Protein AF-A0A350CIQ2-F1 (afdb_monomer_lite)

pLDDT: mean 92.77, std 9.6, range [32.62, 98.88]

Radius of gyration: 36.49 Å; chains: 1; bounding box: 81×45×126 Å

Sequence (705 aa):
MPQNAAASSGIYIGNRVLAHQGFSVNAASNTWTAAMFELDVAGSIEVSTQSISLSGADSMLLKGSLISQQGNVTVESKDSLEVRNVVSAGGNILLRATAGDLTLTATSRADAAGTITLDALGTVRLDGPIGFNNAPQALLVTAQTSILASQSTSSVRSAAEVSLTAPVVQFDGLLTTTGRTAATNDYEVRLTATDELRLTGQFTTAGSVLLDTPSDPLIYNFTGIQTGSGSRWKIVSAGNVSLGRITQNGAAATAQGVRLQAVAELLVQTTSGSVTVPTGSQLAVSDDSGRLRLVGTDVQVVGTLLGGASFNGTGQVIWTGRSASVELTGSSLTVGGLGPDTTGTLVTRGALLQATGKLVLNSTGTNSDIEVNALSSLGTMPTAAAALAVASPTPAIELTSATGVRVYGVIDAGGTGADLVTSAGGKVLIDGLLRATDQLSLSTTSTAADSLTLSQLFLKSNSQGQLLDSSDRLIDVNSFLINSDGKWVDANGDPLPDDAQPVRGGAPVRLSGGTLNAGGTVQLTSSGGMNLAGQIGELSVVANQLHSGTAVIQIRAAGQSTVSGRLQASQTADIRSTAGLKLTTAGAILATDLAHLLGGTLQLEGYVGSDDLVILSGVQSIGVTGTAQSGAELRVHSGVSAGWTNTQLLTSSPTATQLAGGTVTVRGSGVLDATDAIRIATGASFSLAADAVVSPNLSSIRTPV

Foldseek 3Di:
DDPPDPPQAEAEFAAEDEDAAEAEDAQDDPVDARQEYEAHLRYEYEYEAEEYYYYRYQEYYANHEYYYPQYEYEHEHAEEYEHQAEYEHAEEYHHEHNHYEYEDALNYEYAYQEEYEAYYQYEYEQQAEYCPPHAYQEYHYDYAAEYHYDQVRHAHEHAFAYEHDYQYYAHQHEYEYNDEDLDPPDFRAEYEHAHEAEYQHEYEYAAAYEAYYQEEYHAFVYEYDYDHANHEYEYEYQEEYEQWDWDDPDPAIDTGEYEYEDAAEYYYEYPEYEYEHADPYEYEYAAAQHEYEYYYAEYEYQEEYEFQWDADPVGDIDGHYHQYEYEYEHQAAEFWDWDQDPRRDTDTGGYEYEHQAEYYYEHPHQPYEHYGAARYEHEYCPPNNQVRADPPDQHEYEAHHQEEYAHFYEYEQDDVQGEYEHEHQAAYEAWYEYEHAAEYEHEYADAEQARYEWWAWDWDDDPVRFFAAPVRFGAHPQQFGADPVRAADDPVRHGDPDPDDTHGHAFIHTDITGEYAYQEEYEYYYAHEHEANYEYFGWGQDPNGTAGSYAEYHAYYAYEYEAQHEYEHAAEYAHEYEAAYAYAQNGEYEYAHEYHYETCEYEAHHEYEYAAEYEAEYCAEYEFQYEYEYAAEYEYEFQADSPDDPCQRVDPDDDLVRGDAYEYEYDNQGEDEYQHDYYYYGNHYYYYDPNYYDDNHDPDDDDDD

Secondary structure (DSSP, 8-state):
--TT-----EEEE-SEEEESS-EEEE-B-SS-BEEEEEE-TT-EEEESSS-EEEEEEEEEEE-SEEEESSS-EEEEESS-EEE-SEEEESS-EEEEESSS-EEE-TT-EEEESSEEEEEESS-EEE-SEESSSS--SEEEEEESSEEEE-TTT-EEEESSEEEEEEEEEEE-SEEEE------TT--SEEEEEEEEEEE-SEEEESS-EEEEESS--EE-S-EEEE-STT-EEEEEESS-EEEEEEEEETTEEEEEE-EEEESSEEEEEESSS-EEE-TT-EEEE-STT-EEEEESSEEEE-SEEEESEEE-TTS-EEE--SS-EEEEEESEEEE-EEEE-TTS-EEEE--EEEESSEEEEEE--SS--EEE-TT-EEEES-GGGGGG--SSSPPEEEEEESS-EEE-SEEEE-STT-EEEEEESS-EEE-SEEEESSEEEEEE---STTSEEEPPPEE-B-TT--EEBTTS-EE-TTSBBB-TTS-BB-TTSPBPPTTPPPPB--PBPEEES-EEEESSEEEEEESS-EEE-SEES-EEEETTEEEES-SEEEEEESSEEEE-SEEE-SSEEEEEESSEEEE-TT-EEEESSEEEEEEEEEEE-SEEEESSEEEEEEEEEEEESSEEEESSEEEEEES--TT--HHHHT-S---TTT--B-EEEE-TT-EEEESSEEEEEEBSEEEE-TT-EEES--SS-----

Structure (mmCIF, N/CA/C/O backbone):
data_AF-A0A350CIQ2-F1
#
_entry.id   AF-A0A350CIQ2-F1
#
loop_
_atom_site.group_PDB
_atom_site.id
_atom_site.type_symbol
_atom_site.label_atom_id
_atom_site.label_alt_id
_atom_site.label_comp_id
_atom_site.label_asym_id
_atom_site.label_entity_id
_atom_site.label_seq_id
_atom_site.pdbx_PDB_ins_code
_atom_site.Cartn_x
_atom_site.Cartn_y
_atom_site.Cartn_z
_atom_site.occupancy
_atom_site.B_iso_or_equiv
_atom_site.auth_seq_id
_atom_site.auth_comp_id
_atom_site.auth_asym_id
_atom_site.auth_atom_id
_atom_site.pdbx_PDB_model_num
ATOM 1 N N . MET A 1 1 ? -20.055 2.096 71.392 1.00 32.62 1 MET A N 1
ATOM 2 C CA . MET A 1 1 ? -19.756 3.311 70.604 1.00 32.62 1 MET A CA 1
ATOM 3 C C . MET A 1 1 ? -19.805 4.511 71.543 1.00 32.62 1 MET A C 1
ATOM 5 O O . MET A 1 1 ? -20.773 4.591 72.294 1.00 32.62 1 MET A O 1
ATOM 9 N N . PRO A 1 2 ? -18.778 5.377 71.575 1.00 33.78 2 PRO A N 1
ATOM 10 C CA . PRO A 1 2 ? -18.766 6.591 72.395 1.00 33.78 2 PRO A CA 1
ATOM 11 C C . PRO A 1 2 ? -19.812 7.602 71.900 1.00 33.78 2 PRO A C 1
ATOM 13 O O . PRO A 1 2 ? -20.056 7.705 70.698 1.00 33.78 2 PRO A O 1
ATOM 16 N N . GLN A 1 3 ? -20.412 8.357 72.824 1.00 33.78 3 GLN A N 1
ATOM 17 C CA . GLN A 1 3 ? -21.224 9.540 72.523 1.00 33.78 3 GLN A CA 1
ATOM 18 C C . GLN A 1 3 ? -20.333 10.586 71.830 1.00 33.78 3 GLN A C 1
ATOM 20 O O . GLN A 1 3 ? -19.313 10.958 72.402 1.00 33.78 3 GLN A O 1
ATOM 25 N N . ASN A 1 4 ? -20.720 11.022 70.621 1.00 37.47 4 ASN A N 1
ATOM 26 C CA . ASN A 1 4 ? -20.094 12.032 69.733 1.00 37.47 4 ASN A CA 1
ATOM 27 C C . ASN A 1 4 ? -19.477 11.534 68.410 1.00 37.47 4 ASN A C 1
ATOM 29 O O . ASN A 1 4 ? -18.859 12.327 67.703 1.00 37.47 4 ASN A O 1
ATOM 33 N N . ALA A 1 5 ? -19.708 10.288 67.987 1.00 34.75 5 ALA A N 1
ATOM 34 C CA . ALA A 1 5 ? -19.605 9.965 66.560 1.00 34.75 5 ALA A CA 1
ATOM 35 C C . ALA A 1 5 ? -20.911 10.389 65.868 1.00 34.75 5 ALA A C 1
ATOM 37 O O . ALA A 1 5 ? -21.975 9.869 66.211 1.00 34.75 5 ALA A O 1
ATOM 38 N N . ALA A 1 6 ? -20.856 11.326 64.916 1.00 40.78 6 ALA A N 1
ATOM 39 C CA . ALA A 1 6 ? -21.962 11.517 63.983 1.00 40.78 6 ALA A CA 1
ATOM 40 C C . ALA A 1 6 ? -22.239 10.156 63.330 1.00 40.78 6 ALA A C 1
ATOM 42 O O . ALA A 1 6 ? -21.339 9.576 62.723 1.00 40.78 6 ALA A O 1
ATOM 43 N N . ALA A 1 7 ? -23.435 9.597 63.528 1.00 41.72 7 ALA A N 1
ATOM 44 C CA . ALA A 1 7 ? -23.799 8.338 62.899 1.00 41.72 7 ALA A CA 1
ATOM 45 C C . ALA A 1 7 ? -23.743 8.551 61.383 1.00 41.72 7 ALA A C 1
ATOM 47 O O . ALA A 1 7 ? -24.583 9.258 60.829 1.00 41.72 7 ALA A O 1
ATOM 48 N N . SER A 1 8 ? -22.743 7.975 60.716 1.00 55.69 8 SER A N 1
ATOM 49 C CA . SER A 1 8 ? -22.754 7.841 59.265 1.00 55.69 8 SER A CA 1
ATOM 50 C C . SER A 1 8 ? -23.985 7.009 58.927 1.00 55.69 8 SER A C 1
ATOM 52 O O . SER A 1 8 ? -24.044 5.812 59.213 1.00 55.69 8 SER A O 1
ATOM 54 N N . SER A 1 9 ? -25.023 7.663 58.432 1.00 75.50 9 SER A N 1
ATOM 55 C CA . SER A 1 9 ? -26.291 7.021 58.147 1.00 75.50 9 SER A CA 1
ATOM 56 C C . SER A 1 9 ? -26.107 6.110 56.930 1.00 75.50 9 SER A C 1
ATOM 58 O O . SER A 1 9 ? -25.832 6.610 55.843 1.00 75.50 9 SER A O 1
ATOM 60 N N . GLY A 1 10 ? -26.196 4.791 57.108 1.00 85.00 10 GLY A N 1
ATOM 61 C CA . GLY A 1 10 ? -25.926 3.816 56.051 1.00 85.00 10 GLY A CA 1
ATOM 62 C C . GLY A 1 10 ? -26.734 2.532 56.206 1.00 85.00 10 GLY A C 1
ATOM 63 O O . GLY A 1 10 ? -27.269 2.246 57.277 1.00 85.00 10 GLY A O 1
ATOM 64 N N . ILE A 1 11 ? -26.835 1.769 55.121 1.00 89.88 11 ILE A N 1
ATOM 65 C CA . ILE A 1 11 ? -27.488 0.458 55.077 1.00 89.88 11 ILE A CA 1
ATOM 66 C C . ILE A 1 11 ? -26.399 -0.597 54.900 1.00 89.88 11 ILE A C 1
ATOM 68 O O . ILE A 1 11 ? -25.618 -0.515 53.960 1.00 89.88 11 ILE A O 1
ATOM 72 N N . TYR A 1 12 ? -26.363 -1.591 55.785 1.00 93.19 12 TYR A N 1
ATOM 73 C CA . TYR A 1 12 ? -25.397 -2.688 55.732 1.00 93.19 12 TYR A CA 1
ATOM 74 C C . TYR A 1 12 ? -26.118 -4.037 55.713 1.00 93.19 12 TYR A C 1
ATOM 76 O O . TYR A 1 12 ? -26.943 -4.315 56.587 1.00 93.19 12 TYR A O 1
ATOM 84 N N . ILE A 1 13 ? -25.787 -4.887 54.740 1.00 93.94 13 ILE A N 1
ATOM 85 C CA . ILE A 1 13 ? -26.270 -6.270 54.652 1.00 93.94 13 ILE A CA 1
ATOM 86 C C . ILE A 1 13 ? -25.071 -7.211 54.784 1.00 93.94 13 ILE A C 1
ATOM 88 O O . ILE A 1 13 ? -24.274 -7.361 53.861 1.00 93.94 13 ILE A O 1
ATOM 92 N N . GLY A 1 14 ? -24.960 -7.861 55.945 1.00 93.31 14 GLY A N 1
ATOM 93 C CA . GLY A 1 14 ? -23.831 -8.739 56.277 1.00 93.31 14 GLY A CA 1
ATOM 94 C C . GLY A 1 14 ? -23.957 -10.196 55.817 1.00 93.31 14 GLY A C 1
ATOM 95 O O . GLY A 1 14 ? -23.000 -10.953 55.934 1.00 93.31 14 GLY A O 1
ATOM 96 N N . ASN A 1 15 ? -25.137 -10.632 55.364 1.00 93.38 15 ASN A N 1
ATOM 97 C CA . ASN A 1 15 ? -25.412 -12.039 55.041 1.00 93.38 15 ASN A CA 1
ATOM 98 C C . ASN A 1 15 ? -26.444 -12.147 53.898 1.00 93.38 15 ASN A C 1
ATOM 100 O O . ASN A 1 15 ? -26.601 -11.217 53.106 1.00 93.38 15 ASN A O 1
ATOM 104 N N . ARG A 1 16 ? -27.133 -13.281 53.773 1.00 94.75 16 ARG A N 1
ATOM 105 C CA . ARG A 1 16 ? -28.055 -13.577 52.677 1.00 94.75 16 ARG A CA 1
ATOM 106 C C . ARG A 1 16 ? -29.460 -13.020 52.904 1.00 94.75 16 ARG A C 1
ATOM 108 O O . ARG A 1 16 ? -30.089 -13.281 53.926 1.00 94.75 16 ARG A O 1
ATOM 115 N N . VAL A 1 17 ? -29.979 -12.350 51.882 1.00 95.19 17 VAL A N 1
ATOM 116 C CA . VAL A 1 17 ? -31.389 -12.019 51.691 1.00 95.19 17 VAL A CA 1
ATOM 117 C C . VAL A 1 17 ? -31.912 -12.856 50.530 1.00 95.19 17 VAL A C 1
ATOM 119 O O . VAL A 1 17 ? -31.394 -12.781 49.419 1.00 95.19 17 VAL A O 1
ATOM 122 N N . LEU A 1 18 ? -32.947 -13.650 50.788 1.00 94.69 18 LEU A N 1
ATOM 123 C CA . LEU A 1 18 ? -33.657 -14.411 49.766 1.00 94.69 18 LEU A CA 1
ATOM 124 C C . LEU A 1 18 ? -35.080 -13.867 49.656 1.00 94.69 18 LEU A C 1
ATOM 126 O O . LEU A 1 18 ? -35.820 -13.874 50.640 1.00 94.69 18 LEU A O 1
ATOM 130 N N . ALA A 1 19 ? -35.471 -13.417 48.468 1.00 92.81 19 ALA A N 1
ATOM 131 C CA . ALA A 1 19 ? -36.824 -12.953 48.192 1.00 92.81 19 ALA A CA 1
ATOM 132 C C . ALA A 1 19 ? -37.423 -13.703 46.995 1.00 92.81 19 ALA A C 1
ATOM 134 O O . ALA A 1 19 ? -36.774 -13.945 45.983 1.00 92.81 19 ALA A O 1
ATOM 135 N N . HIS A 1 20 ? -38.696 -14.087 47.090 1.00 87.50 20 HIS A N 1
ATOM 136 C CA . HIS A 1 20 ? -39.337 -14.838 46.009 1.00 87.50 20 HIS A CA 1
ATOM 137 C C . HIS A 1 20 ? -39.761 -13.920 44.851 1.00 87.50 20 HIS A C 1
ATOM 139 O O . HIS A 1 20 ? -39.502 -14.224 43.685 1.00 87.50 20 HIS A O 1
ATOM 145 N N . GLN A 1 21 ? -40.411 -12.797 45.170 1.00 90.12 21 GLN A N 1
ATOM 146 C CA . GLN A 1 21 ? -40.966 -11.878 44.176 1.00 90.12 21 GLN A CA 1
ATOM 147 C C . GLN A 1 21 ? -39.963 -10.796 43.789 1.00 90.12 21 GLN A C 1
ATOM 149 O O . GLN A 1 21 ? -39.377 -10.929 42.731 1.00 90.12 21 GLN A O 1
ATOM 154 N N . GLY A 1 22 ? -39.689 -9.808 44.640 1.00 93.12 22 GLY A N 1
ATOM 155 C CA . GLY A 1 22 ? -38.739 -8.727 44.355 1.00 93.12 22 GLY A CA 1
ATOM 156 C C . GLY A 1 22 ? -38.007 -8.256 45.607 1.00 93.12 22 GLY A C 1
ATOM 157 O O . GLY A 1 22 ? -38.417 -8.571 46.727 1.00 93.12 22 GLY A O 1
ATOM 158 N N . PHE A 1 23 ? -36.934 -7.490 45.420 1.00 95.62 23 PHE A N 1
ATOM 159 C CA . PHE A 1 23 ? -36.227 -6.819 46.509 1.00 95.62 23 PHE A CA 1
ATOM 160 C C . PHE A 1 23 ? -35.930 -5.374 46.115 1.00 95.62 23 PHE A C 1
ATOM 162 O O . PHE A 1 23 ? -35.308 -5.132 45.084 1.00 95.62 23 PHE A O 1
ATOM 169 N N . SER A 1 24 ? -36.371 -4.415 46.929 1.00 94.75 24 SER A N 1
ATOM 170 C CA . SER A 1 24 ? -36.147 -2.995 46.670 1.00 94.75 24 SER A CA 1
ATOM 171 C C . SER A 1 24 ? -35.644 -2.288 47.918 1.00 94.75 24 SER A C 1
ATOM 173 O O . SER A 1 24 ? -36.231 -2.424 48.990 1.00 94.75 24 SER A O 1
ATOM 175 N N . VAL A 1 25 ? -34.602 -1.480 47.759 1.00 93.25 25 VAL A N 1
ATOM 176 C CA . VAL A 1 25 ? -34.103 -0.548 48.771 1.00 93.25 25 VAL A CA 1
ATOM 177 C C . VAL A 1 25 ? -34.058 0.830 48.139 1.00 93.25 25 VAL A C 1
ATOM 179 O O . VAL A 1 25 ? -33.422 1.011 47.108 1.00 93.25 25 VAL A O 1
ATOM 182 N N . ASN A 1 26 ? -34.719 1.792 48.775 1.00 90.69 26 ASN A N 1
ATOM 183 C CA . ASN A 1 26 ? -34.528 3.210 48.505 1.00 90.69 26 ASN A CA 1
ATOM 184 C C . ASN A 1 26 ? -33.957 3.842 49.775 1.00 90.69 26 ASN A C 1
ATOM 186 O O . ASN A 1 26 ? -34.645 3.938 50.791 1.00 90.69 26 ASN A O 1
ATOM 190 N N . ALA A 1 27 ? -32.684 4.211 49.724 1.00 85.62 27 ALA A N 1
ATOM 191 C CA . ALA A 1 27 ? -31.937 4.757 50.844 1.00 85.62 27 ALA A CA 1
ATOM 192 C C . ALA A 1 27 ? -32.020 6.295 50.924 1.00 85.62 27 ALA A C 1
ATOM 194 O O . ALA A 1 27 ? -31.231 6.913 51.636 1.00 85.62 27 ALA A O 1
ATOM 195 N N . ALA A 1 28 ? -32.979 6.906 50.220 1.00 82.69 28 ALA A N 1
ATOM 196 C CA . ALA A 1 28 ? -33.255 8.335 50.253 1.00 82.69 28 ALA A CA 1
ATOM 197 C C . ALA A 1 28 ? -34.707 8.637 50.658 1.00 82.69 28 ALA A C 1
ATOM 199 O O . ALA A 1 28 ? -35.643 7.885 50.380 1.00 82.69 28 ALA A O 1
ATOM 200 N N . SER A 1 29 ? -34.893 9.797 51.279 1.00 78.56 29 SER A N 1
ATOM 201 C CA . SER A 1 29 ? -36.174 10.464 51.493 1.00 78.56 29 SER A CA 1
ATOM 202 C C . SER A 1 29 ? -36.079 11.923 51.026 1.00 78.56 29 SER A C 1
ATOM 204 O O . SER A 1 29 ? -35.042 12.383 50.552 1.00 78.56 29 SER A O 1
ATOM 206 N N . ASN A 1 30 ? -37.157 12.687 51.184 1.00 73.56 30 ASN A N 1
ATOM 207 C CA . ASN A 1 30 ? -37.165 14.126 50.909 1.00 73.56 30 ASN A CA 1
ATOM 208 C C . ASN A 1 30 ? -36.252 14.954 51.838 1.00 73.56 30 ASN A C 1
ATOM 210 O O . ASN A 1 30 ? -35.994 16.117 51.543 1.00 73.56 30 ASN A O 1
ATOM 214 N N . THR A 1 31 ? -35.791 14.393 52.957 1.00 73.88 31 THR A N 1
ATOM 215 C CA . THR A 1 31 ? -35.000 15.105 53.976 1.00 73.88 31 THR A CA 1
ATOM 216 C C . THR A 1 31 ? -33.675 14.425 54.308 1.00 73.88 31 THR A C 1
ATOM 218 O O . THR A 1 31 ? -32.922 14.940 55.134 1.00 73.88 31 THR A O 1
ATOM 221 N N . TRP A 1 32 ? -33.381 13.273 53.700 1.00 76.50 32 TRP A N 1
ATOM 222 C CA . TRP A 1 32 ? -32.229 12.452 54.056 1.00 76.50 32 TRP A CA 1
ATOM 223 C C . TRP A 1 32 ? -31.768 11.564 52.894 1.00 76.50 32 TRP A C 1
ATOM 225 O O . TRP A 1 32 ? -32.562 11.131 52.063 1.00 76.50 32 TRP A O 1
ATOM 235 N N . THR A 1 33 ? -30.476 11.263 52.850 1.00 77.12 33 THR A N 1
ATOM 236 C CA . THR A 1 33 ? -29.859 10.303 51.928 1.00 77.12 33 THR A CA 1
ATOM 237 C C . THR A 1 33 ? -28.851 9.497 52.736 1.00 77.12 33 THR A C 1
ATOM 239 O O . THR A 1 33 ? -28.088 10.072 53.516 1.00 77.12 33 THR A O 1
ATOM 242 N N . ALA A 1 34 ? -28.862 8.172 52.603 1.00 85.12 34 ALA A N 1
ATOM 243 C CA . ALA A 1 34 ? -27.830 7.347 53.211 1.00 85.12 34 ALA A CA 1
ATOM 244 C C . ALA A 1 34 ? -26.477 7.705 52.601 1.00 85.12 34 ALA A C 1
ATOM 246 O O . ALA A 1 34 ? -26.330 7.687 51.385 1.00 85.12 34 ALA A O 1
ATOM 247 N N . ALA A 1 35 ? -25.468 7.940 53.433 1.00 88.56 35 ALA A N 1
ATOM 248 C CA . ALA A 1 35 ? -24.106 8.152 52.965 1.00 88.56 35 ALA A CA 1
ATOM 249 C C . ALA A 1 35 ? -23.559 6.894 52.264 1.00 88.56 35 ALA A C 1
ATOM 251 O O . ALA A 1 35 ? -22.746 6.988 51.348 1.00 88.56 35 ALA A O 1
ATOM 252 N N . MET A 1 36 ? -24.004 5.703 52.688 1.00 92.31 36 MET A N 1
ATOM 253 C CA . MET A 1 36 ? -23.506 4.438 52.154 1.00 92.31 36 MET A CA 1
ATOM 254 C C . MET A 1 36 ? -24.562 3.329 52.152 1.00 92.31 36 MET A C 1
ATOM 256 O O . MET A 1 36 ? -25.288 3.147 53.129 1.00 92.31 36 MET A O 1
ATOM 260 N N . PHE A 1 37 ? -24.590 2.541 51.080 1.00 95.56 37 PHE A N 1
ATOM 261 C CA . PHE A 1 37 ? -25.128 1.182 51.074 1.00 95.56 37 PHE A CA 1
ATOM 262 C C . PHE A 1 37 ? -23.970 0.200 50.896 1.00 95.56 37 PHE A C 1
ATOM 264 O O . PHE A 1 37 ? -23.186 0.328 49.957 1.00 95.56 37 PHE A O 1
ATOM 271 N N . GLU A 1 38 ? -23.871 -0.796 51.766 1.00 96.25 38 GLU A N 1
ATOM 272 C CA . GLU A 1 38 ? -22.818 -1.801 51.723 1.00 96.25 38 GLU A CA 1
ATOM 273 C C . GLU A 1 38 ? -23.412 -3.213 51.779 1.00 96.25 38 GLU A C 1
ATOM 275 O O . GLU A 1 38 ? -24.112 -3.586 52.725 1.00 96.25 38 GLU A O 1
ATOM 280 N N . LEU A 1 39 ? -23.096 -4.017 50.764 1.00 97.00 39 LEU A N 1
ATOM 281 C CA . LEU A 1 39 ? -23.309 -5.460 50.782 1.00 97.00 39 LEU A CA 1
ATOM 282 C C . LEU A 1 39 ? -21.976 -6.125 51.110 1.00 97.00 39 LEU A C 1
ATOM 284 O O . LEU A 1 39 ? -21.013 -5.980 50.354 1.00 97.00 39 LEU A O 1
ATOM 288 N N . ASP A 1 40 ? -21.914 -6.836 52.232 1.00 96.75 40 ASP A N 1
ATOM 289 C CA . ASP A 1 40 ? -20.686 -7.466 52.706 1.00 96.75 40 ASP A CA 1
ATOM 290 C C . ASP A 1 40 ? -20.175 -8.566 51.763 1.00 96.75 40 ASP A C 1
ATOM 292 O O . ASP A 1 40 ? -20.929 -9.083 50.946 1.00 96.75 40 ASP A O 1
ATOM 296 N N . VAL A 1 41 ? -18.902 -8.958 51.881 1.00 93.81 41 VAL A N 1
ATOM 297 C CA . VAL A 1 41 ? -18.309 -10.027 51.060 1.00 93.81 41 VAL A CA 1
ATOM 298 C C . VAL A 1 41 ? -19.022 -11.369 51.253 1.00 93.81 41 VAL A C 1
ATOM 300 O O . VAL A 1 41 ? -19.144 -12.137 50.303 1.00 93.81 41 VAL A O 1
ATOM 303 N N . ALA A 1 42 ? -19.544 -11.628 52.457 1.00 91.69 42 ALA A N 1
ATOM 304 C CA . ALA A 1 42 ? -20.390 -12.788 52.743 1.00 91.69 42 ALA A CA 1
ATOM 305 C C . ALA A 1 42 ? -21.875 -12.561 52.383 1.00 91.69 42 ALA A C 1
ATOM 307 O O . ALA A 1 42 ? -22.692 -13.481 52.464 1.00 91.69 42 ALA A O 1
ATOM 308 N N . GLY A 1 43 ? -22.238 -11.334 52.009 1.00 94.19 43 GLY A N 1
ATOM 309 C CA . GLY A 1 43 ? -23.593 -10.928 51.683 1.00 94.19 43 GLY A CA 1
ATOM 310 C C . GLY A 1 43 ? -24.059 -11.443 50.323 1.00 94.19 43 GLY A C 1
ATOM 311 O O . GLY A 1 43 ? -23.299 -11.536 49.358 1.00 94.19 43 GLY A O 1
ATOM 312 N N . SER A 1 44 ? -25.348 -11.754 50.218 1.00 96.38 44 SER A N 1
ATOM 313 C CA . SER A 1 44 ? -25.987 -11.995 48.921 1.00 96.38 44 SER A CA 1
ATOM 314 C C . SER A 1 44 ? -27.439 -11.550 48.939 1.00 96.38 44 SER A C 1
ATOM 316 O O . SER A 1 44 ? -28.124 -11.706 49.943 1.00 96.38 44 SER A O 1
ATOM 318 N N . ILE A 1 45 ? -27.914 -10.998 47.829 1.00 97.62 45 ILE A N 1
ATOM 319 C CA . ILE A 1 45 ? -29.326 -10.698 47.606 1.00 97.62 45 ILE A CA 1
ATOM 320 C C . ILE A 1 45 ? -29.755 -11.520 46.405 1.00 97.62 45 ILE A C 1
ATOM 322 O O . ILE A 1 45 ? -29.256 -11.312 45.299 1.00 97.62 45 ILE A O 1
ATOM 326 N N . GLU A 1 46 ? -30.661 -12.462 46.631 1.00 97.31 46 GLU A N 1
ATOM 327 C CA . GLU A 1 46 ? -31.156 -13.356 45.595 1.00 97.31 46 GLU A CA 1
ATOM 328 C C . GLU A 1 46 ? -32.673 -13.234 45.444 1.00 97.31 46 GLU A C 1
ATOM 330 O O . GLU A 1 46 ? -33.421 -13.330 46.422 1.00 97.31 46 GLU A O 1
ATOM 335 N N . VAL A 1 47 ? -33.116 -13.033 44.202 1.00 96.62 47 VAL A N 1
ATOM 336 C CA . VAL A 1 47 ? -34.521 -12.919 43.812 1.00 96.62 47 VAL A CA 1
ATOM 337 C C . VAL A 1 47 ? -34.853 -13.935 42.724 1.00 96.62 47 VAL A C 1
ATOM 339 O O . VAL A 1 47 ? -34.171 -14.001 41.702 1.00 96.62 47 VAL A O 1
ATOM 342 N N . SER A 1 48 ? -35.921 -14.715 42.917 1.00 92.44 48 SER A N 1
ATOM 343 C CA . SER A 1 48 ? -36.275 -15.782 41.965 1.00 92.44 48 SER A CA 1
ATOM 344 C C . SER A 1 48 ? -37.025 -15.297 40.715 1.00 92.44 48 SER A C 1
ATOM 346 O O . SER A 1 48 ? -36.641 -15.654 39.606 1.00 92.44 48 SER A O 1
ATOM 348 N N . THR A 1 49 ? -38.078 -14.479 40.853 1.00 90.00 49 THR A N 1
ATOM 349 C CA . THR A 1 49 ? -39.016 -14.217 39.733 1.00 90.00 49 THR A CA 1
ATOM 350 C C . THR A 1 49 ? -39.044 -12.777 39.221 1.00 90.00 49 THR A C 1
ATOM 352 O O . THR A 1 49 ? -39.335 -12.577 38.047 1.00 90.00 49 THR A O 1
ATOM 355 N N . GLN A 1 50 ? -38.744 -11.771 40.048 1.00 94.19 50 GLN A N 1
ATOM 356 C CA . GLN A 1 50 ? -38.721 -10.360 39.631 1.00 94.19 50 GLN A CA 1
ATOM 357 C C . GLN A 1 50 ? -37.352 -9.724 39.911 1.00 94.19 50 GLN A C 1
ATOM 359 O O . GLN A 1 50 ? -36.324 -10.401 39.952 1.00 94.19 50 GLN A O 1
ATOM 364 N N . SER A 1 51 ? -37.325 -8.400 40.046 1.00 96.69 51 SER A N 1
ATOM 365 C CA . SER A 1 51 ? -36.110 -7.595 40.005 1.00 96.69 51 SER A CA 1
ATOM 366 C C . SER A 1 51 ? -35.535 -7.268 41.386 1.00 96.69 51 SER A C 1
ATOM 368 O O . SER A 1 51 ? -36.240 -7.255 42.400 1.00 96.69 51 SER A O 1
ATOM 370 N N . ILE A 1 52 ? -34.241 -6.950 41.391 1.00 98.19 52 ILE A N 1
ATOM 371 C CA . ILE A 1 52 ? -33.550 -6.254 42.480 1.00 98.19 52 ILE A CA 1
ATOM 372 C C . ILE A 1 52 ? -33.447 -4.774 42.093 1.00 98.19 52 ILE A C 1
ATOM 374 O O . ILE A 1 52 ? -33.003 -4.469 40.989 1.00 98.19 52 ILE A O 1
ATOM 378 N N . SER A 1 53 ? -33.825 -3.862 42.989 1.00 97.50 53 SER A N 1
ATOM 379 C CA . SER A 1 53 ? -33.674 -2.413 42.803 1.00 97.50 53 SER A CA 1
ATOM 380 C C . SER A 1 53 ? -33.029 -1.784 44.034 1.00 97.50 53 SER A C 1
ATOM 382 O O . SER A 1 53 ? -33.626 -1.770 45.107 1.00 97.50 53 SER A O 1
ATOM 384 N N . LEU A 1 54 ? -31.821 -1.251 43.901 1.00 97.19 54 LEU A N 1
ATOM 385 C CA . LEU A 1 54 ? -31.107 -0.548 44.965 1.00 97.19 54 LEU A CA 1
ATOM 386 C C . LEU A 1 54 ? -30.894 0.900 44.525 1.00 97.19 54 LEU A C 1
ATOM 388 O O . LEU A 1 54 ? -30.284 1.136 43.488 1.00 97.19 54 LEU A O 1
ATOM 392 N N . SER A 1 55 ? -31.387 1.873 45.285 1.00 94.69 55 SER A N 1
ATOM 393 C CA . SER A 1 55 ? -31.218 3.292 44.960 1.00 94.69 55 SER A CA 1
ATOM 394 C C . SER A 1 55 ? -31.097 4.173 46.202 1.00 94.69 55 SER A C 1
ATOM 396 O O . SER A 1 55 ? -31.321 3.727 47.329 1.00 94.69 55 SER A O 1
ATOM 398 N N . GLY A 1 56 ? -30.736 5.441 46.000 1.00 83.75 56 GLY A N 1
ATOM 399 C CA . GLY A 1 56 ? -30.874 6.491 47.012 1.00 83.75 56 GLY A CA 1
ATOM 400 C C . GLY A 1 56 ? -29.760 6.566 48.058 1.00 83.75 56 GLY A C 1
ATOM 401 O O . GLY A 1 56 ? -29.930 7.272 49.042 1.00 83.75 56 GLY A O 1
ATOM 402 N N . ALA A 1 57 ? -28.637 5.866 47.886 1.00 91.12 57 ALA A N 1
ATOM 403 C CA . ALA A 1 57 ? -27.442 6.083 48.708 1.00 91.12 57 ALA A CA 1
ATOM 404 C C . ALA A 1 57 ? -26.434 6.971 47.964 1.00 91.12 57 ALA A C 1
ATOM 406 O O . ALA A 1 57 ? -26.342 6.886 46.737 1.00 91.12 57 ALA A O 1
ATOM 407 N N . ASP A 1 58 ? -25.663 7.781 48.695 1.00 91.81 58 ASP A N 1
ATOM 408 C CA . ASP A 1 58 ? -24.562 8.561 48.130 1.00 91.81 58 ASP A CA 1
ATOM 409 C C . ASP A 1 58 ? -23.542 7.613 47.491 1.00 91.81 58 ASP A C 1
ATOM 411 O O . ASP A 1 58 ? -23.362 7.634 46.280 1.00 91.81 58 ASP A O 1
ATOM 415 N N . SER A 1 59 ? -22.954 6.704 48.270 1.00 94.25 59 SER A N 1
ATOM 416 C CA . SER A 1 59 ? -22.060 5.665 47.747 1.00 94.25 59 SER A CA 1
ATOM 417 C C . SER A 1 59 ? -22.632 4.259 47.921 1.00 94.25 59 SER A C 1
ATOM 419 O O . SER A 1 59 ? -23.300 3.959 48.912 1.00 94.25 59 SER A O 1
ATOM 421 N N . MET A 1 60 ? -22.349 3.367 46.974 1.00 97.25 60 MET A N 1
ATOM 422 C CA . MET A 1 60 ? -22.748 1.961 47.032 1.00 97.25 60 MET A CA 1
ATOM 423 C C . MET A 1 60 ? -21.546 1.040 46.840 1.00 97.25 60 MET A C 1
ATOM 425 O O . MET A 1 60 ? -20.872 1.095 45.815 1.00 97.25 60 MET A O 1
ATOM 429 N N . LEU A 1 61 ? -21.308 0.161 47.813 1.00 97.00 61 LEU A N 1
ATOM 430 C CA . LEU A 1 61 ? -20.229 -0.821 47.796 1.00 97.00 61 LEU A CA 1
ATOM 431 C C . LEU A 1 61 ? -20.803 -2.242 47.818 1.00 97.00 61 LEU A C 1
ATOM 433 O O . LEU A 1 61 ? -21.313 -2.720 48.833 1.00 97.00 61 LEU A O 1
ATOM 437 N N . LEU A 1 62 ? -20.695 -2.943 46.693 1.00 97.88 62 LEU A N 1
ATOM 438 C CA . LEU A 1 62 ? -21.218 -4.292 46.501 1.00 97.88 62 LEU A CA 1
ATOM 439 C C . LEU A 1 62 ? -20.080 -5.321 46.565 1.00 97.88 62 LEU A C 1
ATOM 441 O O . LEU A 1 62 ? -19.527 -5.725 45.541 1.00 97.88 62 LEU A O 1
ATOM 445 N N . LYS A 1 63 ? -19.706 -5.747 47.781 1.00 97.44 63 LYS A N 1
ATOM 446 C CA . LYS A 1 63 ? -18.715 -6.825 47.989 1.00 97.44 63 LYS A CA 1
ATOM 447 C C . LYS A 1 63 ? -19.325 -8.221 47.839 1.00 97.44 63 LYS A C 1
ATOM 449 O O . LYS A 1 63 ? -18.607 -9.177 47.549 1.00 97.44 63 LYS A O 1
ATOM 454 N N . GLY A 1 64 ? -20.627 -8.336 48.069 1.00 96.50 64 GLY A N 1
ATOM 455 C CA . GLY A 1 64 ? -21.400 -9.567 47.933 1.00 96.50 64 GLY A CA 1
ATOM 456 C C . GLY A 1 64 ? -22.097 -9.701 46.580 1.00 96.50 64 GLY A C 1
ATOM 457 O O . GLY A 1 64 ? -21.896 -8.886 45.683 1.00 96.50 64 GLY A O 1
ATOM 458 N N . SER A 1 65 ? -22.927 -10.735 46.429 1.00 97.44 65 SER A N 1
ATOM 459 C CA . SER A 1 65 ? -23.591 -11.044 45.150 1.00 97.44 65 SER A CA 1
ATOM 460 C C . SER A 1 65 ? -25.008 -10.474 45.043 1.00 97.44 65 SER A C 1
ATOM 462 O O . SER A 1 65 ? -25.804 -10.621 45.969 1.00 97.44 65 SER A O 1
ATOM 464 N N . LEU A 1 66 ? -25.356 -9.910 43.886 1.00 98.06 66 LEU A N 1
ATOM 465 C CA . LEU A 1 66 ? -26.731 -9.593 43.489 1.00 98.06 66 LEU A CA 1
ATOM 466 C C . LEU A 1 66 ? -27.171 -10.564 42.393 1.00 98.06 66 LEU A C 1
ATOM 468 O O . LEU A 1 66 ? -26.537 -10.634 41.342 1.00 98.06 66 LEU A O 1
ATOM 472 N N . ILE A 1 67 ? -28.238 -11.324 42.627 1.00 97.38 67 ILE A N 1
ATOM 473 C CA . ILE A 1 67 ? -28.693 -12.371 41.707 1.00 97.38 67 ILE A CA 1
ATOM 474 C C . ILE A 1 67 ? -30.206 -12.258 41.523 1.00 97.38 67 ILE A C 1
ATOM 476 O O . ILE A 1 67 ? -30.973 -12.605 42.416 1.00 97.38 67 ILE A O 1
ATOM 480 N N . SER A 1 68 ? -30.653 -11.812 40.353 1.00 96.88 68 SER A N 1
ATOM 481 C CA . SER A 1 68 ? -32.044 -11.967 39.918 1.00 96.88 68 SER A CA 1
ATOM 482 C C . SER A 1 68 ? -32.112 -13.067 38.860 1.00 96.88 68 SER A C 1
ATOM 484 O O . SER A 1 68 ? -31.523 -12.931 37.792 1.00 96.88 68 SER A O 1
ATOM 486 N N . GLN A 1 69 ? -32.803 -14.174 39.142 1.00 94.31 69 GLN A N 1
ATOM 487 C CA . GLN A 1 69 ? -32.800 -15.334 38.238 1.00 94.31 69 GLN A CA 1
ATOM 488 C C . GLN A 1 69 ? -33.597 -15.085 36.945 1.00 94.31 69 GLN A C 1
ATOM 490 O O . GLN A 1 69 ? -33.195 -15.561 35.888 1.00 94.31 69 GLN A O 1
ATOM 495 N N . GLN A 1 70 ? -34.709 -14.343 37.014 1.00 93.38 70 GLN A N 1
ATOM 496 C CA . GLN A 1 70 ? -35.588 -14.061 35.861 1.00 93.38 70 GLN A CA 1
ATOM 497 C C . GLN A 1 70 ? -35.793 -12.565 35.584 1.00 93.38 70 GLN A C 1
ATOM 499 O O . GLN A 1 70 ? -36.180 -12.198 34.478 1.00 93.38 70 GLN A O 1
ATOM 504 N N . GLY A 1 71 ? -35.571 -11.704 36.578 1.00 95.31 71 GLY A N 1
ATOM 505 C CA . GLY A 1 71 ? -35.829 -10.271 36.481 1.00 95.31 71 GLY A CA 1
ATOM 506 C C . GLY A 1 71 ? -34.579 -9.449 36.183 1.00 95.31 71 GLY A C 1
ATOM 507 O O . GLY A 1 71 ? -33.552 -9.958 35.732 1.00 95.31 71 GLY A O 1
ATOM 508 N N . ASN A 1 72 ? -34.690 -8.150 36.452 1.00 97.62 72 ASN A N 1
ATOM 509 C CA . ASN A 1 72 ? -33.619 -7.183 36.240 1.00 97.62 72 ASN A CA 1
ATOM 510 C C . ASN A 1 72 ? -32.842 -6.925 37.537 1.00 97.62 72 ASN A C 1
ATOM 512 O O . ASN A 1 72 ? -33.353 -7.136 38.640 1.00 97.62 72 ASN A O 1
ATOM 516 N N . VAL A 1 73 ? -31.635 -6.386 37.412 1.00 98.44 73 VAL A N 1
ATOM 517 C CA . VAL A 1 73 ? -30.922 -5.761 38.531 1.00 98.44 73 VAL A CA 1
ATOM 518 C C . VAL A 1 73 ? -30.698 -4.290 38.205 1.00 98.44 73 VAL A C 1
ATOM 520 O O . VAL A 1 73 ? -30.085 -3.966 37.194 1.00 98.44 73 VAL A O 1
ATOM 523 N N . THR A 1 74 ? -31.187 -3.402 39.063 1.00 98.44 74 THR A N 1
ATOM 524 C CA . THR A 1 74 ? -30.975 -1.956 38.963 1.00 98.44 74 THR A CA 1
ATOM 525 C C . THR A 1 74 ? -30.275 -1.465 40.220 1.00 98.44 74 THR A C 1
ATOM 527 O O . THR A 1 74 ? -30.751 -1.709 41.329 1.00 98.44 74 THR A O 1
ATOM 530 N N . VAL A 1 75 ? -29.142 -0.791 40.052 1.00 98.31 75 VAL A N 1
ATOM 531 C CA . VAL A 1 75 ? -28.368 -0.184 41.138 1.00 98.31 75 VAL A CA 1
ATOM 532 C C . VAL A 1 75 ? -28.040 1.248 40.747 1.00 98.31 75 VAL A C 1
ATOM 534 O O . VAL A 1 75 ? -27.357 1.470 39.751 1.00 98.31 75 VAL A O 1
ATOM 537 N N . GLU A 1 76 ? -28.523 2.210 41.526 1.00 97.38 76 GLU A N 1
ATOM 538 C CA . GLU A 1 76 ? -28.292 3.636 41.303 1.00 97.38 76 GLU A CA 1
ATOM 539 C C . GLU A 1 76 ? -27.684 4.275 42.557 1.00 97.38 76 GLU A C 1
ATOM 541 O O . GLU A 1 76 ? -28.361 4.446 43.576 1.00 97.38 76 GLU A O 1
ATOM 546 N N . SER A 1 77 ? -26.406 4.645 42.483 1.00 95.75 77 SER A N 1
ATOM 547 C CA . SER A 1 77 ? -25.756 5.484 43.489 1.00 95.75 77 SER A CA 1
ATOM 548 C C . SER A 1 77 ? -25.793 6.949 43.067 1.00 95.75 77 SER A C 1
ATOM 550 O O . SER A 1 77 ? -25.811 7.279 41.875 1.00 95.75 77 SER A O 1
ATOM 552 N N . LYS A 1 78 ? -25.803 7.852 44.050 1.00 91.75 78 LYS A N 1
ATOM 553 C CA . LYS A 1 78 ? -25.756 9.281 43.752 1.00 91.75 78 LYS A CA 1
ATOM 554 C C . LYS A 1 78 ? -24.351 9.730 43.363 1.00 91.75 78 LYS A C 1
ATOM 556 O O . LYS A 1 78 ? -24.235 10.515 42.434 1.00 91.75 78 LYS A O 1
ATOM 561 N N . ASP A 1 79 ? -23.334 9.234 44.059 1.00 93.19 79 ASP A N 1
ATOM 562 C CA . ASP A 1 79 ? -21.915 9.562 43.913 1.00 93.19 79 ASP A CA 1
ATOM 563 C C . ASP A 1 79 ? -21.141 8.370 43.327 1.00 93.19 79 ASP A C 1
ATOM 565 O O . ASP A 1 79 ? -21.055 8.270 42.108 1.00 93.19 79 ASP A O 1
ATOM 569 N N . SER A 1 80 ? -20.651 7.425 44.142 1.00 95.25 80 SER A N 1
ATOM 570 C CA . SER A 1 80 ? -19.823 6.297 43.670 1.00 95.25 80 SER A CA 1
ATOM 571 C C . SER A 1 80 ? -20.537 4.941 43.727 1.00 95.25 80 SER A C 1
ATOM 573 O O . SER A 1 80 ? -21.327 4.674 44.636 1.00 95.25 80 SER A O 1
ATOM 575 N N . LEU A 1 81 ? -20.294 4.068 42.746 1.00 98.19 81 LEU A N 1
ATOM 576 C CA . LEU A 1 81 ? -20.750 2.672 42.735 1.00 98.19 81 LEU A CA 1
ATOM 577 C C . LEU A 1 81 ? -19.561 1.743 42.479 1.00 98.19 81 LEU A C 1
ATOM 579 O O . LEU A 1 81 ? -18.970 1.753 41.403 1.00 98.19 81 LEU A O 1
ATOM 583 N N . GLU A 1 82 ? -19.231 0.900 43.453 1.00 98.31 82 GLU A N 1
ATOM 584 C CA . GLU A 1 82 ? -18.172 -0.099 43.333 1.00 98.31 82 GLU A CA 1
ATOM 585 C C . GLU A 1 82 ? -18.743 -1.516 43.454 1.00 98.31 82 GLU A C 1
ATOM 587 O O . GLU A 1 82 ? -19.368 -1.877 44.453 1.00 98.31 82 GLU A O 1
ATOM 592 N N . VAL A 1 83 ? -18.483 -2.347 42.447 1.00 98.31 83 VAL A N 1
ATOM 593 C CA . VAL A 1 83 ? -18.853 -3.763 42.409 1.00 98.31 83 VAL A CA 1
ATOM 594 C C . VAL A 1 83 ? -17.591 -4.600 42.521 1.00 98.31 83 VAL A C 1
ATOM 596 O O . VAL A 1 83 ? -16.692 -4.470 41.693 1.00 98.31 83 VAL A O 1
ATOM 599 N N . ARG A 1 84 ? -17.526 -5.487 43.522 1.00 97.31 84 ARG A N 1
ATOM 600 C CA . ARG A 1 84 ? -16.379 -6.389 43.735 1.00 97.31 84 ARG A CA 1
ATOM 601 C C . ARG A 1 84 ? -16.679 -7.865 43.521 1.00 97.31 84 ARG A C 1
ATOM 603 O O . ARG A 1 84 ? -15.780 -8.684 43.685 1.00 97.31 84 ARG A O 1
ATOM 610 N N . ASN A 1 85 ? -17.918 -8.215 43.201 1.00 96.44 85 ASN A N 1
ATOM 611 C CA . ASN A 1 85 ? -18.363 -9.602 43.092 1.00 96.44 85 ASN A CA 1
ATOM 612 C C . ASN A 1 85 ? -19.445 -9.724 42.003 1.00 96.44 85 ASN A C 1
ATOM 614 O O . ASN A 1 85 ? -19.451 -8.939 41.053 1.00 96.44 85 ASN A O 1
ATOM 618 N N . VAL A 1 86 ? -20.324 -10.720 42.091 1.00 96.75 86 VAL A N 1
ATOM 619 C CA . VAL A 1 86 ? -21.290 -11.040 41.037 1.00 96.75 86 VAL A CA 1
ATOM 620 C C . VAL A 1 86 ? -22.501 -10.104 41.050 1.00 96.75 86 VAL A C 1
ATOM 622 O O . VAL A 1 86 ? -23.182 -9.963 42.063 1.00 96.75 86 VAL A O 1
ATOM 625 N N . VAL A 1 87 ? -22.836 -9.567 39.879 1.00 98.00 87 VAL A N 1
ATOM 626 C CA . VAL A 1 87 ? -24.156 -9.030 39.542 1.00 98.00 87 VAL A CA 1
ATOM 627 C C . VAL A 1 87 ? -24.704 -9.853 38.379 1.00 98.00 87 VAL A C 1
ATOM 629 O O . VAL A 1 87 ? -24.141 -9.852 37.288 1.00 98.00 87 VAL A O 1
ATOM 632 N N . SER A 1 88 ? -25.784 -10.591 38.616 1.00 97.69 88 SER A N 1
ATOM 633 C CA . SER A 1 88 ? -26.391 -11.489 37.633 1.00 97.69 88 SER A CA 1
ATOM 634 C C . SER A 1 88 ? -27.877 -11.195 37.482 1.00 97.69 88 SER A C 1
ATOM 636 O O . SER A 1 88 ? -28.590 -11.100 38.483 1.00 97.69 88 SER A O 1
ATOM 638 N N . ALA A 1 89 ? -28.354 -11.112 36.241 1.00 97.25 89 ALA A N 1
ATOM 639 C CA . ALA A 1 89 ? -29.766 -10.921 35.919 1.00 97.25 89 ALA A CA 1
ATOM 640 C C . ALA A 1 89 ? -30.239 -11.905 34.836 1.00 97.25 89 ALA A C 1
ATOM 642 O O . ALA A 1 89 ? -29.526 -12.169 33.868 1.00 97.25 89 ALA A O 1
ATOM 643 N N . GLY A 1 90 ? -31.466 -12.410 34.965 1.00 94.88 90 GLY A N 1
ATOM 644 C CA . GLY A 1 90 ? -32.152 -13.113 33.877 1.00 94.88 90 GLY A CA 1
ATOM 645 C C . GLY A 1 90 ? -32.580 -12.166 32.751 1.00 94.88 90 GLY A C 1
ATOM 646 O O . GLY A 1 90 ? -32.569 -12.554 31.587 1.00 94.88 90 GLY A O 1
ATOM 647 N N . GLY A 1 91 ? -32.917 -10.920 33.099 1.00 95.94 91 GLY A N 1
ATOM 648 C CA . GLY A 1 91 ? -33.245 -9.834 32.177 1.00 95.94 91 GLY A CA 1
ATOM 649 C C . GLY A 1 91 ? -32.068 -8.882 31.955 1.00 95.94 91 GLY A C 1
ATOM 650 O O . GLY A 1 91 ? -31.035 -9.277 31.416 1.00 95.94 91 GLY A O 1
ATOM 651 N N . ASN A 1 92 ? -32.241 -7.624 32.361 1.00 98.19 92 ASN A N 1
ATOM 652 C CA . ASN A 1 92 ? -31.287 -6.530 32.169 1.00 98.19 92 ASN A CA 1
ATOM 653 C C . ASN A 1 92 ? -30.527 -6.185 33.458 1.00 98.19 92 ASN A C 1
ATOM 655 O O . ASN A 1 92 ? -31.055 -6.334 34.563 1.00 98.19 92 ASN A O 1
ATOM 659 N N . ILE A 1 93 ? -29.325 -5.629 33.311 1.00 98.69 93 ILE A N 1
ATOM 660 C CA . ILE A 1 93 ? -28.580 -4.972 34.391 1.00 98.69 93 ILE A CA 1
ATOM 661 C C . ILE A 1 93 ? -28.478 -3.478 34.077 1.00 98.69 93 ILE A C 1
ATOM 663 O O . ILE A 1 93 ? -28.048 -3.110 32.989 1.00 98.69 93 ILE A O 1
ATOM 667 N N . LEU A 1 94 ? -28.816 -2.622 35.041 1.00 98.56 94 LEU A N 1
ATOM 668 C CA . LEU A 1 94 ? -28.509 -1.192 35.032 1.00 98.56 94 LEU A CA 1
ATOM 669 C C . LEU A 1 94 ? -27.671 -0.863 36.268 1.00 98.56 94 LEU A C 1
ATOM 671 O O . LEU A 1 94 ? -28.160 -0.993 37.389 1.00 98.56 94 LEU A O 1
ATOM 675 N N . LEU A 1 95 ? -26.431 -0.427 36.058 1.00 98.62 95 LEU A N 1
ATOM 676 C CA . LEU A 1 95 ? -25.555 0.106 37.100 1.00 98.62 95 LEU A CA 1
ATOM 677 C C . LEU A 1 95 ? -25.282 1.575 36.789 1.00 98.62 95 LEU A C 1
ATOM 679 O O . LEU A 1 95 ? -24.746 1.888 35.725 1.00 98.62 95 LEU A O 1
ATOM 683 N N . ARG A 1 96 ? -25.663 2.468 37.703 1.00 98.31 96 ARG A N 1
ATOM 684 C CA . ARG A 1 96 ? -25.583 3.912 37.495 1.00 98.31 96 ARG A CA 1
ATOM 685 C C . ARG A 1 96 ? -24.958 4.642 38.679 1.00 98.31 96 ARG A C 1
ATOM 687 O O . ARG A 1 96 ? -25.328 4.382 39.822 1.00 98.31 96 ARG A O 1
ATOM 694 N N . ALA A 1 97 ? -24.085 5.598 38.374 1.00 97.56 97 ALA A N 1
ATOM 695 C CA . ALA A 1 97 ? -23.514 6.570 39.304 1.00 97.56 97 ALA A CA 1
ATOM 696 C C . ALA A 1 97 ? -23.841 7.999 38.826 1.00 97.56 97 ALA A C 1
ATOM 698 O O . ALA A 1 97 ? -23.306 8.475 37.825 1.00 97.56 97 ALA A O 1
ATOM 699 N N . THR A 1 98 ? -24.754 8.701 39.506 1.00 95.12 98 THR A N 1
ATOM 700 C CA . THR A 1 98 ? -25.316 9.968 38.984 1.00 95.12 98 THR A CA 1
ATOM 701 C C . THR A 1 98 ? -24.459 11.215 39.212 1.00 95.12 98 THR A C 1
ATOM 703 O O . THR A 1 98 ? -24.886 12.298 38.827 1.00 95.12 98 THR A O 1
ATOM 706 N N . ALA A 1 99 ? -23.293 11.104 39.848 1.00 93.38 99 ALA A N 1
ATOM 707 C CA . ALA A 1 99 ? -22.379 12.228 40.080 1.00 93.38 99 ALA A CA 1
ATOM 708 C C . ALA A 1 99 ? -20.897 11.825 40.128 1.00 93.38 99 ALA A C 1
ATOM 710 O O . ALA A 1 99 ? -20.052 12.685 39.895 1.00 93.38 99 ALA A O 1
ATOM 711 N N . GLY A 1 100 ? -20.581 10.552 40.386 1.00 95.62 100 GLY A N 1
ATOM 712 C CA . GLY A 1 100 ? -19.212 10.056 40.516 1.00 95.62 100 GLY A CA 1
ATOM 713 C C . GLY A 1 100 ? -18.941 8.803 39.684 1.00 95.62 100 GLY A C 1
ATOM 714 O O . GLY A 1 100 ? -19.517 8.610 38.609 1.00 95.62 100 GLY A O 1
ATOM 715 N N . ASP A 1 101 ? -18.012 7.980 40.168 1.00 98.12 101 ASP A N 1
ATOM 716 C CA . ASP A 1 101 ? -17.426 6.868 39.416 1.00 98.12 101 ASP A CA 1
ATOM 717 C C . ASP A 1 101 ? -18.206 5.552 39.561 1.00 98.12 101 ASP A C 1
ATOM 719 O O . ASP A 1 101 ? -18.745 5.224 40.623 1.00 98.12 101 ASP A O 1
ATOM 723 N N . LEU A 1 102 ? -18.171 4.742 38.502 1.00 98.56 102 LEU A N 1
ATOM 724 C CA . LEU A 1 102 ? -18.641 3.360 38.473 1.00 98.56 102 LEU A CA 1
ATOM 725 C C . LEU A 1 102 ? -17.454 2.418 38.257 1.00 98.56 102 LEU A C 1
ATOM 727 O O . LEU A 1 102 ? -16.824 2.421 37.203 1.00 98.56 102 LEU A O 1
ATOM 731 N N . THR A 1 103 ? -17.161 1.566 39.234 1.00 98.38 103 THR A N 1
ATOM 732 C CA . THR A 1 103 ? -16.044 0.618 39.160 1.00 98.38 103 THR A CA 1
ATOM 733 C C . THR A 1 103 ? -16.531 -0.821 39.230 1.00 98.38 103 THR A C 1
ATOM 735 O O . THR A 1 103 ? -17.049 -1.267 40.252 1.00 98.38 103 THR A O 1
ATOM 738 N N . LEU A 1 104 ? -16.289 -1.576 38.160 1.00 98.00 104 LEU A N 1
ATOM 739 C CA . LEU A 1 104 ? -16.287 -3.035 38.169 1.00 98.00 104 LEU A CA 1
ATOM 740 C C . LEU A 1 104 ? -14.853 -3.489 38.443 1.00 98.00 104 LEU A C 1
ATOM 742 O O . LEU A 1 104 ? -13.990 -3.340 37.579 1.00 98.00 104 LEU A O 1
ATOM 746 N N . THR A 1 105 ? -14.561 -3.994 39.643 1.00 96.69 105 THR A N 1
ATOM 747 C CA . THR A 1 105 ? -13.190 -4.406 39.984 1.00 96.69 105 THR A CA 1
ATOM 748 C C . THR A 1 105 ? -12.797 -5.711 39.291 1.00 96.69 105 THR A C 1
ATOM 750 O O . THR A 1 105 ? -13.643 -6.448 38.786 1.00 96.69 105 THR A O 1
ATOM 753 N N . ALA A 1 106 ? -11.511 -6.063 39.351 1.00 95.25 106 ALA A N 1
ATOM 754 C CA . ALA A 1 106 ? -10.985 -7.323 38.819 1.00 95.25 106 ALA A CA 1
ATOM 755 C C . ALA A 1 106 ? -11.641 -8.598 39.386 1.00 95.25 106 ALA A C 1
ATOM 757 O O . ALA A 1 106 ? -11.566 -9.655 38.766 1.00 95.25 106 ALA A O 1
ATOM 758 N N . THR A 1 107 ? -12.271 -8.520 40.562 1.00 93.81 107 THR A N 1
ATOM 759 C CA . THR A 1 107 ? -12.982 -9.648 41.189 1.00 93.81 107 THR A CA 1
ATOM 760 C C . THR A 1 107 ? -14.481 -9.651 40.889 1.00 93.81 107 THR A C 1
ATOM 762 O O . THR A 1 107 ? -15.180 -10.591 41.264 1.00 93.81 107 THR A O 1
ATOM 765 N N . SER A 1 108 ? -14.988 -8.600 40.240 1.00 96.50 108 SER A N 1
ATOM 766 C CA . SER A 1 108 ? -16.397 -8.483 39.877 1.00 96.50 108 SER A CA 1
ATOM 767 C C . SER A 1 108 ? -16.756 -9.336 38.667 1.00 96.50 108 SER A C 1
ATOM 769 O O . SER A 1 108 ? -15.891 -9.714 37.881 1.00 96.50 108 SER A O 1
ATOM 771 N N . ARG A 1 109 ? -18.048 -9.628 38.506 1.00 96.31 109 ARG A N 1
ATOM 772 C CA . ARG A 1 109 ? -18.593 -10.249 37.296 1.00 96.31 109 ARG A CA 1
ATOM 773 C C . ARG A 1 109 ? -19.991 -9.716 37.027 1.00 96.31 109 ARG A C 1
ATOM 775 O O . ARG A 1 109 ? -20.819 -9.745 37.934 1.00 96.31 109 ARG A O 1
ATOM 782 N N . ALA A 1 110 ? -20.266 -9.299 35.796 1.00 97.81 110 ALA A N 1
ATOM 783 C CA . ALA A 1 110 ? -21.603 -8.892 35.367 1.00 97.81 110 ALA A CA 1
ATOM 784 C C . ALA A 1 110 ? -22.127 -9.835 34.274 1.00 97.81 110 ALA A C 1
ATOM 786 O O . ALA A 1 110 ? -21.513 -9.943 33.215 1.00 97.81 110 ALA A O 1
ATOM 787 N N . ASP A 1 111 ? -23.249 -10.514 34.517 1.00 97.38 111 ASP A N 1
ATOM 788 C CA . ASP A 1 111 ? -23.860 -11.460 33.571 1.00 97.38 111 ASP A CA 1
ATOM 789 C C . ASP A 1 111 ? -25.357 -11.150 33.390 1.00 97.38 111 ASP A C 1
ATOM 791 O O . ASP A 1 111 ? -26.114 -11.127 34.362 1.00 97.38 111 ASP A O 1
ATOM 795 N N . ALA A 1 112 ? -25.803 -10.955 32.149 1.00 96.56 112 ALA A N 1
ATOM 796 C CA . ALA A 1 112 ? -27.213 -10.735 31.824 1.00 96.56 112 ALA A CA 1
ATOM 797 C C . ALA A 1 112 ? -27.552 -11.323 30.454 1.00 96.56 112 ALA A C 1
ATOM 799 O O . ALA A 1 112 ? -26.714 -11.286 29.560 1.00 96.56 112 ALA A O 1
ATOM 800 N N . ALA A 1 113 ? -28.775 -11.835 30.274 1.00 91.50 113 ALA A N 1
ATOM 801 C CA . ALA A 1 113 ? -29.232 -12.286 28.955 1.00 91.50 113 ALA A CA 1
ATOM 802 C C . ALA A 1 113 ? -29.631 -11.106 28.057 1.00 91.50 113 ALA A C 1
ATOM 804 O O . ALA A 1 113 ? -29.453 -11.162 26.844 1.00 91.50 113 ALA A O 1
ATOM 805 N N . GLY A 1 114 ? -30.211 -10.060 28.654 1.00 96.19 114 GLY A N 1
ATOM 806 C CA . GLY A 1 114 ? -30.670 -8.861 27.963 1.00 96.19 114 GLY A CA 1
ATOM 807 C C . GLY A 1 114 ? -29.558 -7.830 27.794 1.00 96.19 114 GLY A C 1
ATOM 808 O O . GLY A 1 114 ? -28.465 -8.142 27.327 1.00 96.19 114 GLY A O 1
ATOM 809 N N . THR A 1 115 ? -29.840 -6.587 28.164 1.00 98.25 115 THR A N 1
ATOM 810 C CA . THR A 1 115 ? -28.890 -5.472 28.087 1.00 98.25 115 THR A CA 1
ATOM 811 C C . THR A 1 115 ? -28.172 -5.273 29.420 1.00 98.25 115 THR A C 1
ATOM 813 O O . THR A 1 115 ? -28.799 -5.301 30.481 1.00 98.25 115 THR A O 1
ATOM 816 N N . ILE A 1 116 ? -26.865 -5.015 29.365 1.00 98.69 116 ILE A N 1
ATOM 817 C CA . ILE A 1 116 ? -26.101 -4.449 30.481 1.00 98.69 116 ILE A CA 1
ATOM 818 C C . ILE A 1 116 ? -25.847 -2.975 30.165 1.00 98.69 116 ILE A C 1
ATOM 820 O O . ILE A 1 116 ? -25.219 -2.654 29.158 1.00 98.69 116 ILE A O 1
ATOM 824 N N . THR A 1 117 ? -26.331 -2.082 31.023 1.00 98.81 117 THR A N 1
ATOM 825 C CA . THR A 1 117 ? -26.118 -0.636 30.930 1.00 98.81 117 THR A CA 1
ATOM 826 C C . THR A 1 117 ? -25.277 -0.162 32.106 1.00 98.81 117 THR A C 1
ATOM 828 O O . THR A 1 117 ? -25.642 -0.380 33.262 1.00 98.81 117 THR A O 1
ATOM 831 N N . LEU A 1 118 ? -24.162 0.493 31.795 1.00 98.69 118 LEU A N 1
ATOM 832 C CA . LEU A 1 118 ? -23.235 1.102 32.742 1.00 98.69 118 LEU A CA 1
ATOM 833 C C . LEU A 1 118 ? -23.190 2.608 32.460 1.00 98.69 118 LEU A C 1
ATOM 835 O O . LEU A 1 118 ? -22.834 3.012 31.354 1.00 98.69 118 LEU A O 1
ATOM 839 N N . ASP A 1 119 ? -23.580 3.427 33.429 1.00 98.44 119 ASP A N 1
ATOM 840 C CA . ASP A 1 119 ? -23.792 4.867 33.231 1.00 98.44 119 ASP A CA 1
ATOM 841 C C . ASP A 1 119 ? -23.190 5.665 34.394 1.00 98.44 119 ASP A C 1
ATOM 843 O O . ASP A 1 119 ? -23.571 5.462 35.547 1.00 98.44 119 ASP A O 1
ATOM 847 N N . ALA A 1 120 ? -22.232 6.549 34.120 1.00 98.19 120 ALA A N 1
ATOM 848 C CA . ALA A 1 120 ? -21.592 7.364 35.151 1.00 98.19 120 ALA A CA 1
ATOM 849 C C . ALA A 1 120 ? -21.347 8.808 34.694 1.00 98.19 120 ALA A C 1
ATOM 851 O O . ALA A 1 120 ? -20.937 9.055 33.559 1.00 98.19 120 ALA A O 1
ATOM 852 N N . LEU A 1 121 ? -21.521 9.780 35.597 1.00 96.38 121 LEU A N 1
ATOM 853 C CA . LEU A 1 121 ? -21.004 11.136 35.348 1.00 96.38 121 LEU A CA 1
ATOM 854 C C . LEU A 1 121 ? -19.484 11.211 35.548 1.00 96.38 121 LEU A C 1
ATOM 856 O O . LEU A 1 121 ? -18.823 12.070 34.975 1.00 96.38 121 LEU A O 1
ATOM 860 N N . GLY A 1 122 ? -18.918 10.313 36.349 1.00 97.50 122 GLY A N 1
ATOM 861 C CA . GLY A 1 122 ? -17.481 10.133 36.473 1.00 97.50 122 GLY A CA 1
ATOM 862 C C . GLY A 1 122 ? -16.933 9.122 35.468 1.00 97.50 122 GLY A C 1
ATOM 863 O O . GLY A 1 122 ? -17.368 9.029 34.318 1.00 97.50 122 GLY A O 1
ATOM 864 N N . THR A 1 123 ? -15.939 8.372 35.928 1.00 98.38 123 THR A N 1
ATOM 865 C CA . THR A 1 123 ? -15.253 7.315 35.188 1.00 98.38 123 THR A CA 1
ATOM 866 C C . THR A 1 123 ? -16.008 5.997 35.306 1.00 98.38 123 THR A C 1
ATOM 868 O O . THR A 1 123 ? -16.436 5.618 36.396 1.00 98.38 123 THR A O 1
ATOM 871 N N . VAL A 1 124 ? -16.094 5.244 34.207 1.00 98.69 124 VAL A N 1
ATOM 872 C CA . VAL A 1 124 ? -16.465 3.825 34.230 1.00 98.69 124 VAL A CA 1
ATOM 873 C C . VAL A 1 124 ? -15.209 2.968 34.088 1.00 98.69 124 VAL A C 1
ATOM 875 O O . VAL A 1 124 ? -14.525 3.006 33.065 1.00 98.69 124 VAL A O 1
ATOM 878 N N . ARG A 1 125 ? -14.916 2.146 35.096 1.00 98.44 125 ARG A N 1
ATOM 879 C CA . ARG A 1 125 ? -13.797 1.198 35.078 1.00 98.44 125 ARG A CA 1
ATOM 880 C C . ARG A 1 125 ? -14.305 -0.230 34.884 1.00 98.44 125 ARG A C 1
ATOM 882 O O . ARG A 1 125 ? -15.117 -0.714 35.670 1.00 98.44 125 ARG A O 1
ATOM 889 N N . LEU A 1 126 ? -13.822 -0.894 33.837 1.00 97.75 126 LEU A N 1
ATOM 890 C CA . LEU A 1 126 ? -14.255 -2.212 33.365 1.00 97.75 126 LEU A CA 1
ATOM 891 C C . LEU A 1 126 ? -13.181 -3.270 33.648 1.00 97.75 126 LEU A C 1
ATOM 893 O O . LEU A 1 126 ? -12.658 -3.879 32.719 1.00 97.75 126 LEU A O 1
ATOM 897 N N . ASP A 1 127 ? -12.806 -3.481 34.907 1.00 94.06 127 ASP A N 1
ATOM 898 C CA . ASP A 1 127 ? -11.700 -4.387 35.238 1.00 94.06 127 ASP A CA 1
ATOM 899 C C . ASP A 1 127 ? -12.135 -5.842 35.458 1.00 94.06 127 ASP A C 1
ATOM 901 O O . ASP A 1 127 ? -11.259 -6.690 35.526 1.00 94.06 127 ASP A O 1
ATOM 905 N N . GLY A 1 128 ? -13.427 -6.161 35.558 1.00 93.31 128 GLY A N 1
ATOM 906 C CA . GLY A 1 128 ? -13.925 -7.538 35.707 1.00 93.31 128 GLY A CA 1
ATOM 907 C C . GLY A 1 128 ? -14.511 -8.133 34.416 1.00 93.31 128 GLY A C 1
ATOM 908 O O . GLY A 1 128 ? -14.779 -7.397 33.462 1.00 93.31 128 GLY A O 1
ATOM 909 N N . PRO A 1 129 ? -14.763 -9.456 34.364 1.00 96.38 129 PRO A N 1
ATOM 910 C CA . PRO A 1 129 ? -15.473 -10.073 33.250 1.00 96.38 129 PRO A CA 1
ATOM 911 C C . PRO A 1 129 ? -16.928 -9.596 33.123 1.00 96.38 129 PRO A C 1
ATOM 913 O O . PRO A 1 129 ? -17.696 -9.607 34.090 1.00 96.38 129 PRO A O 1
ATOM 916 N N . ILE A 1 130 ? -17.331 -9.271 31.897 1.00 97.94 130 ILE A N 1
ATOM 917 C CA . ILE A 1 130 ? -18.710 -8.966 31.510 1.00 97.94 130 ILE A CA 1
ATOM 918 C C . ILE A 1 130 ? -19.165 -10.004 30.485 1.00 97.94 130 ILE A C 1
ATOM 920 O O . ILE A 1 130 ? -18.483 -10.241 29.488 1.00 97.94 130 ILE A O 1
ATOM 924 N N . GLY A 1 131 ? -20.320 -10.620 30.727 1.00 96.19 131 GLY A N 1
ATOM 925 C CA . GLY A 1 131 ? -20.928 -11.590 29.819 1.00 96.19 131 GLY A CA 1
ATOM 926 C C . GLY A 1 131 ? -20.194 -12.932 29.753 1.00 96.19 131 GLY A C 1
ATOM 927 O O . GLY A 1 131 ? -20.189 -13.592 28.714 1.00 96.19 131 GLY A O 1
ATOM 928 N N . PHE A 1 132 ? -19.520 -13.333 30.836 1.00 91.69 132 PHE A N 1
ATOM 929 C CA . PHE A 1 132 ? -18.697 -14.543 30.846 1.00 91.69 132 PHE A CA 1
ATOM 930 C C . PHE A 1 132 ? -19.543 -15.815 30.762 1.00 91.69 132 PHE A C 1
ATOM 932 O O . PHE A 1 132 ? -19.223 -16.694 29.959 1.00 91.69 132 PHE A O 1
ATOM 939 N N . ASN A 1 133 ? -20.598 -15.909 31.580 1.00 92.38 133 ASN A N 1
ATOM 940 C CA . ASN A 1 133 ? -21.511 -17.058 31.582 1.00 92.38 133 ASN A CA 1
ATOM 941 C C . ASN A 1 133 ? -22.695 -16.844 30.646 1.00 92.38 133 ASN A C 1
ATOM 943 O O . ASN A 1 133 ? -23.211 -17.801 30.076 1.00 92.38 133 ASN A O 1
ATOM 947 N N . ASN A 1 134 ? -23.138 -15.594 30.524 1.00 92.38 134 ASN A N 1
ATOM 948 C CA . ASN A 1 134 ? -24.260 -15.221 29.684 1.00 92.38 134 ASN A CA 1
ATOM 949 C C . ASN A 1 134 ? -23.940 -13.902 28.988 1.00 92.38 134 ASN A C 1
ATOM 951 O O . ASN A 1 134 ? -23.928 -12.853 29.632 1.00 92.38 134 ASN A O 1
ATOM 955 N N . ALA A 1 135 ? -23.611 -13.977 27.700 1.00 94.88 135 ALA A N 1
ATOM 956 C CA . ALA A 1 135 ? -23.270 -12.802 26.918 1.00 94.88 135 ALA A CA 1
ATOM 957 C C . ALA A 1 135 ? -24.541 -11.962 26.682 1.00 94.88 135 ALA A C 1
ATOM 959 O O . ALA A 1 135 ? -25.503 -12.491 26.117 1.00 94.88 135 ALA A O 1
ATOM 960 N N . PRO A 1 136 ? -24.560 -10.678 27.080 1.00 97.56 136 PRO A N 1
ATOM 961 C CA . PRO A 1 136 ? -25.720 -9.819 26.890 1.00 97.56 136 PRO A CA 1
ATOM 962 C C . PRO A 1 136 ? -26.006 -9.593 25.408 1.00 97.56 136 PRO A C 1
ATOM 964 O O . PRO A 1 136 ? -25.083 -9.557 24.599 1.00 97.56 136 PRO A O 1
ATOM 967 N N . GLN A 1 137 ? -27.271 -9.372 25.048 1.00 96.88 137 GLN A N 1
ATOM 968 C CA . GLN A 1 137 ? -27.629 -8.896 23.705 1.00 96.88 137 GLN A CA 1
ATOM 969 C C . GLN A 1 137 ? -26.961 -7.551 23.391 1.00 96.88 137 GLN A C 1
ATOM 971 O O . GLN A 1 137 ? -26.555 -7.318 22.257 1.00 96.88 137 GLN A O 1
ATOM 976 N N . ALA A 1 138 ? -26.817 -6.684 24.395 1.00 97.62 138 ALA A N 1
ATOM 977 C CA . ALA A 1 138 ? -26.138 -5.403 24.251 1.00 97.62 138 ALA A CA 1
ATOM 978 C C . ALA A 1 138 ? -25.384 -5.016 25.528 1.00 97.62 138 ALA A C 1
ATOM 980 O O . ALA A 1 138 ? -25.913 -5.148 26.635 1.00 97.62 138 ALA A O 1
ATOM 981 N N . LEU A 1 139 ? -24.175 -4.482 25.371 1.00 98.44 139 LEU A N 1
ATOM 982 C CA . LEU A 1 139 ? -23.454 -3.760 26.416 1.00 98.44 139 LEU A CA 1
ATOM 983 C C . LEU A 1 139 ? -23.386 -2.280 26.042 1.00 98.44 139 LEU A C 1
ATOM 985 O O . LEU A 1 139 ? -22.759 -1.916 25.049 1.00 98.44 139 LEU A O 1
ATOM 989 N N . LEU A 1 140 ? -23.997 -1.432 26.862 1.00 98.69 140 LEU A N 1
ATOM 990 C CA . LEU A 1 140 ? -24.027 0.014 26.670 1.00 98.69 140 LEU A CA 1
ATOM 991 C C . LEU A 1 140 ? -23.277 0.677 27.823 1.00 98.69 140 LEU A C 1
ATOM 993 O O . LEU A 1 140 ? -23.683 0.547 28.977 1.00 98.69 140 LEU A O 1
ATOM 997 N N . VAL A 1 141 ? -22.187 1.377 27.519 1.00 98.75 141 VAL A N 1
ATOM 998 C CA . VAL A 1 141 ? -21.369 2.077 28.512 1.00 98.75 141 VAL A CA 1
ATOM 999 C C . VAL A 1 141 ? -21.282 3.550 28.155 1.00 98.75 141 VAL A C 1
ATOM 1001 O O . VAL A 1 141 ? -20.823 3.911 27.070 1.00 98.75 141 VAL A O 1
ATOM 1004 N N . THR A 1 142 ? -21.716 4.406 29.072 1.00 98.62 142 THR A N 1
ATOM 1005 C CA . THR A 1 142 ? -21.620 5.861 28.945 1.00 98.62 142 THR A CA 1
ATOM 1006 C C . THR A 1 142 ? -20.918 6.438 30.166 1.00 98.62 142 THR A C 1
ATOM 1008 O O . THR A 1 142 ? -21.260 6.105 31.299 1.00 98.62 142 THR A O 1
ATOM 1011 N N . ALA A 1 143 ? -19.926 7.292 29.926 1.00 98.44 143 ALA A N 1
ATOM 1012 C CA . ALA A 1 143 ? -19.226 8.032 30.968 1.00 98.44 143 ALA A CA 1
ATOM 1013 C C . ALA A 1 143 ? -19.083 9.500 30.548 1.00 98.44 143 ALA A C 1
ATOM 1015 O O . ALA A 1 143 ? -18.782 9.766 29.384 1.00 98.44 143 ALA A O 1
ATOM 1016 N N . GLN A 1 144 ? -19.252 10.465 31.457 1.00 97.75 144 GLN A N 1
ATOM 1017 C CA . GLN A 1 144 ? -18.966 11.870 31.114 1.00 97.75 144 GLN A CA 1
ATOM 1018 C C . GLN A 1 144 ? -17.483 12.237 31.228 1.00 97.75 144 GLN A C 1
ATOM 1020 O O . GLN A 1 144 ? -17.106 13.308 30.759 1.00 97.75 144 GLN A O 1
ATOM 1025 N N . THR A 1 145 ? -16.632 11.372 31.796 1.00 97.94 145 THR A N 1
ATOM 1026 C CA . THR A 1 145 ? -15.176 11.594 31.827 1.00 97.94 145 THR A CA 1
ATOM 1027 C C . THR A 1 145 ? -14.416 10.529 31.043 1.00 97.94 145 THR A C 1
ATOM 1029 O O . THR A 1 145 ? -13.854 10.830 29.989 1.00 97.94 145 THR A O 1
ATOM 1032 N N . SER A 1 146 ? -14.392 9.283 31.521 1.00 98.50 146 SER A N 1
ATOM 1033 C CA . SER A 1 146 ? -13.578 8.234 30.914 1.00 98.50 146 SER A CA 1
ATOM 1034 C C . SER A 1 146 ? -14.157 6.828 31.047 1.00 98.50 146 SER A C 1
ATOM 1036 O O . SER A 1 146 ? -14.844 6.507 32.013 1.00 98.50 146 SER A O 1
ATOM 1038 N N . ILE A 1 147 ? -13.847 5.973 30.074 1.00 98.75 147 ILE A N 1
ATOM 1039 C CA . ILE A 1 147 ? -14.038 4.522 30.128 1.00 98.75 147 ILE A CA 1
ATOM 1040 C C . ILE A 1 147 ? -12.655 3.879 30.108 1.00 98.75 147 ILE A C 1
ATOM 1042 O O . ILE A 1 147 ? -11.892 4.084 29.162 1.00 98.75 147 ILE A O 1
ATOM 1046 N N . LEU A 1 148 ? -12.339 3.093 31.137 1.00 98.44 148 LEU A N 1
ATOM 1047 C CA . LEU A 1 148 ? -11.037 2.449 31.312 1.00 98.44 148 LEU A CA 1
ATOM 1048 C C . LEU A 1 148 ? -11.206 0.929 31.407 1.00 98.44 148 LEU A C 1
ATOM 1050 O O . LEU A 1 148 ? -11.864 0.439 32.324 1.00 98.44 148 LEU A O 1
ATOM 1054 N N . ALA A 1 149 ? -10.585 0.180 30.499 1.00 97.69 149 ALA A N 1
ATOM 1055 C CA . ALA A 1 149 ? -10.575 -1.282 30.497 1.00 97.69 149 ALA A CA 1
ATOM 1056 C C . ALA A 1 149 ? -9.132 -1.805 30.518 1.00 97.69 149 ALA A C 1
ATOM 1058 O O . ALA A 1 149 ? -8.409 -1.692 29.529 1.00 97.69 149 ALA A O 1
ATOM 1059 N N . SER A 1 150 ? -8.715 -2.376 31.652 1.00 94.50 150 SER A N 1
ATOM 1060 C CA . SER A 1 150 ? -7.351 -2.878 31.862 1.00 94.50 150 SER A CA 1
ATOM 1061 C C . SER A 1 150 ? -7.019 -4.113 31.019 1.00 94.50 150 SER A C 1
ATOM 1063 O O . SER A 1 150 ? -7.815 -5.048 30.928 1.00 94.50 150 SER A O 1
ATOM 1065 N N . GLN A 1 151 ? -5.786 -4.178 30.509 1.00 92.94 151 GLN A N 1
ATOM 1066 C CA . GLN A 1 151 ? -5.264 -5.330 29.767 1.00 92.94 151 GLN A CA 1
ATOM 1067 C C . GLN A 1 151 ? -5.274 -6.638 30.563 1.00 92.94 151 GLN A C 1
ATOM 1069 O O . GLN A 1 151 ? -5.536 -7.703 30.008 1.00 92.94 151 GLN A O 1
ATOM 1074 N N . SER A 1 152 ? -4.965 -6.580 31.859 1.00 92.19 152 SER A N 1
ATOM 1075 C CA . SER A 1 152 ? -4.758 -7.780 32.676 1.00 92.19 152 SER A CA 1
ATOM 1076 C C . SER A 1 152 ? -6.046 -8.392 33.217 1.00 92.19 152 SER A C 1
ATOM 1078 O O . SER A 1 152 ? -6.027 -9.542 33.652 1.00 92.19 152 SER A O 1
ATOM 1080 N N . THR A 1 153 ? -7.148 -7.639 33.228 1.00 94.38 153 THR A N 1
ATOM 1081 C CA . THR A 1 153 ? -8.354 -8.040 33.964 1.00 94.38 153 THR A CA 1
ATOM 1082 C C . THR A 1 153 ? -9.650 -7.849 33.174 1.00 94.38 153 THR A C 1
ATOM 1084 O O . THR A 1 153 ? -10.600 -8.603 33.383 1.00 94.38 153 THR A O 1
ATOM 1087 N N . SER A 1 154 ? -9.699 -6.912 32.220 1.00 96.25 154 SER A N 1
ATOM 1088 C CA . SER A 1 154 ? -10.915 -6.648 31.452 1.00 96.25 154 SER A CA 1
ATOM 1089 C C . SER A 1 154 ? -11.180 -7.726 30.400 1.00 96.25 154 SER A C 1
ATOM 1091 O O . SER A 1 154 ? -10.360 -7.982 29.511 1.00 96.25 154 SER A O 1
ATOM 1093 N N . SER A 1 155 ? -12.365 -8.337 30.472 1.00 96.75 155 SER A N 1
ATOM 1094 C CA . SER A 1 155 ? -12.868 -9.267 29.461 1.00 96.75 155 SER A CA 1
ATOM 1095 C C . SER A 1 155 ? -14.342 -8.998 29.195 1.00 96.75 155 SER A C 1
ATOM 1097 O O . SER A 1 155 ? -15.199 -9.290 30.025 1.00 96.75 155 SER A O 1
ATOM 1099 N N . VAL A 1 156 ? -14.635 -8.445 28.025 1.00 98.00 156 VAL A N 1
ATOM 1100 C CA . VAL A 1 156 ? -15.985 -8.090 27.595 1.00 98.00 156 VAL A CA 1
ATOM 1101 C C . VAL A 1 156 ? -16.459 -9.076 26.538 1.00 98.00 156 VAL A C 1
ATOM 1103 O O . VAL A 1 156 ? -15.824 -9.242 25.495 1.00 98.00 156 VAL A O 1
ATOM 1106 N N . ARG A 1 157 ? -17.602 -9.713 26.786 1.00 97.88 157 ARG A N 1
ATOM 1107 C CA . ARG A 1 157 ? -18.315 -10.539 25.811 1.00 97.88 157 ARG A CA 1
ATOM 1108 C C . ARG A 1 157 ? -19.714 -9.983 25.596 1.00 97.88 157 ARG A C 1
ATOM 1110 O O . ARG A 1 157 ? -20.377 -9.626 26.562 1.00 97.88 157 ARG A O 1
ATOM 1117 N N . SER A 1 158 ? -20.161 -9.944 24.347 1.00 97.50 158 SER A N 1
ATOM 1118 C CA . SER A 1 158 ? -21.533 -9.589 23.970 1.00 97.50 158 SER A CA 1
ATOM 1119 C C . SER A 1 158 ? -22.035 -10.514 22.864 1.00 97.50 158 SER A C 1
ATOM 1121 O O . SER A 1 158 ? -21.276 -10.939 21.991 1.00 97.50 158 SER A O 1
ATOM 1123 N N . ALA A 1 159 ? -23.319 -10.850 22.911 1.00 96.25 159 ALA A N 1
ATOM 1124 C CA . ALA A 1 159 ? -23.988 -11.652 21.900 1.00 96.25 159 ALA A CA 1
ATOM 1125 C C . ALA A 1 159 ? -24.306 -10.843 20.637 1.00 96.25 159 ALA A C 1
ATOM 1127 O O . ALA A 1 159 ? -24.466 -11.446 19.579 1.00 96.25 159 ALA A O 1
ATOM 1128 N N . ALA A 1 160 ? -24.369 -9.509 20.721 1.00 92.81 160 ALA A N 1
ATOM 1129 C CA . ALA A 1 160 ? -24.507 -8.642 19.557 1.00 92.81 160 ALA A CA 1
ATOM 1130 C C . ALA A 1 160 ? -23.793 -7.301 19.741 1.00 92.81 160 ALA A C 1
ATOM 1132 O O . ALA A 1 160 ? -22.693 -7.142 19.216 1.00 92.81 160 ALA A O 1
ATOM 1133 N N . GLU A 1 161 ? -24.380 -6.362 20.483 1.00 96.44 161 GLU A N 1
ATOM 1134 C CA . GLU A 1 161 ? -23.938 -4.964 20.484 1.00 96.44 161 GLU A CA 1
ATOM 1135 C C . GLU A 1 161 ? -22.969 -4.640 21.631 1.00 96.44 161 GLU A C 1
ATOM 1137 O O . GLU A 1 161 ? -23.131 -5.114 22.761 1.00 96.44 161 GLU A O 1
ATOM 1142 N N . VAL A 1 162 ? -21.977 -3.794 21.356 1.00 98.44 162 VAL A N 1
ATOM 1143 C CA . VAL A 1 162 ? -21.156 -3.089 22.344 1.00 98.44 162 VAL A CA 1
ATOM 1144 C C . VAL A 1 162 ? -21.013 -1.629 21.925 1.00 98.44 162 VAL A C 1
ATOM 1146 O O . VAL A 1 162 ? -20.417 -1.340 20.890 1.00 98.44 162 VAL A O 1
ATOM 1149 N N . SER A 1 163 ? -21.494 -0.708 22.759 1.00 98.44 163 SER A N 1
ATOM 1150 C CA . SER A 1 163 ? -21.333 0.734 22.563 1.00 98.44 163 SER A CA 1
ATOM 1151 C C . SER A 1 163 ? -20.631 1.360 23.763 1.00 98.44 163 SER A C 1
ATOM 1153 O O . SER A 1 163 ? -21.138 1.288 24.883 1.00 98.44 163 SER A O 1
ATOM 1155 N N . LEU A 1 164 ? -19.472 1.982 23.531 1.00 98.69 164 LEU A N 1
ATOM 1156 C CA . LEU A 1 164 ? -18.704 2.727 24.530 1.00 98.69 164 LEU A CA 1
ATOM 1157 C C . LEU A 1 164 ? -18.650 4.201 24.118 1.00 98.69 164 LEU A C 1
ATOM 1159 O O . LEU A 1 164 ? -18.182 4.523 23.024 1.00 98.69 164 LEU A O 1
ATOM 1163 N N . THR A 1 165 ? -19.134 5.104 24.969 1.00 98.62 165 THR A N 1
ATOM 1164 C CA . THR A 1 165 ? -19.162 6.547 24.684 1.00 98.62 165 THR A CA 1
ATOM 1165 C C . THR A 1 165 ? -18.694 7.355 25.888 1.00 98.62 165 THR A C 1
ATOM 1167 O O . THR A 1 165 ? -19.316 7.309 26.948 1.00 98.62 165 THR A O 1
ATOM 1170 N N . ALA A 1 166 ? -17.599 8.096 25.721 1.00 98.50 166 ALA A N 1
ATOM 1171 C CA . ALA A 1 166 ? -17.045 9.001 26.731 1.00 98.50 166 ALA A CA 1
ATOM 1172 C C . ALA A 1 166 ? -16.072 9.998 26.089 1.00 98.50 166 ALA A C 1
ATOM 1174 O O . ALA A 1 166 ? -15.649 9.764 24.963 1.00 98.50 166 ALA A O 1
ATOM 1175 N N . PRO A 1 167 ? -15.644 11.076 26.763 1.00 98.25 167 PRO A N 1
ATOM 1176 C CA . PRO A 1 167 ? -14.530 11.878 26.263 1.00 98.25 167 PRO A CA 1
ATOM 1177 C C . PRO A 1 167 ? -13.244 11.072 26.079 1.00 98.25 167 PRO A C 1
ATOM 1179 O O . PRO A 1 167 ? -12.624 11.146 25.020 1.00 98.25 167 PRO A O 1
ATOM 1182 N N . VAL A 1 168 ? -12.896 10.240 27.061 1.00 98.50 168 VAL A N 1
ATOM 1183 C CA . VAL A 1 168 ? -11.731 9.351 27.004 1.00 98.50 168 VAL A CA 1
ATOM 1184 C C . VAL A 1 168 ? -12.179 7.892 26.985 1.00 98.50 168 VAL A C 1
ATOM 1186 O O . VAL A 1 168 ? -12.878 7.440 27.887 1.00 98.50 168 VAL A O 1
ATOM 1189 N N . VAL A 1 169 ? -11.740 7.119 25.996 1.00 98.56 169 VAL A N 1
ATOM 1190 C CA . VAL A 1 169 ? -11.943 5.667 25.927 1.00 98.56 169 VAL A CA 1
ATOM 1191 C C . VAL A 1 169 ? -10.583 4.990 25.815 1.00 98.56 169 VAL A C 1
ATOM 1193 O O . VAL A 1 169 ? -9.923 5.066 24.780 1.00 98.56 169 VAL A O 1
ATOM 1196 N N . GLN A 1 170 ? -10.170 4.301 26.878 1.00 98.38 170 GLN A N 1
ATOM 1197 C CA . GLN A 1 170 ? -8.956 3.487 26.909 1.00 98.38 170 GLN A CA 1
ATOM 1198 C C . GLN A 1 170 ? -9.348 2.020 27.046 1.00 98.38 170 GLN A C 1
ATOM 1200 O O . GLN A 1 170 ? -9.804 1.585 28.107 1.00 98.38 170 GLN A O 1
ATOM 1205 N N . PHE A 1 171 ? -9.175 1.257 25.968 1.00 98.31 171 PHE A N 1
ATOM 1206 C CA . PHE A 1 171 ? -9.495 -0.164 25.944 1.00 98.31 171 PHE A CA 1
ATOM 1207 C C . PHE A 1 171 ? -8.252 -1.005 25.662 1.00 98.31 171 PHE A C 1
ATOM 1209 O O . PHE A 1 171 ? -7.836 -1.210 24.518 1.00 98.31 171 PHE A O 1
ATOM 1216 N N . ASP A 1 172 ? -7.678 -1.531 26.739 1.00 97.50 172 ASP A N 1
ATOM 1217 C CA . ASP A 1 172 ? -6.458 -2.331 26.709 1.00 97.50 172 ASP A CA 1
ATOM 1218 C C . ASP A 1 172 ? -6.759 -3.842 26.877 1.00 97.50 172 ASP A C 1
ATOM 1220 O O . ASP A 1 172 ? -5.873 -4.673 26.694 1.00 97.50 172 ASP A O 1
ATOM 1224 N N . GLY A 1 173 ? -8.009 -4.214 27.194 1.00 96.94 173 GLY A N 1
ATOM 1225 C CA . GLY A 1 173 ? -8.459 -5.588 27.477 1.00 96.94 173 GLY A CA 1
ATOM 1226 C C . GLY A 1 173 ? -8.934 -6.428 26.284 1.00 96.94 173 GLY A C 1
ATOM 1227 O O . GLY A 1 173 ? -8.590 -6.187 25.126 1.00 96.94 173 GLY A O 1
ATOM 1228 N N . LEU A 1 174 ? -9.759 -7.439 26.580 1.00 97.88 174 LEU A N 1
ATOM 1229 C CA . LEU A 1 174 ? -10.342 -8.354 25.591 1.00 97.88 174 LEU A CA 1
ATOM 1230 C C . LEU A 1 174 ? -11.787 -7.968 25.258 1.00 97.88 174 LEU A C 1
ATOM 1232 O O . LEU A 1 174 ? -12.606 -7.819 26.164 1.00 97.88 174 LEU A O 1
ATOM 1236 N N . LEU A 1 175 ? -12.121 -7.908 23.970 1.00 98.31 175 LEU A N 1
ATOM 1237 C CA . LEU A 1 175 ? -13.494 -7.770 23.482 1.00 98.31 175 LEU A CA 1
ATOM 1238 C C . LEU A 1 175 ? -13.849 -8.934 22.554 1.00 98.31 175 LEU A C 1
ATOM 1240 O O . LEU A 1 175 ? -13.122 -9.232 21.606 1.00 98.31 175 LEU A O 1
ATOM 1244 N N . THR A 1 176 ? -14.984 -9.585 22.799 1.00 97.88 176 THR A N 1
ATOM 1245 C CA . THR A 1 176 ? -15.541 -10.613 21.912 1.00 97.88 176 THR A CA 1
ATOM 1246 C C . THR A 1 176 ? -17.012 -10.351 21.618 1.00 97.88 176 THR A C 1
ATOM 1248 O O . THR A 1 176 ? -17.813 -10.242 22.545 1.00 97.88 176 THR A O 1
ATOM 1251 N N . THR A 1 177 ? -17.381 -10.307 20.337 1.00 97.25 177 THR A N 1
ATOM 1252 C CA . THR A 1 177 ? -18.784 -10.229 19.905 1.00 97.25 177 THR A CA 1
ATOM 1253 C C . THR A 1 177 ? -19.121 -11.316 18.891 1.00 97.25 177 THR A C 1
ATOM 1255 O O . THR A 1 177 ? -18.317 -11.622 18.010 1.00 97.25 177 THR A O 1
ATOM 1258 N N . THR A 1 178 ? -20.306 -11.919 19.011 1.00 94.88 178 THR A N 1
ATOM 1259 C CA . THR A 1 178 ? -20.761 -13.007 18.118 1.00 94.88 178 THR A CA 1
ATOM 1260 C C . THR A 1 178 ? -21.893 -12.605 17.176 1.00 94.88 178 THR A C 1
ATOM 1262 O O . THR A 1 178 ? -22.119 -13.284 16.173 1.00 94.88 178 THR A O 1
ATOM 1265 N N . GLY A 1 179 ? -22.593 -11.511 17.468 1.00 92.50 179 GLY A N 1
ATOM 1266 C CA . GLY A 1 179 ? -23.674 -11.007 16.632 1.00 92.50 179 GLY A CA 1
ATOM 1267 C C . GLY A 1 179 ? -23.158 -10.229 15.432 1.00 92.50 179 GLY A C 1
ATOM 1268 O O . GLY A 1 179 ? -22.045 -9.700 15.429 1.00 92.50 179 GLY A O 1
ATOM 1269 N N . ARG A 1 180 ? -23.988 -10.203 14.391 1.00 90.88 180 ARG A N 1
ATOM 1270 C CA . ARG A 1 180 ? -23.761 -9.450 13.162 1.00 90.88 180 ARG A CA 1
ATOM 1271 C C . ARG A 1 180 ? -25.088 -9.115 12.502 1.00 90.88 180 ARG A C 1
ATOM 1273 O O . ARG A 1 180 ? -26.018 -9.924 12.516 1.00 90.88 180 ARG A O 1
ATOM 1280 N N . THR A 1 181 ? -25.106 -7.999 11.809 1.00 85.38 181 THR A N 1
ATOM 1281 C CA . THR A 1 181 ? -26.136 -7.613 10.861 1.00 85.38 181 THR A CA 1
ATOM 1282 C C . THR A 1 181 ? -25.506 -7.461 9.479 1.00 85.38 181 THR A C 1
ATOM 1284 O O . THR A 1 181 ? -24.311 -7.209 9.321 1.00 85.38 181 THR A O 1
ATOM 1287 N N . ALA A 1 182 ? -26.312 -7.667 8.438 1.00 72.81 182 ALA A N 1
ATOM 1288 C CA . ALA A 1 182 ? -25.860 -7.507 7.056 1.00 72.81 182 ALA A CA 1
ATOM 1289 C C . ALA A 1 182 ? -25.893 -6.037 6.588 1.00 72.81 182 ALA A C 1
ATOM 1291 O O . ALA A 1 182 ? -25.534 -5.743 5.448 1.00 72.81 182 ALA A O 1
ATOM 1292 N N . ALA A 1 183 ? -26.373 -5.110 7.424 1.00 81.50 183 ALA A N 1
ATOM 1293 C CA . ALA A 1 183 ? -26.623 -3.734 7.020 1.00 81.50 183 ALA A CA 1
ATOM 1294 C C . ALA A 1 183 ? -25.319 -2.936 6.871 1.00 81.50 183 ALA A C 1
ATOM 1296 O O . ALA A 1 183 ? -24.415 -2.979 7.705 1.00 81.50 183 ALA A O 1
ATOM 1297 N N . THR A 1 184 ? -25.213 -2.144 5.801 1.00 75.00 184 THR A N 1
ATOM 1298 C CA . THR A 1 184 ? -23.968 -1.439 5.461 1.00 75.00 184 THR A CA 1
ATOM 1299 C C . THR A 1 184 ? -23.710 -0.148 6.249 1.00 75.00 184 THR A C 1
ATOM 1301 O O . THR A 1 184 ? -22.688 0.498 6.050 1.00 75.00 184 THR A O 1
ATOM 1304 N N . ASN A 1 185 ? -24.595 0.221 7.166 1.00 81.88 185 ASN A N 1
ATOM 1305 C CA . ASN A 1 185 ? -24.388 1.344 8.084 1.00 81.88 185 ASN A CA 1
ATOM 1306 C C . ASN A 1 185 ? -24.578 0.935 9.546 1.00 81.88 185 ASN A C 1
ATOM 1308 O O . ASN A 1 185 ? -24.582 1.797 10.420 1.00 81.88 185 ASN A O 1
ATOM 1312 N N . ASP A 1 186 ? -24.743 -0.363 9.789 1.00 88.88 186 ASP A N 1
ATOM 1313 C CA . ASP A 1 186 ? -24.866 -0.917 11.125 1.00 88.88 186 ASP A CA 1
ATOM 1314 C C . ASP A 1 186 ? -23.494 -1.396 11.611 1.00 88.88 186 ASP A C 1
ATOM 1316 O O . ASP A 1 186 ? -22.651 -1.845 10.815 1.00 88.88 186 ASP A O 1
ATOM 1320 N N . TYR A 1 187 ? -23.261 -1.198 12.903 1.00 96.06 187 TYR A N 1
ATOM 1321 C CA . TYR A 1 187 ? -22.008 -1.464 13.591 1.00 96.06 187 TYR A CA 1
ATOM 1322 C C . TYR A 1 187 ? -22.316 -2.050 14.960 1.00 96.06 187 TYR A C 1
ATOM 1324 O O . TYR A 1 187 ? -22.722 -1.341 15.875 1.00 96.06 187 TYR A O 1
ATOM 1332 N N . GLU A 1 188 ? -22.060 -3.346 15.103 1.00 97.06 188 GLU A N 1
ATOM 1333 C CA . GLU A 1 188 ? -22.242 -4.064 16.361 1.00 97.06 188 GLU A CA 1
ATOM 1334 C C . GLU A 1 188 ? -21.263 -3.609 17.439 1.00 97.06 188 GLU A C 1
ATOM 1336 O O . GLU A 1 188 ? -21.557 -3.726 18.622 1.00 97.06 188 GLU A O 1
ATOM 1341 N N . VAL A 1 189 ? -20.091 -3.100 17.060 1.00 98.31 189 VAL A N 1
ATOM 1342 C CA . VAL A 1 189 ? -19.143 -2.512 18.007 1.00 98.31 189 VAL A CA 1
ATOM 1343 C C . VAL A 1 189 ? -18.926 -1.053 17.654 1.00 98.31 189 VAL A C 1
ATOM 1345 O O . VAL A 1 189 ? -18.426 -0.743 16.573 1.00 98.31 189 VAL A O 1
ATOM 1348 N N . ARG A 1 190 ? -19.245 -0.158 18.588 1.00 98.25 190 ARG A N 1
ATOM 1349 C CA . ARG A 1 190 ? -19.027 1.279 18.454 1.00 98.25 190 ARG A CA 1
ATOM 1350 C C . ARG A 1 190 ? -18.239 1.822 19.635 1.00 98.25 190 ARG A C 1
ATOM 1352 O O . ARG A 1 190 ? -18.664 1.716 20.782 1.00 98.25 190 ARG A O 1
ATOM 1359 N N . LEU A 1 191 ? -17.104 2.444 19.345 1.00 98.44 191 LEU A N 1
ATOM 1360 C CA . LEU A 1 191 ? -16.338 3.221 20.313 1.00 98.44 191 LEU A CA 1
ATOM 1361 C C . LEU A 1 191 ? -16.311 4.669 19.838 1.00 98.44 191 LEU A C 1
ATOM 1363 O O . LEU A 1 191 ? -15.790 4.962 18.760 1.00 98.44 191 LEU A O 1
ATOM 1367 N N . THR A 1 192 ? -16.878 5.561 20.644 1.00 98.12 192 THR A N 1
ATOM 1368 C CA . THR A 1 192 ? -16.910 6.995 20.364 1.00 98.12 192 THR A CA 1
ATOM 1369 C C . THR A 1 192 ? -16.213 7.745 21.491 1.00 98.12 192 THR A C 1
ATOM 1371 O O . THR A 1 192 ? -16.666 7.706 22.636 1.00 98.12 192 THR A O 1
ATOM 1374 N N . ALA A 1 193 ? -15.110 8.411 21.148 1.00 97.75 193 ALA A N 1
ATOM 1375 C CA . ALA A 1 193 ? -14.350 9.264 22.052 1.00 97.75 193 ALA A CA 1
ATOM 1376 C C . ALA A 1 193 ? -14.395 10.713 21.566 1.00 97.75 193 ALA A C 1
ATOM 1378 O O . ALA A 1 193 ? -14.287 10.935 20.366 1.00 97.75 193 ALA A O 1
ATOM 1379 N N . THR A 1 194 ? -14.550 11.704 22.448 1.00 96.44 194 THR A N 1
ATOM 1380 C CA . THR A 1 194 ? -14.492 13.126 22.035 1.00 96.44 194 THR A CA 1
ATOM 1381 C C . THR A 1 194 ? -13.143 13.792 22.303 1.00 96.44 194 THR A C 1
ATOM 1383 O O . THR A 1 194 ? -12.941 14.910 21.842 1.00 96.44 194 THR A O 1
ATOM 1386 N N . ASP A 1 195 ? -12.243 13.135 23.039 1.00 95.50 195 ASP A N 1
ATOM 1387 C CA . ASP A 1 195 ? -10.917 13.647 23.407 1.00 95.50 195 ASP A CA 1
ATOM 1388 C C . ASP A 1 195 ? -9.804 12.617 23.154 1.00 95.50 195 ASP A C 1
ATOM 1390 O O . ASP A 1 195 ? -8.958 12.840 22.296 1.00 95.50 195 ASP A O 1
ATOM 1394 N N . GLU A 1 196 ? -9.825 11.442 23.793 1.00 96.81 196 GLU A N 1
ATOM 1395 C CA . GLU A 1 196 ? -8.804 10.397 23.582 1.00 96.81 196 GLU A CA 1
ATOM 1396 C C . GLU A 1 196 ? -9.447 9.039 23.296 1.00 96.81 196 GLU A C 1
ATOM 1398 O O . GLU A 1 196 ? -10.221 8.523 24.101 1.00 96.81 196 GLU A O 1
ATOM 1403 N N . LEU A 1 197 ? -9.054 8.408 22.187 1.00 98.12 197 LEU A N 1
ATOM 1404 C CA . LEU A 1 197 ? -9.285 6.986 21.941 1.00 98.12 197 LEU A CA 1
ATOM 1405 C C . LEU A 1 197 ? -7.946 6.248 21.986 1.00 98.12 197 LEU A C 1
ATOM 1407 O O . LEU A 1 197 ? -7.102 6.466 21.118 1.00 98.12 197 LEU A O 1
ATOM 1411 N N . ARG A 1 198 ? -7.764 5.336 22.945 1.00 98.00 198 ARG A N 1
ATOM 1412 C CA . ARG A 1 198 ? -6.595 4.449 23.018 1.00 98.00 198 ARG A CA 1
ATOM 1413 C C . ARG A 1 198 ? -7.002 2.988 22.959 1.00 98.00 198 ARG A C 1
ATOM 1415 O O . ARG A 1 198 ? -7.818 2.541 23.761 1.00 98.00 198 ARG A O 1
ATOM 1422 N N . LEU A 1 199 ? -6.367 2.237 22.061 1.00 98.31 199 LEU A N 1
ATOM 1423 C CA . LEU A 1 199 ? -6.572 0.801 21.897 1.00 98.31 199 LEU A CA 1
ATOM 1424 C C . LEU A 1 199 ? -5.234 0.061 21.905 1.00 98.31 199 LEU A C 1
ATOM 1426 O O . LEU A 1 199 ? -4.412 0.255 21.007 1.00 98.31 199 LEU A O 1
ATOM 1430 N N . THR A 1 200 ? -5.047 -0.815 22.894 1.00 97.56 200 THR A N 1
ATOM 1431 C CA . THR A 1 200 ? -3.868 -1.702 22.989 1.00 97.56 200 THR A CA 1
ATOM 1432 C C . THR A 1 200 ? -4.214 -3.172 23.252 1.00 97.56 200 THR A C 1
ATOM 1434 O O . THR A 1 200 ? -3.327 -4.009 23.403 1.00 97.56 200 THR A O 1
ATOM 1437 N N . GLY A 1 201 ? -5.512 -3.491 23.291 1.00 96.00 201 GLY A N 1
ATOM 1438 C CA . GLY A 1 201 ? -6.028 -4.826 23.583 1.00 96.00 201 GLY A CA 1
ATOM 1439 C C . GLY A 1 201 ? -6.256 -5.727 22.366 1.00 96.00 201 GLY A C 1
ATOM 1440 O O . GLY A 1 201 ? -5.637 -5.578 21.307 1.00 96.00 201 GLY A O 1
ATOM 1441 N N . GLN A 1 202 ? -7.183 -6.677 22.521 1.00 97.44 202 GLN A N 1
ATOM 1442 C CA . GLN A 1 202 ? -7.557 -7.629 21.472 1.00 97.44 202 GLN A CA 1
ATOM 1443 C C . GLN A 1 202 ? -9.066 -7.674 21.243 1.00 97.44 202 GLN A C 1
ATOM 1445 O O . GLN A 1 202 ? -9.840 -7.918 22.170 1.00 97.44 202 GLN A O 1
ATOM 1450 N N . PHE A 1 203 ? -9.482 -7.499 19.989 1.00 98.06 203 PHE A N 1
ATOM 1451 C CA . PHE A 1 203 ? -10.876 -7.584 19.558 1.00 98.06 203 PHE A CA 1
ATOM 1452 C C . PHE A 1 203 ? -11.074 -8.812 18.666 1.00 98.06 203 PHE A C 1
ATOM 1454 O O . PHE A 1 203 ? -10.327 -9.032 17.712 1.00 98.06 203 PHE A O 1
ATOM 1461 N N . THR A 1 204 ? -12.101 -9.603 18.962 1.00 97.25 204 THR A N 1
ATOM 1462 C CA . THR A 1 204 ? -12.602 -10.672 18.088 1.00 97.25 204 THR A CA 1
ATOM 1463 C C . THR A 1 204 ? -14.078 -10.429 17.828 1.00 97.25 204 THR A C 1
ATOM 1465 O O . THR A 1 204 ? -14.895 -10.592 18.731 1.00 97.25 204 THR A O 1
ATOM 1468 N N . THR A 1 205 ? -14.435 -10.009 16.619 1.00 97.25 205 THR A N 1
ATOM 1469 C CA . THR A 1 205 ? -15.810 -9.599 16.310 1.00 97.25 205 THR A CA 1
ATOM 1470 C C . THR A 1 205 ? -16.387 -10.414 15.160 1.00 97.25 205 THR A C 1
ATOM 1472 O O . THR A 1 205 ? -15.713 -10.730 14.176 1.00 97.25 205 THR A O 1
ATOM 1475 N N . ALA A 1 206 ? -17.659 -10.784 15.271 1.00 96.25 206 ALA A N 1
ATOM 1476 C CA . ALA A 1 206 ? -18.419 -11.255 14.121 1.00 96.25 206 ALA A CA 1
ATOM 1477 C C . ALA A 1 206 ? -18.900 -10.057 13.294 1.00 96.25 206 ALA A C 1
ATOM 1479 O O . ALA A 1 206 ? -18.647 -10.022 12.097 1.00 96.25 206 ALA A O 1
ATOM 1480 N N . GLY A 1 207 ? -19.536 -9.075 13.937 1.00 96.06 207 GLY A N 1
ATOM 1481 C CA . GLY A 1 207 ? -20.094 -7.875 13.316 1.00 96.06 207 GLY A CA 1
ATOM 1482 C C . GLY A 1 207 ? -19.096 -6.755 13.001 1.00 96.06 207 GLY A C 1
ATOM 1483 O O . GLY A 1 207 ? -17.889 -6.860 13.250 1.00 96.06 207 GLY A O 1
ATOM 1484 N N . SER A 1 208 ? -19.623 -5.677 12.423 1.00 97.69 208 SER A N 1
ATOM 1485 C CA . SER A 1 208 ? -18.896 -4.482 11.994 1.00 97.69 208 SER A CA 1
ATOM 1486 C C . SER A 1 208 ? -18.436 -3.622 13.174 1.00 97.69 208 SER A C 1
ATOM 1488 O O . SER A 1 208 ? -19.117 -3.523 14.192 1.00 97.69 208 SER A O 1
ATOM 1490 N N . VAL A 1 209 ? -17.282 -2.968 13.021 1.00 98.44 209 VAL A N 1
ATOM 1491 C CA . VAL A 1 209 ? -16.661 -2.130 14.059 1.00 98.44 209 VAL A CA 1
ATOM 1492 C C . VAL A 1 209 ? -16.525 -0.690 13.573 1.00 98.44 209 VAL A C 1
ATOM 1494 O O . VAL A 1 209 ? -15.992 -0.457 12.487 1.00 98.44 209 VAL A O 1
ATOM 1497 N N . LEU A 1 210 ? -16.988 0.264 14.382 1.00 98.19 210 LEU A N 1
ATOM 1498 C CA . LEU A 1 210 ? -16.806 1.700 14.193 1.00 98.19 210 LEU A CA 1
ATOM 1499 C C . LEU A 1 210 ? -15.969 2.278 15.334 1.00 98.19 210 LEU A C 1
ATOM 1501 O O . LEU A 1 210 ? -16.365 2.226 16.499 1.00 98.19 210 LEU A O 1
ATOM 1505 N N . LEU A 1 211 ? -14.840 2.877 14.970 1.00 98.19 211 LEU A N 1
ATOM 1506 C CA . LEU A 1 211 ? -14.046 3.744 15.830 1.00 98.19 211 LEU A CA 1
ATOM 1507 C C . LEU A 1 211 ? -14.217 5.181 15.337 1.00 98.19 211 LEU A C 1
ATOM 1509 O O . LEU A 1 211 ? -13.923 5.466 14.175 1.00 98.19 211 LEU A O 1
ATOM 1513 N N . ASP A 1 212 ? -14.710 6.060 16.201 1.00 96.25 212 ASP A N 1
ATOM 1514 C CA . ASP A 1 212 ? -15.065 7.437 15.852 1.00 96.25 212 ASP A CA 1
ATOM 1515 C C . ASP A 1 212 ? -14.503 8.404 16.899 1.00 96.25 212 ASP A C 1
ATOM 1517 O O . ASP A 1 212 ? -14.846 8.316 18.082 1.00 96.25 212 ASP A O 1
ATOM 1521 N N . THR A 1 213 ? -13.600 9.291 16.482 1.00 95.25 213 THR A N 1
ATOM 1522 C CA . THR A 1 213 ? -12.985 10.293 17.362 1.00 95.25 213 THR A CA 1
ATOM 1523 C C . THR A 1 213 ? -12.652 11.581 16.604 1.00 95.25 213 THR A C 1
ATOM 1525 O O . THR A 1 213 ? -12.230 11.513 15.456 1.00 95.25 213 THR A O 1
ATOM 1528 N N . PRO A 1 214 ? -12.789 12.785 17.184 1.00 92.50 214 PRO A N 1
ATOM 1529 C CA . PRO A 1 214 ? -12.336 14.012 16.534 1.00 92.50 214 PRO A CA 1
ATOM 1530 C C . PRO A 1 214 ? -10.814 14.227 16.646 1.00 92.50 214 PRO A C 1
ATOM 1532 O O . PRO A 1 214 ? -10.283 15.121 15.995 1.00 92.50 214 PRO A O 1
ATOM 1535 N N . SER A 1 215 ? -10.106 13.442 17.460 1.00 93.38 215 SER A N 1
ATOM 1536 C CA . SER A 1 215 ? -8.673 13.591 17.756 1.00 93.38 215 SER A CA 1
ATOM 1537 C C . SER A 1 215 ? -7.826 12.459 17.170 1.00 93.38 215 SER A C 1
ATOM 1539 O O . SER A 1 215 ? -8.363 11.519 16.585 1.00 93.38 215 SER A O 1
ATOM 1541 N N . ASP A 1 216 ? -6.505 12.531 17.341 1.00 96.62 216 ASP A N 1
ATOM 1542 C CA . ASP A 1 216 ? -5.547 11.504 16.916 1.00 96.62 216 ASP A CA 1
ATOM 1543 C C . ASP A 1 216 ? -5.701 10.224 17.777 1.00 96.62 216 ASP A C 1
ATOM 1545 O O . ASP A 1 216 ? -5.287 10.226 18.943 1.00 96.62 216 ASP A O 1
ATOM 1549 N N . PRO A 1 217 ? -6.275 9.109 17.270 1.00 97.06 217 PRO A N 1
ATOM 1550 C CA . PRO A 1 217 ? -6.395 7.894 18.067 1.00 97.06 217 PRO A CA 1
ATOM 1551 C C . PRO A 1 217 ? -5.032 7.226 18.293 1.00 97.06 217 PRO A C 1
ATOM 1553 O O . PRO A 1 217 ? -4.196 7.113 17.395 1.00 97.06 217 PRO A O 1
ATOM 1556 N N . LEU A 1 218 ? -4.845 6.681 19.492 1.00 97.44 218 LEU A N 1
ATOM 1557 C CA . LEU A 1 218 ? -3.660 5.941 19.909 1.00 97.44 218 LEU A CA 1
ATOM 1558 C C . LEU A 1 218 ? -3.900 4.431 19.770 1.00 97.44 218 LEU A C 1
ATOM 1560 O O . LEU A 1 218 ? -4.286 3.762 20.729 1.00 97.44 218 LEU A O 1
ATOM 1564 N N . ILE A 1 219 ? -3.660 3.877 18.582 1.00 98.31 219 ILE A N 1
ATOM 1565 C CA . ILE A 1 219 ? -3.866 2.447 18.294 1.00 98.31 219 ILE A CA 1
ATOM 1566 C C . ILE A 1 219 ? -2.501 1.780 18.110 1.00 98.31 219 ILE A C 1
ATOM 1568 O O . ILE A 1 219 ? -1.830 2.017 17.111 1.00 98.31 219 ILE A O 1
ATOM 1572 N N . TYR A 1 220 ? -2.056 0.962 19.065 1.00 97.94 220 TYR A N 1
ATOM 1573 C CA . TYR A 1 220 ? -0.743 0.299 19.020 1.00 97.94 220 TYR A CA 1
ATOM 1574 C C . TYR A 1 220 ? -0.725 -0.960 19.887 1.00 97.94 220 TYR A C 1
ATOM 1576 O O . TYR A 1 220 ? -1.471 -1.049 20.852 1.00 97.94 220 TYR A O 1
ATOM 1584 N N . ASN A 1 221 ? 0.119 -1.944 19.557 1.00 97.00 221 ASN A N 1
ATOM 1585 C CA . ASN A 1 221 ? 0.087 -3.285 20.169 1.00 97.00 221 ASN A CA 1
ATOM 1586 C C . ASN A 1 221 ? -1.305 -3.944 20.123 1.00 97.00 221 ASN A C 1
ATOM 1588 O O . ASN A 1 221 ? -1.620 -4.820 20.921 1.00 97.00 221 ASN A O 1
ATOM 1592 N N . PHE A 1 222 ? -2.135 -3.525 19.171 1.00 97.94 222 PHE A N 1
ATOM 1593 C CA . PHE A 1 222 ? -3.529 -3.920 19.069 1.00 97.94 222 PHE A CA 1
ATOM 1594 C C . PHE A 1 222 ? -3.695 -5.082 18.088 1.00 97.94 222 PHE A C 1
ATOM 1596 O O . PHE A 1 222 ? -3.073 -5.097 17.021 1.00 97.94 222 PHE A O 1
ATOM 1603 N N . THR A 1 223 ? -4.567 -6.038 18.421 1.00 97.56 223 THR A N 1
ATOM 1604 C CA . THR A 1 223 ? -4.998 -7.095 17.493 1.00 97.56 223 THR A CA 1
ATOM 1605 C C . THR A 1 223 ? -6.512 -7.065 17.309 1.00 97.56 223 THR A C 1
ATOM 1607 O O . THR A 1 223 ? -7.252 -7.288 18.259 1.00 97.56 223 THR A O 1
ATOM 1610 N N . GLY A 1 224 ? -6.983 -6.864 16.081 1.00 97.25 224 GLY A N 1
ATOM 1611 C CA . GLY A 1 224 ? -8.396 -6.972 15.719 1.00 97.25 224 GLY A CA 1
ATOM 1612 C C . GLY A 1 224 ? -8.609 -8.052 14.663 1.00 97.25 224 GLY A C 1
ATOM 1613 O O . GLY A 1 224 ? -7.999 -7.992 13.598 1.00 97.25 224 GLY A O 1
ATOM 1614 N N . ILE A 1 225 ? -9.466 -9.036 14.944 1.00 96.81 225 ILE A N 1
ATOM 1615 C CA . ILE A 1 225 ? -9.829 -10.100 13.998 1.00 96.81 225 ILE A CA 1
ATOM 1616 C C . ILE A 1 225 ? -11.345 -10.118 13.821 1.00 96.81 225 ILE A C 1
ATOM 1618 O O . ILE A 1 225 ? -12.088 -10.317 14.783 1.00 96.81 225 ILE A O 1
ATOM 1622 N N . GLN A 1 226 ? -11.793 -9.947 12.580 1.00 96.19 226 GLN A N 1
ATOM 1623 C CA . GLN A 1 226 ? -13.197 -10.051 12.198 1.00 96.19 226 GLN A CA 1
ATOM 1624 C C . GLN A 1 226 ? -13.480 -11.351 11.442 1.00 96.19 226 GLN A C 1
ATOM 1626 O O . GLN A 1 226 ? -12.663 -11.792 10.630 1.00 96.19 226 GLN A O 1
ATOM 1631 N N . THR A 1 227 ? -14.642 -11.957 11.699 1.00 93.62 227 THR A N 1
ATOM 1632 C CA . THR A 1 227 ? -15.008 -13.277 11.144 1.00 93.62 227 THR A CA 1
ATOM 1633 C C . THR A 1 227 ? -16.351 -13.321 10.412 1.00 93.62 227 THR A C 1
ATOM 1635 O O . THR A 1 227 ? -16.572 -14.236 9.619 1.00 93.62 227 THR A O 1
ATOM 1638 N N . GLY A 1 228 ? -17.258 -12.366 10.638 1.00 92.31 228 GLY A N 1
ATOM 1639 C CA . GLY A 1 228 ? -18.569 -12.363 9.988 1.00 92.31 228 GLY A CA 1
ATOM 1640 C C . GLY A 1 228 ? -18.493 -11.949 8.520 1.00 92.31 228 GLY A C 1
ATOM 1641 O O . GLY A 1 228 ? -17.896 -10.932 8.174 1.00 92.31 228 GLY A O 1
ATOM 1642 N N . SER A 1 229 ? -19.132 -12.726 7.639 1.00 91.00 229 SER A N 1
ATOM 1643 C CA . SER A 1 229 ? -19.214 -12.373 6.216 1.00 91.00 229 SER A CA 1
ATOM 1644 C C . SER A 1 229 ? -19.922 -11.028 6.025 1.00 91.00 229 SER A C 1
ATOM 1646 O O . SER A 1 229 ? -20.935 -10.768 6.682 1.00 91.00 229 SER A O 1
ATOM 1648 N N . GLY A 1 230 ? -19.400 -10.188 5.128 1.00 90.88 230 GLY A N 1
ATOM 1649 C CA . GLY A 1 230 ? -19.922 -8.841 4.867 1.00 90.88 230 GLY A CA 1
ATOM 1650 C C . GLY A 1 230 ? -19.598 -7.793 5.940 1.00 90.88 230 GLY A C 1
ATOM 1651 O O . GLY A 1 230 ? -19.929 -6.622 5.760 1.00 90.88 230 GLY A O 1
ATOM 1652 N N . SER A 1 231 ? -18.961 -8.178 7.046 1.00 95.31 231 SER A N 1
ATOM 1653 C CA . SER A 1 231 ? -18.623 -7.253 8.126 1.00 95.31 231 SER A CA 1
ATOM 1654 C C . SER A 1 231 ? -17.388 -6.416 7.788 1.00 95.31 231 SER A C 1
ATOM 1656 O O . SER A 1 231 ? -16.529 -6.825 7.001 1.00 95.31 231 SER A O 1
ATOM 1658 N N . ARG A 1 232 ? -17.319 -5.217 8.373 1.00 96.56 232 ARG A N 1
ATOM 1659 C CA . ARG A 1 232 ? -16.279 -4.219 8.078 1.00 96.56 232 ARG A CA 1
ATOM 1660 C C . ARG A 1 232 ? -15.678 -3.587 9.323 1.00 96.56 232 ARG A C 1
ATOM 1662 O O . ARG A 1 232 ? -16.277 -3.607 10.397 1.00 96.56 232 ARG A O 1
ATOM 1669 N N . TRP A 1 233 ? -14.531 -2.957 9.145 1.00 97.75 233 TRP A N 1
ATOM 1670 C CA . TRP A 1 233 ? -13.937 -2.018 10.083 1.00 97.75 233 TRP A CA 1
ATOM 1671 C C . TRP A 1 233 ? -13.966 -0.619 9.489 1.00 97.75 233 TRP A C 1
ATOM 1673 O O . TRP A 1 233 ? -13.562 -0.420 8.343 1.00 97.75 233 TRP A O 1
ATOM 1683 N N . LYS A 1 234 ? -14.403 0.355 10.284 1.00 98.06 234 LYS A N 1
ATOM 1684 C CA . LYS A 1 234 ? -14.319 1.770 9.945 1.00 98.06 234 LYS A CA 1
ATOM 1685 C C . LYS A 1 234 ? -13.653 2.534 11.082 1.00 98.06 234 LYS A C 1
ATOM 1687 O O . LYS A 1 234 ? -14.121 2.493 12.215 1.00 98.06 234 LYS A O 1
ATOM 1692 N N . ILE A 1 235 ? -12.575 3.237 10.760 1.00 98.44 235 ILE A N 1
ATOM 1693 C CA . ILE A 1 235 ? -11.853 4.130 11.665 1.00 98.44 235 ILE A CA 1
ATOM 1694 C C . ILE A 1 235 ? -11.955 5.532 11.080 1.00 98.44 235 ILE A C 1
ATOM 1696 O O . ILE A 1 235 ? -11.472 5.770 9.972 1.00 98.44 235 ILE A O 1
ATOM 1700 N N . VAL A 1 236 ? -12.612 6.436 11.802 1.00 97.19 236 VAL A N 1
ATOM 1701 C CA . VAL A 1 236 ? -12.795 7.831 11.397 1.00 97.19 236 VAL A CA 1
ATOM 1702 C C . VAL A 1 236 ? -12.118 8.737 12.407 1.00 97.19 236 VAL A C 1
ATOM 1704 O O . VAL A 1 236 ? -12.337 8.594 13.610 1.00 97.19 236 VAL A O 1
ATOM 1707 N N . SER A 1 237 ? -11.311 9.672 11.906 1.00 96.75 237 SER A N 1
ATOM 1708 C CA . SER A 1 237 ? -10.756 10.747 12.722 1.00 96.75 237 SER A CA 1
ATOM 1709 C C . SER A 1 237 ? -10.726 12.091 11.995 1.00 96.75 237 SER A C 1
ATOM 1711 O O . SER A 1 237 ? -10.570 12.140 10.777 1.00 96.75 237 SER A O 1
ATOM 1713 N N . ALA A 1 238 ? -10.870 13.206 12.716 1.00 93.06 238 ALA A N 1
ATOM 1714 C CA . ALA A 1 238 ? -10.529 14.514 12.145 1.00 93.06 238 ALA A CA 1
ATOM 1715 C C . ALA A 1 238 ? -9.015 14.807 12.210 1.00 93.06 238 ALA A C 1
ATOM 1717 O O . ALA A 1 238 ? -8.490 15.573 11.393 1.00 93.06 238 ALA A O 1
ATOM 1718 N N . GLY A 1 239 ? -8.319 14.153 13.140 1.00 95.31 239 GLY A N 1
ATOM 1719 C CA . GLY A 1 239 ? -6.877 14.196 13.337 1.00 95.31 239 GLY A CA 1
ATOM 1720 C C . GLY A 1 239 ? -6.104 13.145 12.534 1.00 95.31 239 GLY A C 1
ATOM 1721 O O . GLY A 1 239 ? -6.601 12.583 11.554 1.00 95.31 239 GLY A O 1
ATOM 1722 N N . ASN A 1 240 ? -4.852 12.909 12.927 1.00 97.62 240 ASN A N 1
ATOM 1723 C CA . ASN A 1 240 ? -3.974 11.903 12.329 1.00 97.62 240 ASN A CA 1
ATOM 1724 C C . ASN A 1 240 ? -4.298 10.508 12.864 1.00 97.62 240 ASN A C 1
ATOM 1726 O O . ASN A 1 240 ? -4.434 10.320 14.068 1.00 97.62 240 ASN A O 1
ATOM 1730 N N . VAL A 1 241 ? -4.315 9.499 11.995 1.00 98.44 241 VAL A N 1
ATOM 1731 C CA . VAL A 1 241 ? -4.461 8.095 12.395 1.00 98.44 241 VAL A CA 1
ATOM 1732 C C . VAL A 1 241 ? -3.152 7.361 12.148 1.00 98.44 241 VAL A C 1
ATOM 1734 O O . VAL A 1 241 ? -2.757 7.147 11.004 1.00 98.44 241 VAL A O 1
ATOM 1737 N N . SER A 1 242 ? -2.500 6.912 13.220 1.00 97.44 242 SER A N 1
ATOM 1738 C CA . SER A 1 242 ? -1.366 5.989 13.135 1.00 97.44 242 SER A CA 1
ATOM 1739 C C . SER A 1 242 ? -1.782 4.611 13.639 1.00 97.44 242 SER A C 1
ATOM 1741 O O . SER A 1 242 ? -2.155 4.450 14.800 1.00 97.44 242 SER A O 1
ATOM 1743 N N . LEU A 1 243 ? -1.717 3.602 12.770 1.00 98.19 243 LEU A N 1
ATOM 1744 C CA . LEU A 1 243 ? -2.007 2.210 13.120 1.00 98.19 243 LEU A CA 1
ATOM 1745 C C . LEU A 1 243 ? -0.735 1.512 13.581 1.00 98.19 243 LEU A C 1
ATOM 1747 O O . LEU A 1 243 ? -0.141 0.718 12.857 1.00 98.19 243 LEU A O 1
ATOM 1751 N N . GLY A 1 244 ? -0.313 1.834 14.794 1.00 97.62 244 GLY A N 1
ATOM 1752 C CA . GLY A 1 244 ? 0.956 1.457 15.401 1.00 97.62 244 GLY A CA 1
ATOM 1753 C C . GLY A 1 244 ? 1.802 2.690 15.698 1.00 97.62 244 GLY A C 1
ATOM 1754 O O . GLY A 1 244 ? 1.433 3.813 15.355 1.00 97.62 244 GLY A O 1
ATOM 1755 N N . ARG A 1 245 ? 2.961 2.502 16.329 1.00 95.31 245 ARG A N 1
ATOM 1756 C CA . ARG A 1 245 ? 3.912 3.595 16.590 1.00 95.31 245 ARG A CA 1
ATOM 1757 C C . ARG A 1 245 ? 5.341 3.101 16.757 1.00 95.31 245 ARG A C 1
ATOM 1759 O O . ARG A 1 245 ? 5.580 1.916 16.972 1.00 95.31 245 ARG A O 1
ATOM 1766 N N . ILE A 1 246 ? 6.287 4.034 16.714 1.00 93.50 246 ILE A N 1
ATOM 1767 C CA . ILE A 1 246 ? 7.677 3.799 17.104 1.00 93.50 246 ILE A CA 1
ATOM 1768 C C . ILE A 1 246 ? 7.922 4.517 18.431 1.00 93.50 246 ILE A C 1
ATOM 1770 O O . ILE A 1 246 ? 7.703 5.720 18.536 1.00 93.50 246 ILE A O 1
ATOM 1774 N N . THR A 1 247 ? 8.380 3.784 19.441 1.00 92.81 247 THR A N 1
ATOM 1775 C CA . THR A 1 247 ? 8.713 4.322 20.767 1.00 92.81 247 THR A CA 1
ATOM 1776 C C . THR A 1 247 ? 10.214 4.265 21.008 1.00 92.81 247 THR A C 1
ATOM 1778 O O . THR A 1 247 ? 10.834 3.224 20.787 1.00 92.81 247 THR A O 1
ATOM 1781 N N . GLN A 1 248 ? 10.805 5.361 21.484 1.00 86.50 248 GLN A N 1
ATOM 1782 C CA . GLN A 1 248 ? 12.192 5.374 21.954 1.00 86.50 248 GLN A CA 1
ATOM 1783 C C . GLN A 1 248 ? 12.256 4.901 23.410 1.00 86.50 248 GLN A C 1
ATOM 1785 O O . GLN A 1 248 ? 11.706 5.544 24.300 1.00 86.50 248 GLN A O 1
ATOM 1790 N N . ASN A 1 249 ? 12.953 3.792 23.650 1.00 78.75 249 ASN A N 1
ATOM 1791 C CA . ASN A 1 249 ? 13.266 3.277 24.980 1.00 78.75 249 ASN A CA 1
ATOM 1792 C C . ASN A 1 249 ? 14.755 3.534 25.253 1.00 78.75 249 ASN A C 1
ATOM 1794 O O . ASN A 1 249 ? 15.616 2.704 24.956 1.00 78.75 249 ASN A O 1
ATOM 1798 N N . GLY A 1 250 ? 15.076 4.723 25.768 1.00 81.25 250 GLY A N 1
ATOM 1799 C CA . GLY A 1 250 ? 16.463 5.185 25.868 1.00 81.25 250 GLY A CA 1
ATOM 1800 C C . GLY A 1 250 ? 17.049 5.467 24.481 1.00 81.25 250 GLY A C 1
ATOM 1801 O O . GLY A 1 250 ? 16.452 6.205 23.705 1.00 81.25 250 GLY A O 1
ATOM 1802 N N . ALA A 1 251 ? 18.203 4.873 24.158 1.00 78.50 251 ALA A N 1
ATOM 1803 C CA . ALA A 1 251 ? 18.840 5.034 22.845 1.00 78.50 251 ALA A CA 1
ATOM 1804 C C . ALA A 1 251 ? 18.243 4.134 21.739 1.00 78.50 251 ALA A C 1
ATOM 1806 O O . ALA A 1 251 ? 18.547 4.343 20.568 1.00 78.50 251 ALA A O 1
ATOM 1807 N N . ALA A 1 252 ? 17.413 3.141 22.088 1.00 89.44 252 ALA A N 1
ATOM 1808 C CA . ALA A 1 252 ? 16.881 2.155 21.147 1.00 89.44 252 ALA A CA 1
ATOM 1809 C C . ALA A 1 252 ? 15.410 2.437 20.801 1.00 89.44 252 ALA A C 1
ATOM 1811 O O . ALA A 1 252 ? 14.553 2.534 21.682 1.00 89.44 252 ALA A O 1
ATOM 1812 N N . ALA A 1 253 ? 15.096 2.531 19.510 1.00 92.56 253 ALA A N 1
ATOM 1813 C CA . ALA A 1 253 ? 13.728 2.602 19.017 1.00 92.56 253 ALA A CA 1
ATOM 1814 C C . ALA A 1 253 ? 13.098 1.201 18.927 1.00 92.56 253 ALA A C 1
ATOM 1816 O O . ALA A 1 253 ? 13.746 0.222 18.569 1.00 92.56 253 ALA A O 1
ATOM 1817 N N . THR A 1 254 ? 11.806 1.106 19.228 1.00 93.75 254 THR A N 1
ATOM 1818 C CA . THR A 1 254 ? 11.019 -0.135 19.181 1.00 93.75 254 THR A CA 1
ATOM 1819 C C . THR A 1 254 ? 9.720 0.107 18.426 1.00 93.75 254 THR A C 1
ATOM 1821 O O . THR A 1 254 ? 9.093 1.152 18.585 1.00 93.75 254 THR A O 1
ATOM 1824 N N . ALA A 1 255 ? 9.327 -0.842 17.577 1.00 94.62 255 ALA A N 1
ATOM 1825 C CA . ALA A 1 255 ? 8.072 -0.776 16.840 1.00 94.62 255 ALA A CA 1
ATOM 1826 C C . ALA A 1 255 ? 6.953 -1.448 17.645 1.00 94.62 255 ALA A C 1
ATOM 1828 O O . ALA A 1 255 ? 7.106 -2.576 18.108 1.00 94.62 255 ALA A O 1
ATOM 1829 N N . GLN A 1 256 ? 5.832 -0.752 17.795 1.00 96.06 256 GLN A N 1
ATOM 1830 C CA . GLN A 1 256 ? 4.608 -1.225 18.438 1.00 96.06 256 GLN A CA 1
ATOM 1831 C C . GLN A 1 256 ? 3.514 -1.275 17.374 1.00 96.06 256 GLN A C 1
ATOM 1833 O O . GLN A 1 256 ? 2.803 -0.294 17.149 1.00 96.06 256 GLN A O 1
ATOM 1838 N N . GLY A 1 257 ? 3.461 -2.394 16.652 1.00 96.00 257 GLY A N 1
ATOM 1839 C CA . GLY A 1 257 ? 2.596 -2.570 15.490 1.00 96.00 257 GLY A CA 1
ATOM 1840 C C . GLY A 1 257 ? 1.136 -2.861 15.836 1.00 96.00 257 GLY A C 1
ATOM 1841 O O . GLY A 1 257 ? 0.775 -3.090 16.991 1.00 96.00 257 GLY A O 1
ATOM 1842 N N . VAL A 1 258 ? 0.299 -2.872 14.806 1.00 97.81 258 VAL A N 1
ATOM 1843 C CA . VAL A 1 258 ? -1.107 -3.293 14.857 1.00 97.81 258 VAL A CA 1
ATOM 1844 C C . VAL A 1 258 ? -1.307 -4.456 13.901 1.00 97.81 258 VAL A C 1
ATOM 1846 O O . VAL A 1 258 ? -0.813 -4.406 12.779 1.00 97.81 258 VAL A O 1
ATOM 1849 N N . ARG A 1 259 ? -2.075 -5.470 14.304 1.00 97.44 259 ARG A N 1
ATOM 1850 C CA . ARG A 1 259 ? -2.578 -6.497 13.387 1.00 97.44 259 ARG A CA 1
ATOM 1851 C C . ARG A 1 259 ? -4.089 -6.385 13.269 1.00 97.44 259 ARG A C 1
ATOM 1853 O O . ARG A 1 259 ? -4.799 -6.673 14.229 1.00 97.44 259 ARG A O 1
ATOM 1860 N N . LEU A 1 260 ? -4.577 -5.977 12.103 1.00 97.88 260 LEU A N 1
ATOM 1861 C CA . LEU A 1 260 ? -5.999 -5.751 11.870 1.00 97.88 260 LEU A CA 1
ATOM 1862 C C . LEU A 1 260 ? -6.480 -6.535 10.654 1.00 97.88 260 LEU A C 1
ATOM 1864 O O . LEU A 1 260 ? -5.949 -6.377 9.559 1.00 97.88 260 LEU A O 1
ATOM 1868 N N . GLN A 1 261 ? -7.500 -7.361 10.851 1.00 97.25 261 GLN A N 1
ATOM 1869 C CA . GLN A 1 261 ? -8.158 -8.116 9.794 1.00 97.25 261 GLN A CA 1
ATOM 1870 C C . GLN A 1 261 ? -9.650 -7.798 9.785 1.00 97.25 261 GLN A C 1
ATOM 1872 O O . GLN A 1 261 ? -10.359 -8.114 10.745 1.00 97.25 261 GLN A O 1
ATOM 1877 N N . ALA A 1 262 ? -10.120 -7.232 8.678 1.00 97.44 262 ALA A N 1
ATOM 1878 C CA . ALA A 1 262 ? -11.539 -7.134 8.364 1.00 97.44 262 ALA A CA 1
ATOM 1879 C C . ALA A 1 262 ? -11.943 -8.219 7.356 1.00 97.44 262 ALA A C 1
ATOM 1881 O O . ALA A 1 262 ? -11.086 -8.857 6.741 1.00 97.44 262 ALA A O 1
ATOM 1882 N N . VAL A 1 263 ? -13.247 -8.432 7.179 1.00 96.56 263 VAL A N 1
ATOM 1883 C CA . VAL A 1 263 ? -13.738 -9.364 6.156 1.00 96.56 263 VAL A CA 1
ATOM 1884 C C . VAL A 1 263 ? -13.951 -8.629 4.835 1.00 96.56 263 VAL A C 1
ATOM 1886 O O . VAL A 1 263 ? -13.150 -8.798 3.918 1.00 96.56 263 VAL A O 1
ATOM 1889 N N . ALA A 1 264 ? -14.970 -7.770 4.753 1.00 96.44 264 ALA A N 1
ATOM 1890 C CA . ALA A 1 264 ? -15.376 -7.125 3.503 1.00 96.44 264 ALA A CA 1
ATOM 1891 C C . ALA A 1 264 ? -14.710 -5.760 3.260 1.00 96.44 264 ALA A C 1
ATOM 1893 O O . ALA A 1 264 ? -14.321 -5.450 2.137 1.00 96.44 264 ALA A O 1
ATOM 1894 N N . GLU A 1 265 ? -14.561 -4.927 4.290 1.00 97.94 265 GLU A N 1
ATOM 1895 C CA . GLU A 1 265 ? -13.909 -3.619 4.148 1.00 97.94 265 GLU A CA 1
ATOM 1896 C C . GLU A 1 265 ? -13.127 -3.257 5.410 1.00 97.94 265 GLU A C 1
ATOM 1898 O O . GLU A 1 265 ? -13.626 -3.408 6.524 1.00 97.94 265 GLU A O 1
ATOM 1903 N N . LEU A 1 266 ? -11.913 -2.744 5.229 1.00 98.69 266 LEU A N 1
ATOM 1904 C CA . LEU A 1 266 ? -11.180 -1.994 6.241 1.00 98.69 266 LEU A CA 1
ATOM 1905 C C . LEU A 1 266 ? -11.000 -0.574 5.715 1.00 98.69 266 LEU A C 1
ATOM 1907 O O . LEU A 1 266 ? -10.183 -0.346 4.826 1.00 98.69 266 LEU A O 1
ATOM 1911 N N . LEU A 1 267 ? -11.761 0.369 6.261 1.00 98.62 267 LEU A N 1
ATOM 1912 C CA . LEU A 1 267 ? -11.692 1.781 5.909 1.00 98.62 267 LEU A CA 1
ATOM 1913 C C . LEU A 1 267 ? -11.060 2.576 7.050 1.00 98.62 267 LEU A C 1
ATOM 1915 O O . LEU A 1 267 ? -11.622 2.658 8.142 1.00 98.62 267 LEU A O 1
ATOM 1919 N N . VAL A 1 268 ? -9.930 3.215 6.768 1.00 98.69 268 VAL A N 1
ATOM 1920 C CA . VAL A 1 268 ? -9.345 4.248 7.625 1.00 98.69 268 VAL A CA 1
ATOM 1921 C C . VAL A 1 268 ? -9.446 5.573 6.905 1.00 98.69 268 VAL A C 1
ATOM 1923 O O . VAL A 1 268 ? -8.928 5.723 5.799 1.00 98.69 268 VAL A O 1
ATOM 1926 N N . GLN A 1 269 ? -10.140 6.516 7.525 1.00 97.56 269 GLN A N 1
ATOM 1927 C CA . GLN A 1 269 ? -10.466 7.784 6.906 1.00 97.56 269 GLN A CA 1
ATOM 1928 C C . GLN A 1 269 ? -10.189 8.936 7.864 1.00 97.56 269 GLN A C 1
ATOM 1930 O O . GLN A 1 269 ? -10.722 8.971 8.975 1.00 97.56 269 GLN A O 1
ATOM 1935 N N . THR A 1 270 ? -9.425 9.913 7.387 1.00 96.81 270 THR A N 1
ATOM 1936 C CA . THR A 1 270 ? -9.272 11.211 8.039 1.00 96.81 270 THR A CA 1
ATOM 1937 C C . THR A 1 270 ? -9.902 12.323 7.206 1.00 96.81 270 THR A C 1
ATOM 1939 O O . THR A 1 270 ? -9.984 12.228 5.979 1.00 96.81 270 THR A O 1
ATOM 1942 N N . THR A 1 271 ? -10.395 13.383 7.854 1.00 87.38 271 THR A N 1
ATOM 1943 C CA . THR A 1 271 ? -10.910 14.569 7.136 1.00 87.38 271 THR A CA 1
ATOM 1944 C C . THR A 1 271 ? -9.827 15.599 6.838 1.00 87.38 271 THR A C 1
ATOM 1946 O O . THR A 1 271 ? -9.924 16.315 5.846 1.00 87.38 271 THR A O 1
ATOM 1949 N N . SER A 1 272 ? -8.818 15.693 7.705 1.00 89.25 272 SER A N 1
ATOM 1950 C CA . SER A 1 272 ? -7.739 16.687 7.613 1.00 89.25 272 SER A CA 1
ATOM 1951 C C . SER A 1 272 ? -6.362 16.159 8.019 1.00 89.25 272 SER A C 1
ATOM 1953 O O . SER A 1 272 ? -5.359 16.759 7.637 1.00 89.25 272 SER A O 1
ATOM 1955 N N . GLY A 1 273 ? -6.288 15.058 8.771 1.00 95.50 273 GLY A N 1
ATOM 1956 C CA . GLY A 1 273 ? -5.019 14.478 9.213 1.00 95.50 273 GLY A CA 1
ATOM 1957 C C . GLY A 1 273 ? -4.388 13.496 8.228 1.00 95.50 273 GLY A C 1
ATOM 1958 O O . GLY A 1 273 ? -4.937 13.187 7.170 1.00 95.50 273 GLY A O 1
ATOM 1959 N N . SER A 1 274 ? -3.227 12.977 8.606 1.00 97.19 274 SER A N 1
ATOM 1960 C CA . SER A 1 274 ? -2.506 11.920 7.891 1.00 97.19 274 SER A CA 1
ATOM 1961 C C . SER A 1 274 ? -2.950 10.516 8.322 1.00 97.19 274 SER A C 1
ATOM 1963 O O . SER A 1 274 ? -3.489 10.329 9.414 1.00 97.19 274 SER A O 1
ATOM 1965 N N . VAL A 1 275 ? -2.705 9.516 7.475 1.00 98.62 275 VAL A N 1
ATOM 1966 C CA . VAL A 1 275 ? -2.841 8.092 7.799 1.00 98.62 275 VAL A CA 1
ATOM 1967 C C . VAL A 1 275 ? -1.474 7.429 7.686 1.00 98.62 275 VAL A C 1
ATOM 1969 O O . VAL A 1 275 ? -0.881 7.393 6.609 1.00 98.62 275 VAL A O 1
ATOM 1972 N N . THR A 1 276 ? -0.993 6.847 8.782 1.00 98.38 276 THR A N 1
ATOM 1973 C CA . THR A 1 276 ? 0.308 6.173 8.827 1.00 98.38 276 THR A CA 1
ATOM 1974 C C . THR A 1 276 ? 0.160 4.718 9.252 1.00 98.38 276 THR A C 1
ATOM 1976 O O . THR A 1 276 ? -0.458 4.399 10.268 1.00 98.38 276 THR A O 1
ATOM 1979 N N . VAL A 1 277 ? 0.777 3.816 8.490 1.00 98.69 277 VAL A N 1
ATOM 1980 C CA . VAL A 1 277 ? 0.922 2.395 8.829 1.00 98.69 277 VAL A CA 1
ATOM 1981 C C . VAL A 1 277 ? 2.412 2.111 9.024 1.00 98.69 277 VAL A C 1
ATOM 1983 O O . VAL A 1 277 ? 3.105 1.806 8.051 1.00 98.69 277 VAL A O 1
ATOM 1986 N N . PRO A 1 278 ? 2.952 2.266 10.245 1.00 97.56 278 PRO A N 1
ATOM 1987 C CA . PRO A 1 278 ? 4.377 2.116 10.509 1.00 97.56 278 PRO A CA 1
ATOM 1988 C C . PRO A 1 278 ? 4.853 0.662 10.394 1.00 97.56 278 PRO A C 1
ATOM 1990 O O . PRO A 1 278 ? 4.078 -0.282 10.232 1.00 97.56 278 PRO A O 1
ATOM 1993 N N . THR A 1 279 ? 6.170 0.487 10.498 1.00 95.19 279 THR A N 1
ATOM 1994 C CA . THR A 1 279 ? 6.804 -0.834 10.540 1.00 95.19 279 THR A CA 1
ATOM 1995 C C . THR A 1 279 ? 6.241 -1.701 11.675 1.00 95.19 279 THR A C 1
ATOM 1997 O O . THR A 1 279 ? 5.895 -1.204 12.747 1.00 95.19 279 THR A O 1
ATOM 2000 N N . GLY A 1 280 ? 6.145 -3.009 11.439 1.00 93.19 280 GLY A N 1
ATOM 2001 C CA . GLY A 1 280 ? 5.554 -3.968 12.377 1.00 93.19 280 GLY A CA 1
ATOM 2002 C C . GLY A 1 280 ? 4.025 -4.054 12.331 1.00 93.19 280 GLY A C 1
ATOM 2003 O O . GLY A 1 280 ? 3.469 -4.973 12.929 1.00 93.19 280 GLY A O 1
ATOM 2004 N N . SER A 1 281 ? 3.344 -3.159 11.611 1.00 98.00 281 SER A N 1
ATOM 2005 C CA . SER A 1 281 ? 1.891 -3.225 11.426 1.00 98.00 281 SER A CA 1
ATOM 2006 C C . SER A 1 281 ? 1.491 -4.029 10.190 1.00 98.00 281 SER A C 1
ATOM 2008 O O . SER A 1 281 ? 2.146 -3.969 9.148 1.00 98.00 281 SER A O 1
ATOM 2010 N N . GLN A 1 282 ? 0.392 -4.772 10.307 1.00 98.12 282 GLN A N 1
ATOM 2011 C CA . GLN A 1 282 ? -0.166 -5.653 9.287 1.00 98.12 282 GLN A CA 1
ATOM 2012 C C . GLN A 1 282 ? -1.681 -5.458 9.203 1.00 98.12 282 GLN A C 1
ATOM 2014 O O . GLN A 1 282 ? -2.399 -5.690 10.177 1.00 98.12 282 GLN A O 1
ATOM 2019 N N . LEU A 1 283 ? -2.171 -5.057 8.035 1.00 98.75 283 LEU A N 1
ATOM 2020 C CA . LEU A 1 283 ? -3.588 -4.819 7.777 1.00 98.75 283 LEU A CA 1
ATOM 2021 C C . LEU A 1 283 ? -4.062 -5.734 6.646 1.00 98.75 283 LEU A C 1
ATOM 2023 O O . LEU A 1 283 ? -3.365 -5.872 5.639 1.00 98.75 283 LEU A O 1
ATOM 2027 N N . ALA A 1 284 ? -5.234 -6.348 6.798 1.00 98.56 284 ALA A N 1
ATOM 2028 C CA . ALA A 1 284 ? -5.772 -7.281 5.817 1.00 98.56 284 ALA A CA 1
ATOM 2029 C C . ALA A 1 284 ? -7.299 -7.208 5.668 1.00 98.56 284 ALA A C 1
ATOM 2031 O O . ALA A 1 284 ? -8.022 -6.916 6.625 1.00 98.56 284 ALA A O 1
ATOM 2032 N N . VAL A 1 285 ? -7.775 -7.532 4.466 1.00 98.50 285 VAL A N 1
ATOM 2033 C CA . VAL A 1 285 ? -9.178 -7.862 4.164 1.00 98.50 285 VAL A CA 1
ATOM 2034 C C . VAL A 1 285 ? -9.239 -9.237 3.515 1.00 98.50 285 VAL A C 1
ATOM 2036 O O . VAL A 1 285 ? -8.400 -9.527 2.666 1.00 98.50 285 VAL A O 1
ATOM 2039 N N . SER A 1 286 ? -10.188 -10.089 3.906 1.00 97.38 286 SER A N 1
ATOM 2040 C CA . SER A 1 286 ? -10.158 -11.518 3.550 1.00 97.38 286 SER A CA 1
ATOM 2041 C C . SER A 1 286 ? -11.206 -11.971 2.534 1.00 97.38 286 SER A C 1
ATOM 2043 O O . SER A 1 286 ? -11.046 -13.056 1.969 1.00 97.38 286 SER A O 1
ATOM 2045 N N . ASP A 1 287 ? -12.258 -11.183 2.314 1.00 96.75 287 ASP A N 1
ATOM 2046 C CA . ASP A 1 287 ? -13.351 -11.527 1.399 1.00 96.75 287 ASP A CA 1
ATOM 2047 C C . ASP A 1 287 ? -12.923 -11.433 -0.073 1.00 96.75 287 ASP A C 1
ATOM 2049 O O . ASP A 1 287 ? -11.914 -10.794 -0.384 1.00 96.75 287 ASP A O 1
ATOM 2053 N N . ASP A 1 288 ? -13.700 -12.042 -0.976 1.00 96.19 288 ASP A N 1
ATOM 2054 C CA . ASP A 1 288 ? -13.379 -12.075 -2.406 1.00 96.19 288 ASP A CA 1
ATOM 2055 C C . ASP A 1 288 ? -13.196 -10.648 -2.947 1.00 96.19 288 ASP A C 1
ATOM 2057 O O . ASP A 1 288 ? -12.086 -10.215 -3.240 1.00 96.19 288 ASP A O 1
ATOM 2061 N N . SER A 1 289 ? -14.248 -9.837 -2.944 1.00 95.56 289 SER A N 1
ATOM 2062 C CA . SER A 1 289 ? -14.163 -8.420 -3.332 1.00 95.56 289 SER A CA 1
ATOM 2063 C C . SER A 1 289 ? -13.814 -7.496 -2.157 1.00 95.56 289 SER A C 1
ATOM 2065 O O . SER A 1 289 ? -14.313 -6.371 -2.084 1.00 95.56 289 SER A O 1
ATOM 2067 N N . GLY A 1 290 ? -13.002 -7.977 -1.210 1.00 97.62 290 GLY A N 1
ATOM 2068 C CA . GLY A 1 290 ? -12.621 -7.223 -0.019 1.00 97.62 290 GLY A CA 1
ATOM 2069 C C . GLY A 1 290 ? -11.836 -5.951 -0.358 1.00 97.62 290 GLY A C 1
ATOM 2070 O O . GLY A 1 290 ? -10.998 -5.964 -1.260 1.00 97.62 290 GLY A O 1
ATOM 2071 N N . ARG A 1 291 ? -12.075 -4.853 0.370 1.00 98.50 291 ARG A N 1
ATOM 2072 C CA . ARG A 1 291 ? -11.419 -3.552 0.122 1.00 98.50 291 ARG A CA 1
ATOM 2073 C C . ARG A 1 291 ? -10.689 -3.020 1.348 1.00 98.50 291 ARG A C 1
ATOM 2075 O O . ARG A 1 291 ? -11.313 -2.704 2.359 1.00 98.50 291 ARG A O 1
ATOM 2082 N N . LEU A 1 292 ? -9.375 -2.855 1.248 1.00 98.88 292 LEU A N 1
ATOM 2083 C CA . LEU A 1 292 ? -8.572 -2.142 2.242 1.00 98.88 292 LEU A CA 1
ATOM 2084 C C . LEU A 1 292 ? -8.323 -0.724 1.738 1.00 98.88 292 LEU A C 1
ATOM 2086 O O . LEU A 1 292 ? -7.680 -0.543 0.708 1.00 98.88 292 LEU A O 1
ATOM 2090 N N . ARG A 1 293 ? -8.832 0.282 2.450 1.00 98.81 293 ARG A N 1
ATOM 2091 C CA . ARG A 1 293 ? -8.842 1.676 2.001 1.00 98.81 293 ARG A CA 1
ATOM 2092 C C . ARG A 1 293 ? -8.242 2.599 3.052 1.00 98.81 293 ARG A C 1
ATOM 2094 O O . ARG A 1 293 ? -8.760 2.678 4.166 1.00 98.81 293 ARG A O 1
ATOM 2101 N N . LEU A 1 294 ? -7.187 3.321 2.680 1.00 98.81 294 LEU A N 1
ATOM 2102 C CA . LEU A 1 294 ? -6.577 4.369 3.498 1.00 98.81 294 LEU A CA 1
ATOM 2103 C C . LEU A 1 294 ? -6.799 5.719 2.816 1.00 98.81 294 LEU A C 1
ATOM 2105 O O . LEU A 1 294 ? -6.378 5.916 1.675 1.00 98.81 294 LEU A O 1
ATOM 2109 N N . VAL A 1 295 ? -7.473 6.634 3.509 1.00 98.50 295 VAL A N 1
ATOM 2110 C CA . VAL A 1 295 ? -7.837 7.956 2.993 1.00 98.50 295 VAL A CA 1
ATOM 2111 C C . VAL A 1 295 ? -7.411 9.024 3.992 1.00 98.50 295 VAL A C 1
ATOM 2113 O O . VAL A 1 295 ? -7.905 9.032 5.117 1.00 98.50 295 VAL A O 1
ATOM 2116 N N . GLY A 1 296 ? -6.537 9.939 3.578 1.00 97.12 296 GLY A N 1
ATOM 2117 C CA . GLY A 1 296 ? -6.149 11.089 4.396 1.00 97.12 296 GLY A CA 1
ATOM 2118 C C . GLY A 1 296 ? -5.403 12.164 3.620 1.00 97.12 296 GLY A C 1
ATOM 2119 O O . GLY A 1 296 ? -5.249 12.054 2.410 1.00 97.12 296 GLY A O 1
ATOM 2120 N N . THR A 1 297 ? -4.941 13.219 4.291 1.00 95.94 297 THR A N 1
ATOM 2121 C CA . THR A 1 297 ? -4.151 14.278 3.638 1.00 95.94 297 THR A CA 1
ATOM 2122 C C . THR A 1 297 ? -2.808 13.736 3.164 1.00 95.94 297 THR A C 1
ATOM 2124 O O . THR A 1 297 ? -2.471 13.888 1.998 1.00 95.94 297 THR A O 1
ATOM 2127 N N . ASP A 1 298 ? -2.091 13.030 4.031 1.00 96.31 298 ASP A N 1
ATOM 2128 C CA . ASP A 1 298 ? -0.881 12.290 3.682 1.00 96.31 298 ASP A CA 1
ATOM 2129 C C . ASP A 1 298 ? -1.101 10.826 4.041 1.00 96.31 298 ASP A C 1
ATOM 2131 O O . ASP A 1 298 ? -1.630 10.534 5.115 1.00 96.31 298 ASP A O 1
ATOM 2135 N N . VAL A 1 299 ? -0.701 9.900 3.171 1.00 98.56 299 VAL A N 1
ATOM 2136 C CA . VAL A 1 299 ? -0.731 8.466 3.482 1.00 98.56 299 VAL A CA 1
ATOM 2137 C C . VAL A 1 299 ? 0.678 7.900 3.395 1.00 98.56 299 VAL A C 1
ATOM 2139 O O . VAL A 1 299 ? 1.281 7.870 2.320 1.00 98.56 299 VAL A O 1
ATOM 2142 N N . GLN A 1 300 ? 1.192 7.417 4.527 1.00 98.50 300 GLN A N 1
ATOM 2143 C CA . GLN A 1 300 ? 2.486 6.747 4.603 1.00 98.50 300 GLN A CA 1
ATOM 2144 C C . GLN A 1 300 ? 2.326 5.287 5.022 1.00 98.50 300 GLN A C 1
ATOM 2146 O O . GLN A 1 300 ? 1.740 4.973 6.059 1.00 98.50 300 GLN A O 1
ATOM 2151 N N . VAL A 1 301 ? 2.920 4.378 4.254 1.00 98.81 301 VAL A N 1
ATOM 2152 C CA . VAL A 1 301 ? 2.911 2.945 4.555 1.00 98.81 301 VAL A CA 1
ATOM 2153 C C . VAL A 1 301 ? 4.341 2.442 4.648 1.00 98.81 301 VAL A C 1
ATOM 2155 O O . VAL A 1 301 ? 5.067 2.467 3.668 1.00 98.81 301 VAL A O 1
ATOM 2158 N N . VAL A 1 302 ? 4.736 1.949 5.818 1.00 98.31 302 VAL A N 1
ATOM 2159 C CA . VAL A 1 302 ? 5.996 1.223 6.074 1.00 98.31 302 VAL A CA 1
ATOM 2160 C C . VAL A 1 302 ? 5.712 -0.239 6.459 1.00 98.31 302 VAL A C 1
ATOM 2162 O O . VAL A 1 302 ? 6.585 -1.092 6.354 1.00 98.31 302 VAL A O 1
ATOM 2165 N N . GLY A 1 303 ? 4.492 -0.537 6.919 1.00 97.50 303 GLY A N 1
ATOM 2166 C CA . GLY A 1 303 ? 4.031 -1.881 7.266 1.00 97.50 303 GLY A CA 1
ATOM 2167 C C . GLY A 1 303 ? 3.572 -2.720 6.067 1.00 97.50 303 GLY A C 1
ATOM 2168 O O . GLY A 1 303 ? 4.040 -2.568 4.938 1.00 97.50 303 GLY A O 1
ATOM 2169 N N . THR A 1 304 ? 2.649 -3.647 6.327 1.00 98.44 304 THR A N 1
ATOM 2170 C CA . THR A 1 304 ? 2.110 -4.594 5.339 1.00 98.44 304 THR A CA 1
ATOM 2171 C C . THR A 1 304 ? 0.611 -4.394 5.131 1.00 98.44 304 THR A C 1
ATOM 2173 O O . THR A 1 304 ? -0.139 -4.380 6.107 1.00 98.44 304 THR A O 1
ATOM 2176 N N . LEU A 1 305 ? 0.171 -4.293 3.873 1.00 98.88 305 LEU A N 1
ATOM 2177 C CA . LEU A 1 305 ? -1.240 -4.204 3.477 1.00 98.88 305 LEU A CA 1
ATOM 2178 C C . LEU A 1 305 ? -1.599 -5.364 2.544 1.00 98.88 305 LEU A C 1
ATOM 2180 O O . LEU A 1 305 ? -0.917 -5.570 1.539 1.00 98.88 305 LEU A O 1
ATOM 2184 N N . LEU A 1 306 ? -2.668 -6.099 2.859 1.00 98.75 306 LEU A N 1
ATOM 2185 C CA . LEU A 1 306 ? -3.058 -7.313 2.140 1.00 98.75 306 LEU A CA 1
ATOM 2186 C C . LEU A 1 306 ? -4.539 -7.287 1.727 1.00 98.75 306 LEU A C 1
ATOM 2188 O O . LEU A 1 306 ? -5.432 -7.255 2.574 1.00 98.75 306 LEU A O 1
ATOM 2192 N N . GLY A 1 307 ? -4.809 -7.345 0.425 1.00 98.50 307 GLY A N 1
ATOM 2193 C CA . GLY A 1 307 ? -6.152 -7.496 -0.139 1.00 98.50 307 GLY A CA 1
ATOM 2194 C C . GLY A 1 307 ? -6.443 -8.943 -0.536 1.00 98.50 307 GLY A C 1
ATOM 2195 O O . GLY A 1 307 ? -5.846 -9.442 -1.484 1.00 98.50 307 GLY A O 1
ATOM 2196 N N . GLY A 1 308 ? -7.389 -9.608 0.127 1.00 97.94 308 GLY A N 1
ATOM 2197 C CA . GLY A 1 308 ? -7.786 -10.999 -0.140 1.00 97.94 308 GLY A CA 1
ATOM 2198 C C . GLY A 1 308 ? -7.073 -12.017 0.753 1.00 97.94 308 GLY A C 1
ATOM 2199 O O . GLY A 1 308 ? -6.969 -13.194 0.402 1.00 97.94 308 GLY A O 1
ATOM 2200 N N . ALA A 1 309 ? -6.562 -11.573 1.900 1.00 97.44 309 ALA A N 1
ATOM 2201 C CA . ALA A 1 309 ? -5.808 -12.392 2.835 1.00 97.44 309 ALA A CA 1
ATOM 2202 C C . ALA A 1 309 ? -6.361 -12.319 4.263 1.00 97.44 309 ALA A C 1
ATOM 2204 O O . ALA A 1 309 ? -7.032 -11.373 4.668 1.00 97.44 309 ALA A O 1
ATOM 2205 N N . SER A 1 310 ? -6.021 -13.331 5.048 1.00 95.50 310 SER A N 1
ATOM 2206 C CA . SER A 1 310 ? -6.289 -13.439 6.478 1.00 95.50 310 SER A CA 1
ATOM 2207 C C . SER A 1 310 ? -5.026 -13.876 7.220 1.00 95.50 310 SER A C 1
ATOM 2209 O O . SER A 1 310 ? -4.041 -14.296 6.608 1.00 95.50 310 SER A O 1
ATOM 2211 N N . PHE A 1 311 ? -5.051 -13.789 8.545 1.00 93.06 311 PHE A N 1
ATOM 2212 C CA . PHE A 1 311 ? -4.018 -14.322 9.421 1.00 93.06 311 PHE A CA 1
ATOM 2213 C C . PHE A 1 311 ? -4.534 -15.586 10.099 1.00 93.06 311 PHE A C 1
ATOM 2215 O O . PHE A 1 311 ? -5.619 -15.599 10.683 1.00 93.06 311 PHE A O 1
ATOM 2222 N N . ASN A 1 312 ? -3.750 -16.659 10.058 1.00 87.62 312 ASN A N 1
ATOM 2223 C CA . ASN A 1 312 ? -4.070 -17.860 10.821 1.00 87.62 312 ASN A CA 1
ATOM 2224 C C . ASN A 1 312 ? -3.740 -17.687 12.317 1.00 87.62 312 ASN A C 1
ATOM 2226 O O . ASN A 1 312 ? -3.210 -16.662 12.747 1.00 87.62 312 ASN A O 1
ATOM 2230 N N . GLY A 1 313 ? -4.010 -18.720 13.122 1.00 78.19 313 GLY A N 1
ATOM 2231 C CA . GLY A 1 313 ? -3.749 -18.692 14.568 1.00 78.19 313 GLY A CA 1
ATOM 2232 C C . GLY A 1 313 ? -2.278 -18.481 14.962 1.00 78.19 313 GLY A C 1
ATOM 2233 O O . GLY A 1 313 ? -2.015 -18.066 16.086 1.00 78.19 313 GLY A O 1
ATOM 2234 N N . THR A 1 314 ? -1.322 -18.720 14.055 1.00 82.44 314 THR A N 1
ATOM 2235 C CA . THR A 1 314 ? 0.112 -18.445 14.265 1.00 82.44 314 THR A CA 1
ATOM 2236 C C . THR A 1 314 ? 0.555 -17.099 13.682 1.00 82.44 314 THR A C 1
ATOM 2238 O O . THR A 1 314 ? 1.713 -16.717 13.832 1.00 82.44 314 THR A O 1
ATOM 2241 N N . GLY A 1 315 ? -0.355 -16.346 13.057 1.00 81.56 315 GLY A N 1
ATOM 2242 C CA . GLY A 1 315 ? -0.083 -15.049 12.438 1.00 81.56 315 GLY A CA 1
ATOM 2243 C C . GLY A 1 315 ? 0.473 -15.118 11.015 1.00 81.56 315 GLY A C 1
ATOM 2244 O O . GLY A 1 315 ? 0.883 -14.089 10.486 1.00 81.56 315 GLY A O 1
ATOM 2245 N N . GLN A 1 316 ? 0.498 -16.294 10.389 1.00 90.00 316 GLN A N 1
ATOM 2246 C CA . GLN A 1 316 ? 0.902 -16.432 8.992 1.00 90.00 316 GLN A CA 1
ATOM 2247 C C . GLN A 1 316 ? -0.219 -15.979 8.056 1.00 90.00 316 GLN A C 1
ATOM 2249 O O . GLN A 1 316 ? -1.403 -16.170 8.345 1.00 90.00 316 GLN A O 1
ATOM 2254 N N . VAL A 1 317 ? 0.177 -15.422 6.914 1.00 94.81 317 VAL A N 1
ATOM 2255 C CA . VAL A 1 317 ? -0.735 -14.979 5.858 1.00 94.81 317 VAL A CA 1
ATOM 2256 C C . VAL A 1 317 ? -1.338 -16.190 5.144 1.00 94.81 317 VAL A C 1
ATOM 2258 O O . VAL A 1 317 ? -0.607 -17.053 4.658 1.00 94.81 317 VAL A O 1
ATOM 2261 N N . ILE A 1 318 ? -2.666 -16.230 5.047 1.00 94.94 318 ILE A N 1
ATOM 2262 C CA . ILE A 1 318 ? -3.427 -17.175 4.224 1.00 94.94 318 ILE A CA 1
ATOM 2263 C C . ILE A 1 318 ? -4.264 -16.382 3.228 1.00 94.94 318 ILE A C 1
ATOM 2265 O O . ILE A 1 318 ? -5.035 -15.509 3.617 1.00 94.94 318 ILE A O 1
ATOM 2269 N N . TRP A 1 319 ? -4.149 -16.719 1.948 1.00 96.75 319 TRP A N 1
ATOM 2270 C CA . TRP A 1 319 ? -4.959 -16.128 0.889 1.00 96.75 319 TRP A CA 1
ATOM 2271 C C . TRP A 1 319 ? -6.315 -16.826 0.813 1.00 96.75 319 TRP A C 1
ATOM 2273 O O . TRP A 1 319 ? -6.380 -18.052 0.726 1.00 96.75 319 TRP A O 1
ATOM 2283 N N . THR A 1 320 ? -7.390 -16.046 0.870 1.00 94.25 320 THR A N 1
ATOM 2284 C CA . THR A 1 320 ? -8.773 -16.550 0.900 1.00 94.25 320 THR A CA 1
ATOM 2285 C C . THR A 1 320 ? -9.670 -15.874 -0.127 1.00 94.25 320 THR A C 1
ATOM 2287 O O . THR A 1 320 ? -10.566 -16.532 -0.647 1.00 94.25 320 THR A O 1
ATOM 2290 N N . GLY A 1 321 ? -9.421 -14.594 -0.421 1.00 95.69 321 GLY A N 1
ATOM 2291 C CA . GLY A 1 321 ? -10.270 -13.761 -1.267 1.00 95.69 321 GLY A CA 1
ATOM 2292 C C . GLY A 1 321 ? -9.777 -13.637 -2.711 1.00 95.69 321 GLY A C 1
ATOM 2293 O O . GLY A 1 321 ? -8.582 -13.480 -2.962 1.00 95.69 321 GLY A O 1
ATOM 2294 N N . ARG A 1 322 ? -10.703 -13.658 -3.668 1.00 95.62 322 ARG A N 1
ATOM 2295 C CA . ARG A 1 322 ? -10.516 -13.429 -5.110 1.00 95.62 322 ARG A CA 1
ATOM 2296 C C . ARG A 1 322 ? -10.880 -12.008 -5.545 1.00 95.62 322 ARG A C 1
ATOM 2298 O O . ARG A 1 322 ? -12.035 -11.626 -5.428 1.00 95.62 322 ARG A O 1
ATOM 2305 N N . SER A 1 323 ? -9.961 -11.301 -6.200 1.00 96.25 323 SER A N 1
ATOM 2306 C CA . SER A 1 323 ? -10.185 -9.941 -6.733 1.00 96.25 323 SER A CA 1
ATOM 2307 C C . SER A 1 323 ? -10.337 -8.839 -5.677 1.00 96.25 323 SER A C 1
ATOM 2309 O O . SER A 1 323 ? -10.987 -7.824 -5.926 1.00 96.25 323 SER A O 1
ATOM 2311 N N . ALA A 1 324 ? -9.693 -8.996 -4.525 1.00 98.38 324 ALA A N 1
ATOM 2312 C CA . ALA A 1 324 ? -9.676 -7.978 -3.480 1.00 98.38 324 ALA A CA 1
ATOM 2313 C C . ALA A 1 324 ? -8.734 -6.812 -3.832 1.00 98.38 324 ALA A C 1
ATOM 2315 O O . ALA A 1 324 ? -7.845 -6.954 -4.681 1.00 98.38 324 ALA A O 1
ATOM 2316 N N . SER A 1 325 ? -8.902 -5.663 -3.170 1.00 98.62 325 SER A N 1
ATOM 2317 C CA . SER A 1 325 ? -8.125 -4.448 -3.434 1.00 98.62 325 SER A CA 1
ATOM 2318 C C . SER A 1 325 ? -7.442 -3.841 -2.205 1.00 98.62 325 SER A C 1
ATOM 2320 O O . SER A 1 325 ? -7.921 -3.941 -1.072 1.00 98.62 325 SER A O 1
ATOM 2322 N N . VAL A 1 326 ? -6.323 -3.159 -2.464 1.00 98.88 326 VAL A N 1
ATOM 2323 C CA . VAL A 1 326 ? -5.716 -2.167 -1.564 1.00 98.88 326 VAL A CA 1
ATOM 2324 C C . VAL A 1 326 ? -5.739 -0.814 -2.267 1.00 98.88 326 VAL A C 1
ATOM 2326 O O . VAL A 1 326 ? -5.268 -0.684 -3.396 1.00 98.88 326 VAL A O 1
ATOM 2329 N N . GLU A 1 327 ? -6.286 0.195 -1.601 1.00 98.81 327 GLU A N 1
ATOM 2330 C CA . GLU A 1 327 ? -6.525 1.521 -2.165 1.00 98.81 327 GLU A CA 1
ATOM 2331 C C . GLU A 1 327 ? -5.997 2.603 -1.221 1.00 98.81 327 GLU A C 1
ATOM 2333 O O . GLU A 1 327 ? -6.428 2.711 -0.070 1.00 98.81 327 GLU A O 1
ATOM 2338 N N . LEU A 1 328 ? -5.073 3.423 -1.715 1.00 98.81 328 LEU A N 1
ATOM 2339 C CA . LEU A 1 328 ? -4.502 4.558 -0.999 1.00 98.81 328 LEU A CA 1
ATOM 2340 C C . LEU A 1 328 ? -4.936 5.852 -1.681 1.00 98.81 328 LEU A C 1
ATOM 2342 O O . LEU A 1 328 ? -4.807 5.996 -2.898 1.00 98.81 328 LEU A O 1
ATOM 2346 N N . THR A 1 329 ? -5.452 6.805 -0.915 1.00 98.31 329 THR A N 1
ATOM 2347 C CA . THR A 1 329 ? -5.832 8.122 -1.432 1.00 98.31 329 THR A CA 1
ATOM 2348 C C . THR A 1 329 ? -5.381 9.219 -0.485 1.00 98.31 329 THR A C 1
ATOM 2350 O O . THR A 1 329 ? -5.730 9.205 0.694 1.00 98.31 329 THR A O 1
ATOM 2353 N N . GLY A 1 330 ? -4.647 10.189 -1.020 1.00 97.06 330 GLY A N 1
ATOM 2354 C CA . GLY A 1 330 ? -4.277 11.388 -0.283 1.00 97.06 330 GLY A CA 1
ATOM 2355 C C . GLY A 1 330 ? -3.658 12.463 -1.154 1.00 97.06 330 GLY A C 1
ATOM 2356 O O . GLY A 1 330 ? -3.563 12.310 -2.363 1.00 97.06 330 GLY A O 1
ATOM 2357 N N . SER A 1 331 ? -3.261 13.575 -0.550 1.00 94.75 331 SER A N 1
ATOM 2358 C CA . SER A 1 331 ? -2.517 14.644 -1.224 1.00 94.75 331 SER A CA 1
ATOM 2359 C C . SER A 1 331 ? -1.048 14.279 -1.441 1.00 94.75 331 SER A C 1
ATOM 2361 O O . SER A 1 331 ? -0.464 14.716 -2.425 1.00 94.75 331 SER A O 1
ATOM 2363 N N . SER A 1 332 ? -0.472 13.472 -0.548 1.00 94.19 332 SER A N 1
ATOM 2364 C CA . SER A 1 332 ? 0.855 12.867 -0.679 1.00 94.19 332 SER A CA 1
ATOM 2365 C C . SER A 1 332 ? 0.782 11.378 -0.360 1.00 94.19 332 SER A C 1
ATOM 2367 O O . SER A 1 332 ? 0.071 10.983 0.569 1.00 94.19 332 SER A O 1
ATOM 2369 N N . LEU A 1 333 ? 1.519 10.551 -1.108 1.00 98.25 333 LEU A N 1
ATOM 2370 C CA . LEU A 1 333 ? 1.589 9.105 -0.892 1.00 98.25 333 LEU A CA 1
ATOM 2371 C C . LEU A 1 333 ? 3.046 8.645 -0.816 1.00 98.25 333 LEU A C 1
ATOM 2373 O O . LEU A 1 333 ? 3.807 8.799 -1.771 1.00 98.25 333 LEU A O 1
ATOM 2377 N N . THR A 1 334 ? 3.423 8.009 0.291 1.00 98.38 334 THR A N 1
ATOM 2378 C CA . THR A 1 334 ? 4.758 7.420 0.462 1.00 98.38 334 THR A CA 1
ATOM 2379 C C . THR A 1 334 ? 4.661 5.953 0.867 1.00 98.38 334 THR A C 1
ATOM 2381 O O . THR A 1 334 ? 4.032 5.602 1.865 1.00 98.38 334 THR A O 1
ATOM 2384 N N . VAL A 1 335 ? 5.330 5.089 0.109 1.00 98.62 335 VAL A N 1
ATOM 2385 C CA . VAL A 1 335 ? 5.477 3.659 0.387 1.00 98.62 335 VAL A CA 1
ATOM 2386 C C . VAL A 1 335 ? 6.938 3.384 0.745 1.00 98.62 335 VAL A C 1
ATOM 2388 O O . VAL A 1 335 ? 7.847 3.506 -0.078 1.00 98.62 335 VAL A O 1
ATOM 2391 N N . GLY A 1 336 ? 7.154 3.051 2.012 1.00 97.75 336 GLY A N 1
ATOM 2392 C CA . GLY A 1 336 ? 8.442 2.992 2.685 1.00 97.75 336 GLY A CA 1
ATOM 2393 C C . GLY A 1 336 ? 8.631 4.118 3.706 1.00 97.75 336 GLY A C 1
ATOM 2394 O O . GLY A 1 336 ? 7.841 5.058 3.811 1.00 97.75 336 GLY A O 1
ATOM 2395 N N . GLY A 1 337 ? 9.688 4.012 4.508 1.00 96.38 337 GLY A N 1
ATOM 2396 C CA . GLY A 1 337 ? 9.997 5.002 5.540 1.00 96.38 337 GLY A CA 1
ATOM 2397 C C . GLY A 1 337 ? 11.067 4.524 6.511 1.00 96.38 337 GLY A C 1
ATOM 2398 O O . GLY A 1 337 ? 11.864 3.646 6.184 1.00 96.38 337 GLY A O 1
ATOM 2399 N N . LEU A 1 338 ? 11.094 5.102 7.711 1.00 95.31 338 LEU A N 1
ATOM 2400 C CA . LEU A 1 338 ? 12.021 4.707 8.771 1.00 95.31 338 LEU A CA 1
ATOM 2401 C C . LEU A 1 338 ? 11.395 3.666 9.702 1.00 95.31 338 LEU A C 1
ATOM 2403 O O . LEU A 1 338 ? 10.204 3.705 10.007 1.00 95.31 338 LEU A O 1
ATOM 2407 N N . GLY A 1 339 ? 12.224 2.756 10.202 1.00 95.31 339 GLY A N 1
ATOM 2408 C CA . GLY A 1 339 ? 11.850 1.818 11.250 1.00 95.31 339 GLY A CA 1
ATOM 2409 C C . GLY A 1 339 ? 13.065 1.267 11.993 1.00 95.31 339 GLY A C 1
ATOM 2410 O O . GLY A 1 339 ? 14.161 1.260 11.431 1.00 95.31 339 GLY A O 1
ATOM 2411 N N . PRO A 1 340 ? 12.901 0.807 13.245 1.00 94.50 340 PRO A N 1
ATOM 2412 C CA . PRO A 1 340 ? 13.996 0.214 14.000 1.00 94.50 340 PRO A CA 1
ATOM 2413 C C . PRO A 1 340 ? 14.509 -1.080 13.355 1.00 94.50 340 PRO A C 1
ATOM 2415 O O . PRO A 1 340 ? 13.758 -1.856 12.754 1.00 94.50 340 PRO A O 1
ATOM 2418 N N . ASP A 1 341 ? 15.813 -1.316 13.455 1.00 91.50 341 ASP A N 1
ATOM 2419 C CA . ASP A 1 341 ? 16.438 -2.626 13.256 1.00 91.50 341 ASP A CA 1
ATOM 2420 C C . ASP A 1 341 ? 16.439 -3.472 14.528 1.00 91.50 341 ASP A C 1
ATOM 2422 O O . ASP A 1 341 ? 15.850 -3.106 15.544 1.00 91.50 341 ASP A O 1
ATOM 2426 N N . THR A 1 342 ? 17.083 -4.637 14.463 1.00 89.25 342 THR A N 1
ATOM 2427 C CA . THR A 1 342 ? 17.206 -5.560 15.597 1.00 89.25 342 THR A CA 1
ATOM 2428 C C . THR A 1 342 ? 17.964 -4.955 16.779 1.00 89.25 342 THR A C 1
ATOM 2430 O O . THR A 1 342 ? 17.864 -5.476 17.885 1.00 89.25 342 THR A O 1
ATOM 2433 N N . THR A 1 343 ? 18.721 -3.875 16.564 1.00 90.44 343 THR A N 1
ATOM 2434 C CA . THR A 1 343 ? 19.450 -3.131 17.603 1.00 90.44 343 THR A CA 1
ATOM 2435 C C . THR A 1 343 ? 18.689 -1.892 18.089 1.00 90.44 343 THR A C 1
ATOM 2437 O O . THR A 1 343 ? 19.102 -1.258 19.056 1.00 90.44 343 THR A O 1
ATOM 2440 N N . GLY A 1 344 ? 17.568 -1.553 17.444 1.00 91.56 344 GLY A N 1
ATOM 2441 C CA . GLY A 1 344 ? 16.774 -0.359 17.716 1.00 91.56 344 GLY A CA 1
ATOM 2442 C C . GLY A 1 344 ? 17.256 0.907 17.002 1.00 91.56 344 GLY A C 1
ATOM 2443 O O . GLY A 1 344 ? 16.772 1.993 17.312 1.00 91.56 344 GLY A O 1
ATOM 2444 N N . THR A 1 345 ? 18.171 0.803 16.036 1.00 94.12 345 THR A N 1
ATOM 2445 C CA . THR A 1 345 ? 18.593 1.946 15.212 1.00 94.12 345 THR A CA 1
ATOM 2446 C C . THR A 1 345 ? 17.555 2.204 14.125 1.00 94.12 345 THR A C 1
ATOM 2448 O O . THR A 1 345 ? 17.112 1.271 13.454 1.00 94.12 345 THR A O 1
ATOM 2451 N N . LEU A 1 346 ? 17.151 3.464 13.933 1.00 94.06 346 LEU A N 1
ATOM 2452 C CA . LEU A 1 346 ? 16.253 3.826 12.838 1.00 94.06 346 LEU A CA 1
ATOM 2453 C C . LEU A 1 346 ? 16.994 3.763 11.507 1.00 94.06 346 LEU A C 1
ATOM 2455 O O . LEU A 1 346 ? 17.983 4.456 11.290 1.00 94.06 346 LEU A O 1
ATOM 2459 N N . VAL A 1 347 ? 16.470 2.946 10.608 1.00 95.38 347 VAL A N 1
ATOM 2460 C CA . VAL A 1 347 ? 17.009 2.727 9.270 1.00 95.38 347 VAL A CA 1
ATOM 2461 C C . VAL A 1 347 ? 15.861 2.670 8.272 1.00 95.38 347 VAL A C 1
ATOM 2463 O O . VAL A 1 347 ? 14.694 2.498 8.638 1.00 95.38 347 VAL A O 1
ATOM 2466 N N . THR A 1 348 ? 16.186 2.800 6.992 1.00 95.75 348 THR A N 1
ATOM 2467 C CA . THR A 1 348 ? 15.201 2.685 5.919 1.00 95.75 348 THR A CA 1
ATOM 2468 C C . THR A 1 348 ? 14.562 1.292 5.910 1.00 95.75 348 THR A C 1
ATOM 2470 O O . THR A 1 348 ? 15.229 0.259 6.041 1.00 95.75 348 THR A O 1
ATOM 2473 N N . ARG A 1 349 ? 13.241 1.265 5.759 1.00 96.38 349 ARG A N 1
ATOM 2474 C CA . ARG A 1 349 ? 12.393 0.080 5.634 1.00 96.38 349 ARG A CA 1
ATOM 2475 C C . ARG A 1 349 ? 11.499 0.234 4.415 1.00 96.38 349 ARG A C 1
ATOM 2477 O O . ARG A 1 349 ? 11.074 1.342 4.086 1.00 96.38 349 ARG A O 1
ATOM 2484 N N . GLY A 1 350 ? 11.241 -0.878 3.744 1.00 94.19 350 GLY A N 1
ATOM 2485 C CA . GLY A 1 350 ? 10.222 -0.956 2.708 1.00 94.19 350 GLY A CA 1
ATOM 2486 C C . GLY A 1 350 ? 8.877 -1.351 3.290 1.00 94.19 350 GLY A C 1
ATOM 2487 O O . GLY A 1 350 ? 8.824 -1.920 4.380 1.00 94.19 350 GLY A O 1
ATOM 2488 N N . ALA A 1 351 ? 7.819 -1.077 2.541 1.00 98.00 351 ALA A N 1
ATOM 2489 C CA . ALA A 1 351 ? 6.497 -1.633 2.778 1.00 98.00 351 ALA A CA 1
ATOM 2490 C C . ALA A 1 351 ? 6.188 -2.774 1.805 1.00 98.00 351 ALA A C 1
ATOM 2492 O O . ALA A 1 351 ? 6.778 -2.876 0.726 1.00 98.00 351 ALA A O 1
ATOM 2493 N N . LEU A 1 352 ? 5.230 -3.614 2.196 1.00 98.12 352 LEU A N 1
ATOM 2494 C CA . LEU A 1 352 ? 4.692 -4.688 1.367 1.00 98.12 352 LEU A CA 1
ATOM 2495 C C . LEU A 1 352 ? 3.204 -4.448 1.122 1.00 98.12 352 LEU A C 1
ATOM 2497 O O . LEU A 1 352 ? 2.407 -4.488 2.059 1.00 98.12 352 LEU A O 1
ATOM 2501 N N . LEU A 1 353 ? 2.829 -4.226 -0.133 1.00 98.81 353 LEU A N 1
ATOM 2502 C CA . LEU A 1 353 ? 1.437 -4.105 -0.559 1.00 98.81 353 LEU A CA 1
ATOM 2503 C C . LEU A 1 353 ? 1.132 -5.245 -1.523 1.00 98.81 353 LEU A C 1
ATOM 2505 O O . LEU A 1 353 ? 1.762 -5.352 -2.574 1.00 98.81 353 LEU A O 1
ATOM 2509 N N . GLN A 1 354 ? 0.166 -6.091 -1.181 1.00 98.50 354 GLN A N 1
ATOM 2510 C CA . GLN A 1 354 ? -0.247 -7.189 -2.049 1.00 98.50 354 GLN A CA 1
ATOM 2511 C C . GLN A 1 354 ? -1.762 -7.307 -2.119 1.00 98.50 354 GLN A C 1
ATOM 2513 O O . GLN A 1 354 ? -2.445 -7.152 -1.110 1.00 98.50 354 GLN A O 1
ATOM 2518 N N . ALA A 1 355 ? -2.290 -7.621 -3.297 1.00 98.50 355 ALA A N 1
ATOM 2519 C CA . ALA A 1 355 ? -3.716 -7.864 -3.479 1.00 98.50 355 ALA A CA 1
ATOM 2520 C C . ALA A 1 355 ? -3.972 -8.982 -4.493 1.00 98.50 355 ALA A C 1
ATOM 2522 O O . ALA A 1 355 ? -3.208 -9.155 -5.439 1.00 98.50 355 ALA A O 1
ATOM 2523 N N . THR A 1 356 ? -5.062 -9.734 -4.342 1.00 98.38 356 THR A N 1
ATOM 2524 C CA . THR A 1 356 ? -5.460 -10.726 -5.358 1.00 98.38 356 THR A CA 1
ATOM 2525 C C . THR A 1 356 ? -6.122 -10.098 -6.583 1.00 98.38 356 THR A C 1
ATOM 2527 O O . THR A 1 356 ? -6.182 -10.738 -7.626 1.00 98.38 356 THR A O 1
ATOM 2530 N N . GLY A 1 357 ? -6.606 -8.858 -6.485 1.00 98.12 357 GLY A N 1
ATOM 2531 C CA . GLY A 1 357 ? -7.183 -8.099 -7.593 1.00 98.12 357 GLY A CA 1
ATOM 2532 C C . GLY A 1 357 ? -6.381 -6.849 -7.918 1.00 98.12 357 GLY A C 1
ATOM 2533 O O . GLY A 1 357 ? -5.619 -6.834 -8.879 1.00 98.12 357 GLY A O 1
ATOM 2534 N N . LYS A 1 358 ? -6.580 -5.779 -7.144 1.00 98.19 358 LYS A N 1
ATOM 2535 C CA . LYS A 1 358 ? -6.096 -4.442 -7.516 1.00 98.19 358 LYS A CA 1
ATOM 2536 C C . LYS A 1 358 ? -5.262 -3.749 -6.447 1.00 98.19 358 LYS A C 1
ATOM 2538 O O . LYS A 1 358 ? -5.580 -3.818 -5.262 1.00 98.19 358 LYS A O 1
ATOM 2543 N N . LEU A 1 359 ? -4.263 -2.991 -6.886 1.00 98.81 359 LEU A N 1
ATOM 2544 C CA . LEU A 1 359 ? -3.619 -1.950 -6.085 1.00 98.81 359 LEU A CA 1
ATOM 2545 C C . LEU A 1 359 ? -3.890 -0.592 -6.734 1.00 98.81 359 LEU A C 1
ATOM 2547 O O . LEU A 1 359 ? -3.586 -0.407 -7.908 1.00 98.81 359 LEU A O 1
ATOM 2551 N N . VAL A 1 360 ? -4.447 0.355 -5.982 1.00 98.81 360 VAL A N 1
ATOM 2552 C CA . VAL A 1 360 ? -4.748 1.705 -6.482 1.00 98.81 360 VAL A CA 1
ATOM 2553 C C . VAL A 1 360 ? -4.106 2.737 -5.567 1.00 98.81 360 VAL A C 1
ATOM 2555 O O . VAL A 1 360 ? -4.416 2.793 -4.379 1.00 98.81 360 VAL A O 1
ATOM 2558 N N . LEU A 1 361 ? -3.214 3.561 -6.106 1.00 98.81 361 LEU A N 1
ATOM 2559 C CA . LEU A 1 361 ? -2.587 4.675 -5.400 1.00 98.81 361 LEU A CA 1
ATOM 2560 C C . LEU A 1 361 ? -2.962 5.972 -6.118 1.00 98.81 361 LEU A C 1
ATOM 2562 O O . LEU A 1 361 ? -2.568 6.186 -7.263 1.00 98.81 361 LEU A O 1
ATOM 2566 N N . ASN A 1 362 ? -3.719 6.833 -5.443 1.00 98.25 362 ASN A N 1
ATOM 2567 C CA . ASN A 1 362 ? -4.206 8.093 -5.993 1.00 98.25 362 ASN A CA 1
ATOM 2568 C C . ASN A 1 362 ? -3.716 9.293 -5.163 1.00 98.25 362 ASN A C 1
ATOM 2570 O O . ASN A 1 362 ? -4.214 9.524 -4.058 1.00 98.25 362 ASN A O 1
ATOM 2574 N N . SER A 1 363 ? -2.749 10.042 -5.698 1.00 97.38 363 SER A N 1
ATOM 2575 C CA . SER A 1 363 ? -2.272 11.307 -5.133 1.00 97.38 363 SER A CA 1
ATOM 2576 C C . SER A 1 363 ? -2.983 12.495 -5.787 1.00 97.38 363 SER A C 1
ATOM 2578 O O . SER A 1 363 ? -2.839 12.741 -6.986 1.00 97.38 363 SER A O 1
ATOM 2580 N N . THR A 1 364 ? -3.745 13.255 -5.003 1.00 94.38 364 THR A N 1
ATOM 2581 C CA . THR A 1 364 ? -4.523 14.414 -5.469 1.00 94.38 364 THR A CA 1
ATOM 2582 C C . THR A 1 364 ? -3.830 15.754 -5.221 1.00 94.38 364 THR A C 1
ATOM 2584 O O . THR A 1 364 ? -4.346 16.791 -5.638 1.00 94.38 364 THR A O 1
ATOM 2587 N N . GLY A 1 365 ? -2.697 15.766 -4.514 1.00 90.88 365 GLY A N 1
ATOM 2588 C CA . GLY A 1 365 ? -1.989 16.991 -4.153 1.00 90.88 365 GLY A CA 1
ATOM 2589 C C . GLY A 1 365 ? -1.232 17.578 -5.337 1.00 90.88 365 GLY A C 1
ATOM 2590 O O . GLY A 1 365 ? -0.674 16.863 -6.160 1.00 90.88 365 GLY A O 1
ATOM 2591 N N . THR A 1 366 ? -1.179 18.906 -5.424 1.00 89.94 366 THR A N 1
ATOM 2592 C CA . THR A 1 366 ? -0.514 19.616 -6.532 1.00 89.94 366 THR A CA 1
ATOM 2593 C C . THR A 1 366 ? 0.964 19.912 -6.266 1.00 89.94 366 THR A C 1
ATOM 2595 O O . THR A 1 366 ? 1.596 20.641 -7.027 1.00 89.94 366 THR A O 1
ATOM 2598 N N . ASN A 1 367 ? 1.519 19.398 -5.168 1.00 87.88 367 ASN A N 1
ATOM 2599 C CA . ASN A 1 367 ? 2.887 19.655 -4.718 1.00 87.88 367 ASN A CA 1
ATOM 2600 C C . ASN A 1 367 ? 3.576 18.416 -4.115 1.00 87.88 367 ASN A C 1
ATOM 2602 O O . ASN A 1 367 ? 4.618 18.570 -3.482 1.00 87.88 367 ASN A O 1
ATOM 2606 N N . SER A 1 368 ? 2.998 17.220 -4.251 1.00 91.12 368 SER A N 1
ATOM 2607 C CA . SER A 1 368 ? 3.505 15.999 -3.616 1.00 91.12 368 SER A CA 1
ATOM 2608 C C . SER A 1 368 ? 3.331 14.783 -4.516 1.00 91.12 368 SER A C 1
ATOM 2610 O O . SER A 1 368 ? 2.241 14.491 -5.003 1.00 91.12 368 SER A O 1
ATOM 2612 N N . ASP A 1 369 ? 4.436 14.076 -4.723 1.00 94.06 369 ASP A N 1
ATOM 2613 C CA . ASP A 1 369 ? 4.512 12.936 -5.629 1.00 94.06 369 ASP A CA 1
ATOM 2614 C C . ASP A 1 369 ? 4.023 11.648 -4.945 1.00 94.06 369 ASP A C 1
ATOM 2616 O O . ASP A 1 369 ? 3.939 11.562 -3.720 1.00 94.06 369 ASP A O 1
ATOM 2620 N N . ILE A 1 370 ? 3.748 10.615 -5.744 1.00 98.38 370 ILE A N 1
ATOM 2621 C CA . ILE A 1 370 ? 3.759 9.238 -5.236 1.00 98.38 370 ILE A CA 1
ATOM 2622 C C . ILE A 1 370 ? 5.219 8.794 -5.155 1.00 98.38 370 ILE A C 1
ATOM 2624 O O . ILE A 1 370 ? 5.907 8.800 -6.176 1.00 98.38 370 ILE A O 1
ATOM 2628 N N . GLU A 1 371 ? 5.682 8.367 -3.982 1.00 98.44 371 GLU A N 1
ATOM 2629 C CA . GLU A 1 371 ? 7.040 7.850 -3.787 1.00 98.44 371 GLU A CA 1
ATOM 2630 C C . GLU A 1 371 ? 7.026 6.400 -3.286 1.00 98.44 371 GLU A C 1
ATOM 2632 O O . GLU A 1 371 ? 6.437 6.094 -2.251 1.00 98.44 371 GLU A O 1
ATOM 2637 N N . VAL A 1 372 ? 7.705 5.503 -4.006 1.00 98.62 372 VAL A N 1
ATOM 2638 C CA . VAL A 1 372 ? 7.909 4.098 -3.621 1.00 98.62 372 VAL A CA 1
ATOM 2639 C C . VAL A 1 372 ? 9.400 3.858 -3.425 1.00 98.62 372 VAL A C 1
ATOM 2641 O O . VAL A 1 372 ? 10.160 3.850 -4.395 1.00 98.62 372 VAL A O 1
ATOM 2644 N N . ASN A 1 373 ? 9.841 3.665 -2.181 1.00 97.62 373 ASN A N 1
ATOM 2645 C CA . ASN A 1 373 ? 11.266 3.544 -1.875 1.00 97.62 373 ASN A CA 1
ATOM 2646 C C . ASN A 1 373 ? 11.882 2.216 -2.360 1.00 97.62 373 ASN A C 1
ATOM 2648 O O . ASN A 1 373 ? 11.181 1.253 -2.665 1.00 97.62 373 ASN A O 1
ATOM 2652 N N . ALA A 1 374 ? 13.217 2.150 -2.368 1.00 95.75 374 ALA A N 1
ATOM 2653 C CA . ALA A 1 374 ? 13.982 1.039 -2.945 1.00 95.75 374 ALA A CA 1
ATOM 2654 C C . ALA A 1 374 ? 13.759 -0.331 -2.281 1.00 95.75 374 ALA A C 1
ATOM 2656 O O . ALA A 1 374 ? 14.051 -1.360 -2.881 1.00 95.75 374 ALA A O 1
ATOM 2657 N N . LEU A 1 375 ? 13.260 -0.355 -1.042 1.00 96.12 375 LEU A N 1
ATOM 2658 C CA . LEU A 1 375 ? 13.010 -1.588 -0.293 1.00 96.12 375 LEU A CA 1
ATOM 2659 C C . LEU A 1 375 ? 11.544 -2.036 -0.366 1.00 96.12 375 LEU A C 1
ATOM 2661 O O . LEU A 1 375 ? 11.210 -3.088 0.177 1.00 96.12 375 LEU A O 1
ATOM 2665 N N . SER A 1 376 ? 10.666 -1.232 -0.968 1.00 98.44 376 SER A N 1
ATOM 2666 C CA . SER A 1 376 ? 9.233 -1.513 -1.029 1.00 98.44 376 SER A CA 1
ATOM 2667 C C . SER A 1 376 ? 8.874 -2.421 -2.199 1.00 98.44 376 SER A C 1
ATOM 2669 O O . SER A 1 376 ? 9.485 -2.361 -3.269 1.00 98.44 376 SER A O 1
ATOM 2671 N N . SER A 1 377 ? 7.843 -3.240 -1.991 1.00 98.00 377 SER A N 1
ATOM 2672 C CA . SER A 1 377 ? 7.292 -4.148 -2.993 1.00 98.00 377 SER A CA 1
ATOM 2673 C C . SER A 1 377 ? 5.772 -4.022 -3.055 1.00 98.00 377 SER A C 1
ATOM 2675 O O . SER A 1 377 ? 5.078 -4.140 -2.041 1.00 98.00 377 SER A O 1
ATOM 2677 N N . LEU A 1 378 ? 5.269 -3.764 -4.259 1.00 98.75 378 LEU A N 1
ATOM 2678 C CA . LEU A 1 378 ? 3.851 -3.732 -4.600 1.00 98.75 378 LEU A CA 1
ATOM 2679 C C . LEU A 1 378 ? 3.586 -4.866 -5.590 1.00 98.75 378 LEU A C 1
ATOM 2681 O O . LEU A 1 378 ? 4.323 -4.997 -6.567 1.00 98.75 378 LEU A O 1
ATOM 2685 N N . GLY A 1 379 ? 2.539 -5.662 -5.382 1.00 98.19 379 GLY A N 1
ATOM 2686 C CA . GLY A 1 379 ? 2.186 -6.693 -6.353 1.00 98.19 379 GLY A CA 1
ATOM 2687 C C . GLY A 1 379 ? 0.731 -7.139 -6.348 1.00 98.19 379 GLY A C 1
ATOM 2688 O O . GLY A 1 379 ? 0.058 -7.134 -5.316 1.00 98.19 379 GLY A O 1
ATOM 2689 N N . THR A 1 380 ? 0.256 -7.568 -7.512 1.00 98.31 380 THR A N 1
ATOM 2690 C CA . THR A 1 380 ? -1.023 -8.278 -7.645 1.00 98.31 380 THR A CA 1
ATOM 2691 C C . THR A 1 380 ? -0.819 -9.765 -7.875 1.00 98.31 380 THR A C 1
ATOM 2693 O O . THR A 1 380 ? 0.206 -10.184 -8.404 1.00 98.31 380 THR A O 1
ATOM 2696 N N . MET A 1 381 ? -1.809 -10.562 -7.470 1.00 97.19 381 MET A N 1
ATOM 2697 C CA . MET A 1 381 ? -1.818 -12.021 -7.594 1.00 97.19 381 MET A CA 1
ATOM 2698 C C . MET A 1 381 ? -0.494 -12.665 -7.137 1.00 97.19 381 MET A C 1
ATOM 2700 O O . MET A 1 381 ? 0.220 -13.269 -7.942 1.00 97.19 381 MET A O 1
ATOM 2704 N N . PRO A 1 382 ? -0.130 -12.544 -5.847 1.00 93.19 382 PRO A N 1
ATOM 2705 C CA . PRO A 1 382 ? 1.090 -13.166 -5.347 1.00 93.19 382 PRO A CA 1
ATOM 2706 C C . PRO A 1 382 ? 1.054 -14.679 -5.580 1.00 93.19 382 PRO A C 1
ATOM 2708 O O . PRO A 1 382 ? -0.010 -15.291 -5.536 1.00 93.19 382 PRO A O 1
ATOM 2711 N N . THR A 1 383 ? 2.215 -15.311 -5.762 1.00 91.69 383 THR A N 1
ATOM 2712 C CA . THR A 1 383 ? 2.321 -16.741 -6.119 1.00 91.69 383 THR A CA 1
ATOM 2713 C C . THR A 1 383 ? 1.521 -17.660 -5.192 1.00 91.69 383 THR A C 1
ATOM 2715 O O . THR A 1 383 ? 0.889 -18.611 -5.645 1.00 91.69 383 THR A O 1
ATOM 2718 N N . ALA A 1 384 ? 1.489 -17.353 -3.892 1.00 92.12 384 ALA A N 1
ATOM 2719 C CA . ALA A 1 384 ? 0.720 -18.109 -2.901 1.00 92.12 384 ALA A CA 1
ATOM 2720 C C . ALA A 1 384 ? -0.812 -18.015 -3.088 1.00 92.12 384 ALA A C 1
ATOM 2722 O O . ALA A 1 384 ? -1.537 -18.864 -2.578 1.00 92.12 384 ALA A O 1
ATOM 2723 N N . ALA A 1 385 ? -1.301 -17.013 -3.821 1.00 94.38 385 ALA A N 1
ATOM 2724 C CA . ALA A 1 385 ? -2.703 -16.806 -4.171 1.00 94.38 385 ALA A CA 1
ATOM 2725 C C . ALA A 1 385 ? -3.060 -17.303 -5.584 1.00 94.38 385 ALA A C 1
ATOM 2727 O O . ALA A 1 385 ? -4.216 -17.190 -5.974 1.00 94.38 385 ALA A O 1
ATOM 2728 N N . ALA A 1 386 ? -2.123 -17.873 -6.354 1.00 91.12 386 ALA A N 1
ATOM 2729 C CA . ALA A 1 386 ? -2.353 -18.235 -7.760 1.00 91.12 386 ALA A CA 1
ATOM 2730 C C . ALA A 1 386 ? -3.552 -19.184 -7.971 1.00 91.12 386 ALA A C 1
ATOM 2732 O O . ALA A 1 386 ? -4.246 -19.100 -8.981 1.00 91.12 386 ALA A O 1
ATOM 2733 N N . ALA A 1 387 ? -3.847 -20.049 -6.993 1.00 93.62 387 ALA A N 1
ATOM 2734 C CA . ALA A 1 387 ? -5.012 -20.940 -7.018 1.00 93.62 387 ALA A CA 1
ATOM 2735 C C . ALA A 1 387 ? -6.370 -20.208 -6.909 1.00 93.62 387 ALA A C 1
ATOM 2737 O O . ALA A 1 387 ? -7.415 -20.817 -7.126 1.00 93.62 387 ALA A O 1
ATOM 2738 N N . LEU A 1 388 ? -6.364 -18.918 -6.561 1.00 93.94 388 LEU A N 1
ATOM 2739 C CA . LEU A 1 388 ? -7.539 -18.052 -6.433 1.00 93.94 388 LEU A CA 1
ATOM 2740 C C . LEU A 1 388 ? -7.760 -17.170 -7.671 1.00 93.94 388 LEU A C 1
ATOM 2742 O O . LEU A 1 388 ? -8.648 -16.319 -7.656 1.00 93.94 388 LEU A O 1
ATOM 2746 N N . ALA A 1 389 ? -6.965 -17.342 -8.730 1.00 92.62 389 ALA A N 1
ATOM 2747 C CA . ALA A 1 389 ? -7.096 -16.543 -9.938 1.00 92.62 389 ALA A CA 1
ATOM 2748 C C . ALA A 1 389 ? -8.500 -16.661 -10.554 1.00 92.62 389 ALA A C 1
ATOM 2750 O O . ALA A 1 389 ? -9.086 -17.743 -10.635 1.00 92.62 389 ALA A O 1
ATOM 2751 N N . VAL A 1 390 ? -9.024 -15.527 -11.016 1.00 91.12 390 VAL A N 1
ATOM 2752 C CA . VAL A 1 390 ? -10.292 -15.433 -11.745 1.00 91.12 390 VAL A CA 1
ATOM 2753 C C . VAL A 1 390 ? -10.056 -14.821 -13.119 1.00 91.12 390 VAL A C 1
ATOM 2755 O O . VAL A 1 390 ? -9.084 -14.101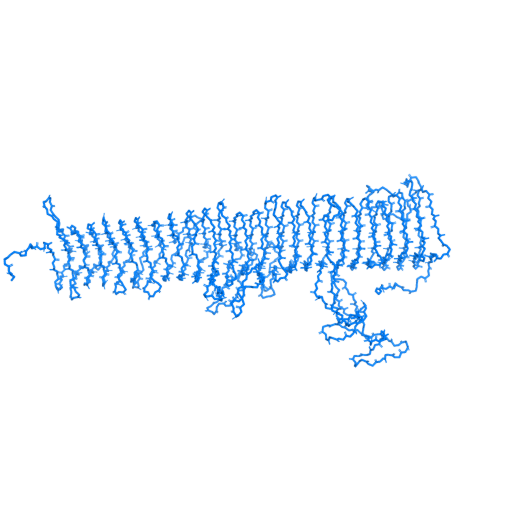 -13.326 1.00 91.12 390 VAL A O 1
ATOM 2758 N N . ALA A 1 391 ? -10.962 -15.089 -14.059 1.00 87.00 391 ALA A N 1
ATOM 2759 C CA . ALA A 1 391 ? -10.879 -14.528 -15.407 1.00 87.00 391 ALA A CA 1
ATOM 2760 C C . ALA A 1 391 ? -11.275 -13.039 -15.472 1.00 87.00 391 ALA A C 1
ATOM 2762 O O . ALA A 1 391 ? -10.908 -12.351 -16.418 1.00 87.00 391 ALA A O 1
ATOM 2763 N N . SER A 1 392 ? -12.066 -12.551 -14.510 1.00 87.38 392 SER A N 1
ATOM 2764 C CA . SER A 1 392 ? -12.519 -11.160 -14.447 1.00 87.38 392 SER A CA 1
ATOM 2765 C C . SER A 1 392 ? -12.930 -10.783 -13.013 1.00 87.38 392 SER A C 1
ATOM 2767 O O . SER A 1 392 ? -13.556 -11.615 -12.350 1.00 87.38 392 SER A O 1
ATOM 2769 N N . PRO A 1 393 ? -12.639 -9.555 -12.539 1.00 90.38 393 PRO A N 1
ATOM 2770 C CA . PRO A 1 393 ? -11.816 -8.546 -13.203 1.00 90.38 393 PRO A CA 1
ATOM 2771 C C . PRO A 1 393 ? -10.347 -8.969 -13.271 1.00 90.38 393 PRO A C 1
ATOM 2773 O O . PRO A 1 393 ? -9.845 -9.679 -12.399 1.00 90.38 393 PRO A O 1
ATOM 2776 N N . THR A 1 394 ? -9.670 -8.506 -14.314 1.00 93.69 394 THR A N 1
ATOM 2777 C CA . THR A 1 394 ? -8.232 -8.689 -14.486 1.00 93.69 394 THR A CA 1
ATOM 2778 C C . THR A 1 394 ? -7.468 -7.958 -13.376 1.00 93.69 394 THR A C 1
ATOM 2780 O O . THR A 1 394 ? -7.855 -6.832 -13.031 1.00 93.69 394 THR A O 1
ATOM 2783 N N . PRO A 1 395 ? -6.413 -8.558 -12.792 1.00 97.31 395 PRO A N 1
ATOM 2784 C CA . PRO A 1 395 ? -5.603 -7.873 -11.796 1.00 97.31 395 PRO A CA 1
ATOM 2785 C C . PRO A 1 395 ? -4.939 -6.619 -12.370 1.00 97.31 395 PRO A C 1
ATOM 2787 O O . PRO A 1 395 ? -4.605 -6.581 -13.551 1.00 97.31 395 PRO A O 1
ATOM 2790 N N . ALA A 1 396 ? -4.760 -5.582 -11.554 1.00 98.31 396 ALA A N 1
ATOM 2791 C CA . ALA A 1 396 ? -4.148 -4.344 -12.029 1.00 98.31 396 ALA A CA 1
ATOM 2792 C C . ALA A 1 396 ? -3.475 -3.537 -10.919 1.00 98.31 396 ALA A C 1
ATOM 2794 O O . ALA A 1 396 ? -3.925 -3.528 -9.770 1.00 98.31 396 ALA A O 1
ATOM 2795 N N . ILE A 1 397 ? -2.436 -2.796 -11.292 1.00 98.88 397 ILE A N 1
ATOM 2796 C CA . ILE A 1 397 ? -1.831 -1.764 -10.453 1.00 98.88 397 ILE A CA 1
ATOM 2797 C C . ILE A 1 397 ? -2.010 -0.413 -11.140 1.00 98.88 397 ILE A C 1
ATOM 2799 O O . ILE A 1 397 ? -1.600 -0.224 -12.283 1.00 98.88 397 ILE A O 1
ATOM 2803 N N . GLU A 1 398 ? -2.610 0.534 -10.429 1.00 98.81 398 GLU A N 1
ATOM 2804 C CA . GLU A 1 398 ? -2.937 1.865 -10.934 1.00 98.81 398 GLU A CA 1
ATOM 2805 C C . GLU A 1 398 ? -2.286 2.925 -10.034 1.00 98.81 398 GLU A C 1
ATOM 2807 O O . GLU A 1 398 ? -2.603 3.031 -8.847 1.00 98.81 398 GLU A O 1
ATOM 2812 N N . LEU A 1 399 ? -1.372 3.721 -10.594 1.00 98.75 399 LEU A N 1
ATOM 2813 C CA . LEU A 1 399 ? -0.744 4.866 -9.931 1.00 98.75 399 LEU A CA 1
ATOM 2814 C C . LEU A 1 399 ? -1.210 6.150 -10.621 1.00 98.75 399 LEU A C 1
ATOM 2816 O O . LEU A 1 399 ? -0.892 6.375 -11.787 1.00 98.75 399 LEU A O 1
ATOM 2820 N N . THR A 1 400 ? -1.946 7.005 -9.920 1.00 98.44 400 THR A N 1
ATOM 2821 C CA . THR A 1 400 ? -2.402 8.298 -10.451 1.00 98.44 400 THR A CA 1
ATOM 2822 C C . THR A 1 400 ? -1.918 9.420 -9.551 1.00 98.44 400 THR A C 1
ATOM 2824 O O . THR A 1 400 ? -2.210 9.419 -8.362 1.00 98.44 400 THR A O 1
ATOM 2827 N N . SER A 1 401 ? -1.182 10.380 -10.104 1.00 98.25 401 SER A N 1
ATOM 2828 C CA . SER A 1 401 ? -0.659 11.530 -9.365 1.00 98.25 401 SER A CA 1
ATOM 2829 C C . SER A 1 401 ? -0.970 12.834 -10.088 1.00 98.25 401 SER A C 1
ATOM 2831 O O . SER A 1 401 ? -0.717 12.962 -11.286 1.00 98.25 401 SER A O 1
ATOM 2833 N N . ALA A 1 402 ? -1.475 13.833 -9.365 1.00 96.56 402 ALA A N 1
ATOM 2834 C CA . ALA A 1 402 ? -1.615 15.188 -9.897 1.00 96.56 402 ALA A CA 1
ATOM 2835 C C . ALA A 1 402 ? -0.251 15.870 -10.141 1.00 96.56 402 ALA A C 1
ATOM 2837 O O . ALA A 1 402 ? -0.158 16.758 -10.991 1.00 96.56 402 ALA A O 1
ATOM 2838 N N . THR A 1 403 ? 0.818 15.432 -9.464 1.00 95.38 403 THR A N 1
ATOM 2839 C CA . THR A 1 403 ? 2.208 15.811 -9.760 1.00 95.38 403 THR A CA 1
ATOM 2840 C C . THR A 1 403 ? 2.986 14.607 -10.280 1.00 95.38 403 THR A C 1
ATOM 2842 O O . THR A 1 403 ? 2.601 14.032 -11.292 1.00 95.38 403 THR A O 1
ATOM 2845 N N . GLY A 1 404 ? 4.118 14.248 -9.684 1.00 97.06 404 GLY A N 1
ATOM 2846 C CA . GLY A 1 404 ? 4.998 13.202 -10.157 1.00 97.06 404 GLY A CA 1
ATOM 2847 C C . GLY A 1 404 ? 4.770 11.838 -9.521 1.00 97.06 404 GLY A C 1
ATOM 2848 O O . GLY A 1 404 ? 4.003 11.661 -8.570 1.00 97.06 404 GLY A O 1
ATOM 2849 N N . VAL A 1 405 ? 5.493 10.867 -10.069 1.00 98.69 405 VAL A N 1
ATOM 2850 C CA . VAL A 1 405 ? 5.612 9.499 -9.559 1.00 98.69 405 VAL A CA 1
ATOM 2851 C C . VAL A 1 405 ? 7.092 9.135 -9.544 1.00 98.69 405 VAL A C 1
ATOM 2853 O O . VAL A 1 405 ? 7.779 9.304 -10.553 1.00 98.69 405 VAL A O 1
ATOM 2856 N N . ARG A 1 406 ? 7.590 8.642 -8.409 1.00 98.44 406 ARG A N 1
ATOM 2857 C CA . ARG A 1 406 ? 8.975 8.200 -8.215 1.00 98.44 406 ARG A CA 1
ATOM 2858 C C . ARG A 1 406 ? 8.982 6.776 -7.691 1.00 98.44 406 ARG A C 1
ATOM 2860 O O . ARG A 1 406 ? 8.486 6.512 -6.597 1.00 98.44 406 ARG A O 1
ATOM 2867 N N . VAL A 1 407 ? 9.554 5.860 -8.462 1.00 98.50 407 VAL A N 1
ATOM 2868 C CA . VAL A 1 407 ? 9.639 4.448 -8.084 1.00 98.50 407 VAL A CA 1
ATOM 2869 C C . VAL A 1 407 ? 11.090 4.018 -8.043 1.00 98.50 407 VAL A C 1
ATOM 2871 O O . VAL A 1 407 ? 11.749 3.962 -9.075 1.00 98.50 407 VAL A O 1
ATOM 2874 N N . TYR A 1 408 ? 11.556 3.674 -6.850 1.00 97.81 408 TYR A N 1
ATOM 2875 C CA . TYR A 1 408 ? 12.865 3.072 -6.597 1.00 97.81 408 TYR A CA 1
ATOM 2876 C C . TYR A 1 408 ? 12.746 1.568 -6.292 1.00 97.81 408 TYR A C 1
ATOM 2878 O O . TYR A 1 408 ? 13.710 0.820 -6.439 1.00 97.81 408 TYR A O 1
ATOM 2886 N N . GLY A 1 409 ? 11.574 1.130 -5.820 1.00 96.50 409 GLY A N 1
ATOM 2887 C CA . GLY A 1 409 ? 11.289 -0.252 -5.424 1.00 96.50 409 GLY A CA 1
ATOM 2888 C C . GLY A 1 409 ? 10.832 -1.157 -6.570 1.00 96.50 409 GLY A C 1
ATOM 2889 O O . GLY A 1 409 ? 11.146 -0.931 -7.741 1.00 96.50 409 GLY A O 1
ATOM 2890 N N . VAL A 1 410 ? 10.076 -2.196 -6.214 1.00 97.62 410 VAL A N 1
ATOM 2891 C CA . VAL A 1 410 ? 9.520 -3.176 -7.160 1.00 97.62 410 VAL A CA 1
ATOM 2892 C C . VAL A 1 410 ? 8.003 -3.043 -7.232 1.00 97.62 410 VAL A C 1
ATOM 2894 O O . VAL A 1 410 ? 7.328 -3.015 -6.201 1.00 97.62 410 VAL A O 1
ATOM 2897 N N . ILE A 1 411 ? 7.470 -3.008 -8.450 1.00 98.69 411 ILE A N 1
ATOM 2898 C CA . ILE A 1 411 ? 6.036 -3.048 -8.735 1.00 98.69 411 ILE A CA 1
ATOM 2899 C C . ILE A 1 411 ? 5.784 -4.156 -9.755 1.00 98.69 411 ILE A C 1
ATOM 2901 O O . ILE A 1 411 ? 6.316 -4.101 -10.861 1.00 98.69 411 ILE A O 1
ATOM 2905 N N . ASP A 1 412 ? 4.982 -5.152 -9.388 1.00 98.19 412 ASP A N 1
ATOM 2906 C CA . ASP A 1 412 ? 4.716 -6.329 -10.221 1.00 98.19 412 ASP A CA 1
ATOM 2907 C C . ASP A 1 412 ? 3.210 -6.593 -10.361 1.00 98.19 412 ASP A C 1
ATOM 2909 O O . ASP A 1 412 ? 2.561 -7.141 -9.464 1.00 98.19 412 ASP A O 1
ATOM 2913 N N . ALA A 1 413 ? 2.634 -6.179 -11.491 1.00 98.31 413 ALA A N 1
ATOM 2914 C CA . ALA A 1 413 ? 1.265 -6.521 -11.855 1.00 98.31 413 ALA A CA 1
ATOM 2915 C C . ALA A 1 413 ? 1.212 -7.978 -12.354 1.00 98.31 413 ALA A C 1
ATOM 2917 O O . ALA A 1 413 ? 1.280 -8.270 -13.553 1.00 98.31 413 ALA A O 1
ATOM 2918 N N . GLY A 1 414 ? 1.127 -8.901 -11.395 1.00 95.50 414 GLY A N 1
ATOM 2919 C CA . GLY A 1 414 ? 1.025 -10.339 -11.615 1.00 95.50 414 GLY A CA 1
ATOM 2920 C C . GLY A 1 414 ? -0.414 -10.824 -11.805 1.00 95.50 414 GLY A C 1
ATOM 2921 O O . GLY A 1 414 ? -1.368 -10.238 -11.282 1.00 95.50 414 GLY A O 1
ATOM 2922 N N . GLY A 1 415 ? -0.554 -11.939 -12.528 1.00 94.62 415 GLY A N 1
ATOM 2923 C CA . GLY A 1 415 ? -1.824 -12.608 -12.829 1.00 94.62 415 GLY A CA 1
ATOM 2924 C C . GLY A 1 415 ? -2.176 -12.556 -14.317 1.00 94.62 415 GLY A C 1
ATOM 2925 O O . GLY A 1 415 ? -1.659 -11.735 -15.064 1.00 94.62 415 GLY A O 1
ATOM 2926 N N . THR A 1 416 ? -3.044 -13.455 -14.783 1.00 94.25 416 THR A N 1
ATOM 2927 C CA . THR A 1 416 ? -3.428 -13.512 -16.204 1.00 94.25 416 THR A CA 1
ATOM 2928 C C . THR A 1 416 ? -4.023 -12.183 -16.666 1.00 94.25 416 THR A C 1
ATOM 2930 O O . THR A 1 416 ? -5.004 -11.729 -16.085 1.00 94.25 416 THR A O 1
ATOM 2933 N N . GLY A 1 417 ? -3.440 -11.588 -17.712 1.00 95.19 417 GLY A N 1
ATOM 2934 C CA . GLY A 1 417 ? -3.874 -10.305 -18.275 1.00 95.19 417 GLY A CA 1
ATOM 2935 C C . GLY A 1 417 ? -3.485 -9.077 -17.448 1.00 95.19 417 GLY A C 1
ATOM 2936 O O . GLY A 1 417 ? -3.958 -7.991 -17.744 1.00 95.19 417 GLY A O 1
ATOM 2937 N N . ALA A 1 418 ? -2.705 -9.232 -16.374 1.00 97.88 418 ALA A N 1
ATOM 2938 C CA . ALA A 1 418 ? -2.522 -8.156 -15.412 1.00 97.88 418 ALA A CA 1
ATOM 2939 C C . ALA A 1 418 ? -1.764 -6.949 -15.978 1.00 97.88 418 ALA A C 1
ATOM 2941 O O . ALA A 1 418 ? -0.693 -7.103 -16.575 1.00 97.88 418 ALA A O 1
ATOM 2942 N N . ASP A 1 419 ? -2.304 -5.763 -15.695 1.00 98.44 419 ASP A N 1
ATOM 2943 C CA . ASP A 1 419 ? -1.839 -4.488 -16.239 1.00 98.44 419 ASP A CA 1
ATOM 2944 C C . ASP A 1 419 ? -1.245 -3.570 -15.163 1.00 98.44 419 ASP A C 1
ATOM 2946 O O . ASP A 1 419 ? -1.698 -3.528 -14.015 1.00 98.44 419 ASP A O 1
ATOM 2950 N N . LEU A 1 420 ? -0.257 -2.769 -15.558 1.00 98.81 420 LEU A N 1
ATOM 2951 C CA . LEU A 1 420 ? 0.310 -1.689 -14.756 1.00 98.81 420 LEU A CA 1
ATOM 2952 C C . LEU A 1 420 ? 0.126 -0.354 -15.477 1.00 98.81 420 LEU A C 1
ATOM 2954 O O . LEU A 1 420 ? 0.672 -0.139 -16.558 1.00 98.81 420 LEU A O 1
ATOM 2958 N N . VAL A 1 421 ? -0.592 0.577 -14.852 1.00 98.75 421 VAL A N 1
ATOM 2959 C CA . VAL A 1 421 ? -0.847 1.912 -15.403 1.00 98.75 421 VAL A CA 1
ATOM 2960 C C . VAL A 1 421 ? -0.346 2.979 -14.439 1.00 98.75 421 VAL A C 1
ATOM 2962 O O . VAL A 1 421 ? -0.704 2.995 -13.265 1.00 98.75 421 VAL A O 1
ATOM 2965 N N . THR A 1 422 ? 0.475 3.899 -14.941 1.00 98.69 422 THR A N 1
ATOM 2966 C CA . THR A 1 422 ? 0.947 5.080 -14.210 1.00 98.69 422 THR A CA 1
ATOM 2967 C C . THR A 1 422 ? 0.602 6.348 -14.980 1.00 98.69 422 THR A C 1
ATOM 2969 O O . THR A 1 422 ? 1.023 6.519 -16.123 1.00 98.69 422 THR A O 1
ATOM 2972 N N . SER A 1 423 ? -0.115 7.267 -14.340 1.00 98.25 423 SER A N 1
ATOM 2973 C CA . SER A 1 423 ? -0.465 8.581 -14.878 1.00 98.25 423 SER A CA 1
ATOM 2974 C C . SER A 1 423 ? -0.016 9.689 -13.929 1.00 98.25 423 SER A C 1
ATOM 2976 O O . SER A 1 423 ? -0.322 9.655 -12.738 1.00 98.25 423 SER A O 1
ATOM 2978 N N . ALA A 1 424 ? 0.723 10.665 -14.453 1.00 98.38 424 ALA A N 1
ATOM 2979 C CA . ALA A 1 424 ? 1.293 11.762 -13.678 1.00 98.38 424 ALA A CA 1
ATOM 2980 C C . ALA A 1 424 ? 1.038 13.120 -14.350 1.00 98.38 424 ALA A C 1
ATOM 2982 O O . ALA A 1 424 ? 1.332 13.311 -15.532 1.00 98.38 424 ALA A O 1
ATOM 2983 N N . GLY A 1 425 ? 0.552 14.102 -13.590 1.00 97.62 425 GLY A N 1
ATOM 2984 C CA . GLY A 1 425 ? 0.478 15.492 -14.052 1.00 97.62 425 GLY A CA 1
ATOM 2985 C C . GLY A 1 425 ? 1.865 16.136 -14.239 1.00 97.62 42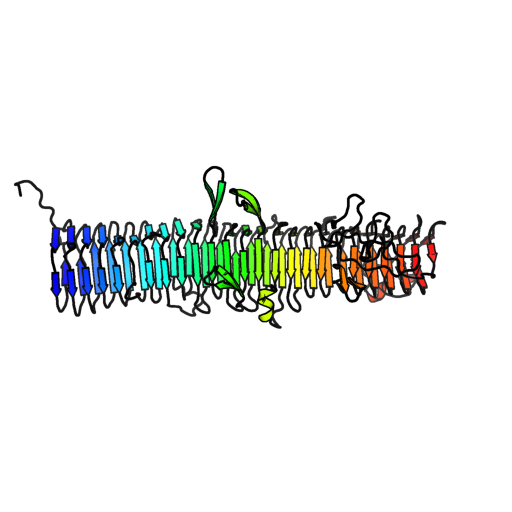5 GLY A C 1
ATOM 2986 O O . GLY A 1 425 ? 2.072 16.979 -15.115 1.00 97.62 425 GLY A O 1
ATOM 2987 N N . GLY A 1 426 ? 2.829 15.692 -13.429 1.00 97.19 426 GLY A N 1
ATOM 2988 C CA . GLY A 1 426 ? 4.233 16.094 -13.360 1.00 97.19 426 GLY A CA 1
ATOM 2989 C C . GLY A 1 426 ? 5.197 14.988 -13.811 1.00 97.19 426 GLY A C 1
ATOM 2990 O O . GLY A 1 426 ? 4.843 14.132 -14.618 1.00 97.19 426 GLY A O 1
ATOM 2991 N N . LYS A 1 427 ? 6.446 15.021 -13.330 1.00 97.81 427 LYS A N 1
ATOM 2992 C CA . LYS A 1 427 ? 7.517 14.126 -13.810 1.00 97.81 427 LYS A CA 1
ATOM 2993 C C . LYS A 1 427 ? 7.348 12.680 -13.334 1.00 97.81 427 LYS A C 1
ATOM 2995 O O . LYS A 1 427 ? 6.955 12.439 -12.197 1.00 97.81 427 LYS A O 1
ATOM 3000 N N . VAL A 1 428 ? 7.743 11.725 -14.170 1.00 98.75 428 VAL A N 1
ATOM 3001 C CA . VAL A 1 428 ? 7.837 10.302 -13.812 1.00 98.75 428 VAL A CA 1
ATOM 3002 C C . VAL A 1 428 ? 9.307 9.899 -13.745 1.00 98.75 428 VAL A C 1
ATOM 3004 O O . VAL A 1 428 ? 10.032 10.061 -14.724 1.00 98.75 428 VAL A O 1
ATOM 3007 N N . LEU A 1 429 ? 9.744 9.362 -12.607 1.00 98.62 429 LEU A N 1
ATOM 3008 C CA . LEU A 1 429 ? 11.074 8.788 -12.409 1.00 98.62 429 LEU A CA 1
ATOM 3009 C C . LEU A 1 429 ? 10.950 7.308 -12.054 1.00 98.62 429 LEU A C 1
ATOM 3011 O O . LEU A 1 429 ? 10.372 6.961 -11.024 1.00 98.62 429 LEU A O 1
ATOM 3015 N N . ILE A 1 430 ? 11.557 6.454 -12.871 1.00 98.62 430 ILE A N 1
ATOM 3016 C CA . ILE A 1 430 ? 11.684 5.024 -12.613 1.00 98.62 430 ILE A CA 1
ATOM 3017 C C . ILE A 1 430 ? 13.163 4.681 -12.428 1.00 98.62 430 ILE A C 1
ATOM 3019 O O . ILE A 1 430 ? 13.941 4.646 -13.380 1.00 98.62 430 ILE A O 1
ATOM 3023 N N . ASP A 1 431 ? 13.519 4.395 -11.184 1.00 97.75 431 ASP A N 1
ATOM 3024 C CA . ASP A 1 431 ? 14.813 3.879 -10.728 1.00 97.75 431 ASP A CA 1
ATOM 3025 C C . ASP A 1 431 ? 14.636 2.534 -9.991 1.00 97.75 431 ASP A C 1
ATOM 3027 O O . ASP A 1 431 ? 15.374 2.158 -9.083 1.00 97.75 431 ASP A O 1
ATOM 3031 N N . GLY A 1 432 ? 13.577 1.825 -10.369 1.00 96.56 432 GLY A N 1
ATOM 3032 C CA . GLY A 1 432 ? 13.139 0.558 -9.807 1.00 96.56 432 GLY A CA 1
ATOM 3033 C C . GLY A 1 432 ? 12.812 -0.452 -10.901 1.00 96.56 432 GLY A C 1
ATOM 3034 O O . GLY A 1 432 ? 13.185 -0.281 -12.065 1.00 96.56 432 GLY A O 1
ATOM 3035 N N . LEU A 1 433 ? 12.093 -1.505 -10.526 1.00 96.25 433 LEU A N 1
ATOM 3036 C CA . LEU A 1 433 ? 11.616 -2.537 -11.446 1.00 96.25 433 LEU A CA 1
ATOM 3037 C C . LEU A 1 433 ? 10.092 -2.480 -11.538 1.00 96.25 433 LEU A C 1
ATOM 3039 O O . LEU A 1 433 ? 9.412 -2.667 -10.531 1.00 96.25 433 LEU A O 1
ATOM 3043 N N . LEU A 1 434 ? 9.569 -2.255 -12.742 1.00 98.56 434 LEU A N 1
ATOM 3044 C CA . LEU A 1 434 ? 8.139 -2.314 -13.036 1.00 98.56 434 LEU A CA 1
ATOM 3045 C C . LEU A 1 434 ? 7.864 -3.465 -14.005 1.00 98.56 434 LEU A C 1
ATOM 3047 O O . LEU A 1 434 ? 8.462 -3.537 -15.084 1.00 98.56 434 LEU A O 1
ATOM 3051 N N . ARG A 1 435 ? 6.943 -4.346 -13.619 1.00 97.88 435 ARG A N 1
ATOM 3052 C CA . ARG A 1 435 ? 6.527 -5.517 -14.391 1.00 97.88 435 ARG A CA 1
ATOM 3053 C C . ARG A 1 435 ? 5.011 -5.570 -14.527 1.00 97.88 435 ARG A C 1
ATOM 3055 O O . ARG A 1 435 ? 4.288 -5.208 -13.601 1.00 97.88 435 ARG A O 1
ATOM 3062 N N . ALA A 1 436 ? 4.554 -6.042 -15.678 1.00 98.38 436 ALA A N 1
ATOM 3063 C CA . ALA A 1 436 ? 3.170 -6.417 -15.920 1.00 98.38 436 ALA A CA 1
ATOM 3064 C C . ALA A 1 436 ? 3.104 -7.740 -16.683 1.00 98.38 436 ALA A C 1
ATOM 3066 O O . ALA A 1 436 ? 4.006 -8.077 -17.455 1.00 98.38 436 ALA A O 1
ATOM 3067 N N . THR A 1 437 ? 2.035 -8.500 -16.477 1.00 97.12 437 THR A N 1
ATOM 3068 C CA . THR A 1 437 ? 1.836 -9.748 -17.220 1.00 97.12 437 THR A CA 1
ATOM 3069 C C . THR A 1 437 ? 1.356 -9.474 -18.646 1.00 97.12 437 THR A C 1
ATOM 3071 O O . THR A 1 437 ? 1.734 -10.215 -19.548 1.00 97.12 437 THR A O 1
ATOM 3074 N N . ASP A 1 438 ? 0.585 -8.404 -18.864 1.00 97.69 438 ASP A N 1
ATOM 3075 C CA . ASP A 1 438 ? 0.090 -7.999 -20.184 1.00 97.69 438 ASP A CA 1
ATOM 3076 C C . ASP A 1 438 ? 0.598 -6.606 -20.587 1.00 97.69 438 ASP A C 1
ATOM 3078 O O . ASP A 1 438 ? 1.569 -6.519 -21.340 1.00 97.69 438 ASP A O 1
ATOM 3082 N N . GLN A 1 439 ? 0.020 -5.516 -20.075 1.00 98.38 439 GLN A N 1
ATOM 3083 C CA . GLN A 1 439 ? 0.387 -4.159 -20.493 1.00 98.38 439 GLN A CA 1
ATOM 3084 C C . GLN A 1 439 ? 1.035 -3.346 -19.367 1.00 98.38 439 GLN A C 1
ATOM 3086 O O . GLN A 1 439 ? 0.581 -3.340 -18.225 1.00 98.38 439 GLN A O 1
ATOM 3091 N N . LEU A 1 440 ? 2.071 -2.577 -19.706 1.00 98.88 440 LEU A N 1
ATOM 3092 C CA . LEU A 1 440 ? 2.665 -1.557 -18.841 1.00 98.88 440 LEU A CA 1
ATOM 3093 C C . LEU A 1 440 ? 2.588 -0.204 -19.547 1.00 98.88 440 LEU A C 1
ATOM 3095 O O . LEU A 1 440 ? 3.230 -0.003 -20.575 1.00 98.88 440 LEU A O 1
ATOM 3099 N N . SER A 1 441 ? 1.843 0.743 -18.978 1.00 98.81 441 SER A N 1
ATOM 3100 C CA . SER A 1 441 ? 1.666 2.088 -19.531 1.00 98.81 441 SER A CA 1
ATOM 3101 C C . SER A 1 441 ? 2.120 3.165 -18.552 1.00 98.81 441 SER A C 1
ATOM 3103 O O . SER A 1 441 ? 1.619 3.239 -17.429 1.00 98.81 441 SER A O 1
ATOM 3105 N N . LEU A 1 442 ? 3.052 4.022 -18.976 1.00 98.81 442 LEU A N 1
ATOM 3106 C CA . LEU A 1 442 ? 3.476 5.213 -18.236 1.00 98.81 442 LEU A CA 1
ATOM 3107 C C . LEU A 1 442 ? 3.135 6.466 -19.047 1.00 98.81 442 LEU A C 1
ATOM 3109 O O . LEU A 1 442 ? 3.594 6.629 -20.181 1.00 98.81 442 LEU A O 1
ATOM 3113 N N . SER A 1 443 ? 2.380 7.386 -18.454 1.00 98.62 443 SER A N 1
ATOM 3114 C CA . SER A 1 443 ? 2.022 8.656 -19.082 1.00 98.62 443 SER A CA 1
ATOM 3115 C C . SER A 1 443 ? 2.294 9.853 -18.180 1.00 98.62 443 SER A C 1
ATOM 3117 O O . SER A 1 443 ? 1.998 9.820 -16.986 1.00 98.62 443 SER A O 1
ATOM 3119 N N . THR A 1 444 ? 2.808 10.932 -18.770 1.00 98.56 444 THR A N 1
ATOM 3120 C CA . THR A 1 444 ? 2.994 12.221 -18.097 1.00 98.56 444 THR A CA 1
ATOM 3121 C C . THR A 1 444 ? 2.525 13.391 -18.955 1.00 98.56 444 THR A C 1
ATOM 3123 O O . THR A 1 444 ? 2.811 13.447 -20.155 1.00 98.56 444 THR A O 1
ATOM 3126 N N . THR A 1 445 ? 1.849 14.361 -18.333 1.00 98.19 445 THR A N 1
ATOM 3127 C CA . THR A 1 445 ? 1.482 15.629 -18.986 1.00 98.19 445 THR A CA 1
ATOM 3128 C C . THR A 1 445 ? 2.523 16.735 -18.812 1.00 98.19 445 THR A C 1
ATOM 3130 O O . THR A 1 445 ? 2.344 17.823 -19.358 1.00 98.19 445 THR A O 1
ATOM 3133 N N . SER A 1 446 ? 3.612 16.479 -18.082 1.00 97.88 446 SER A N 1
ATOM 3134 C CA . SER A 1 446 ? 4.718 17.426 -17.937 1.00 97.88 446 SER A CA 1
ATOM 3135 C C . SER A 1 446 ? 5.328 17.752 -19.303 1.00 97.88 446 SER A C 1
ATOM 3137 O O . SER A 1 446 ? 5.527 16.867 -20.131 1.00 97.88 446 SER A O 1
ATOM 3139 N N . THR A 1 447 ? 5.659 19.026 -19.523 1.00 97.94 447 THR A N 1
ATOM 3140 C CA . THR A 1 447 ? 6.338 19.520 -20.735 1.00 97.94 447 THR A CA 1
ATOM 3141 C C . THR A 1 447 ? 7.841 19.737 -20.528 1.00 97.94 447 THR A C 1
ATOM 3143 O O . THR A 1 447 ? 8.523 20.256 -21.409 1.00 97.94 447 THR A O 1
ATOM 3146 N N . ALA A 1 448 ? 8.375 19.377 -19.356 1.00 97.75 448 ALA A N 1
ATOM 3147 C CA . ALA A 1 448 ? 9.801 19.459 -19.052 1.00 97.75 448 ALA A CA 1
ATOM 3148 C C . ALA A 1 448 ? 10.649 18.573 -19.986 1.00 97.75 448 ALA A C 1
ATOM 3150 O O . ALA A 1 448 ? 10.174 17.573 -20.532 1.00 97.75 448 ALA A O 1
ATOM 3151 N N . ALA A 1 449 ? 11.931 18.907 -20.141 1.00 95.44 449 ALA A N 1
ATOM 3152 C CA . ALA A 1 449 ? 12.865 18.122 -20.955 1.00 95.44 449 ALA A CA 1
ATOM 3153 C C . ALA A 1 449 ? 13.087 16.694 -20.416 1.00 95.44 449 ALA A C 1
ATOM 3155 O O . ALA A 1 449 ? 13.372 15.783 -21.181 1.00 95.44 449 ALA A O 1
ATOM 3156 N N . ASP A 1 450 ? 12.919 16.498 -19.113 1.00 95.31 450 ASP A N 1
ATOM 3157 C CA . ASP A 1 450 ? 13.084 15.248 -18.371 1.00 95.31 450 ASP A CA 1
ATOM 3158 C C . ASP A 1 450 ? 11.746 14.784 -17.768 1.00 95.31 450 ASP A C 1
ATOM 3160 O O . ASP A 1 450 ? 11.668 14.372 -16.612 1.00 95.31 450 ASP A O 1
ATOM 3164 N N . SER A 1 451 ? 10.661 14.902 -18.538 1.00 98.06 451 SER A N 1
ATOM 3165 C CA . SER A 1 451 ? 9.307 14.602 -18.055 1.00 98.06 451 SER A CA 1
ATOM 3166 C C . SER A 1 451 ? 9.121 13.134 -17.685 1.00 98.06 451 SER A C 1
ATOM 3168 O O . SER A 1 451 ? 8.412 12.839 -16.726 1.00 98.06 451 SER A O 1
ATOM 3170 N N . LEU A 1 452 ? 9.778 12.225 -18.405 1.00 98.69 452 LEU A N 1
ATOM 3171 C CA . LEU A 1 452 ? 9.880 10.818 -18.031 1.00 98.69 452 LEU A CA 1
ATOM 3172 C C . LEU A 1 452 ? 11.351 10.409 -18.019 1.00 98.69 452 LEU A C 1
ATOM 3174 O O . LEU A 1 452 ? 12.054 10.568 -19.016 1.00 98.69 452 LEU A O 1
ATOM 3178 N N . THR A 1 453 ? 11.809 9.871 -16.894 1.00 98.81 453 THR A N 1
ATOM 3179 C CA . THR A 1 453 ? 13.174 9.379 -16.717 1.00 98.81 453 THR A CA 1
ATOM 3180 C C . THR A 1 453 ? 13.154 7.913 -16.305 1.00 98.81 453 THR A C 1
ATOM 3182 O O . THR A 1 453 ? 12.552 7.552 -15.297 1.00 98.81 453 THR A O 1
ATOM 3185 N N . LEU A 1 454 ? 13.841 7.079 -17.080 1.00 98.62 454 LEU A N 1
ATOM 3186 C CA . LEU A 1 454 ? 14.183 5.702 -16.748 1.00 98.62 454 LEU A CA 1
ATOM 3187 C C . LEU A 1 454 ? 15.686 5.662 -16.453 1.00 98.62 454 LEU A C 1
ATOM 3189 O O . LEU A 1 454 ? 16.495 5.820 -17.372 1.00 98.62 454 LEU A O 1
ATOM 3193 N N . SER A 1 455 ? 16.052 5.498 -15.183 1.00 98.12 455 SER A N 1
ATOM 3194 C CA . SER A 1 455 ? 17.440 5.568 -14.707 1.00 98.12 455 SER A CA 1
ATOM 3195 C C . SER A 1 455 ? 18.320 4.462 -15.281 1.00 98.12 455 SER A C 1
ATOM 3197 O O . SER A 1 455 ? 17.835 3.383 -15.615 1.00 98.12 455 SER A O 1
ATOM 3199 N N . GLN A 1 456 ? 19.629 4.715 -15.352 1.00 95.44 456 GLN A N 1
ATOM 3200 C CA . GLN A 1 456 ? 20.613 3.756 -15.855 1.00 95.44 456 GLN A CA 1
ATOM 3201 C C . GLN A 1 456 ? 20.584 2.439 -15.074 1.00 95.44 456 GLN A C 1
ATOM 3203 O O . GLN A 1 456 ? 20.641 2.448 -13.848 1.00 95.44 456 GLN A O 1
ATOM 3208 N N . LEU A 1 457 ? 20.531 1.318 -15.798 1.00 91.25 457 LEU A N 1
ATOM 3209 C CA . LEU A 1 457 ? 20.595 -0.025 -15.225 1.00 91.25 457 LEU A CA 1
ATOM 3210 C C . LEU A 1 457 ? 22.034 -0.372 -14.835 1.00 91.25 457 LEU A C 1
ATOM 3212 O O . LEU A 1 457 ? 22.931 -0.363 -15.678 1.00 91.25 457 LEU A O 1
ATOM 3216 N N . PHE A 1 458 ? 22.232 -0.736 -13.572 1.00 89.19 458 PHE A N 1
ATOM 3217 C CA . PHE A 1 458 ? 23.491 -1.284 -13.085 1.00 89.19 458 PHE A CA 1
ATOM 3218 C C . PHE A 1 458 ? 23.354 -2.794 -12.921 1.00 89.19 458 PHE A C 1
ATOM 3220 O O . PHE A 1 458 ? 22.499 -3.281 -12.177 1.00 89.19 4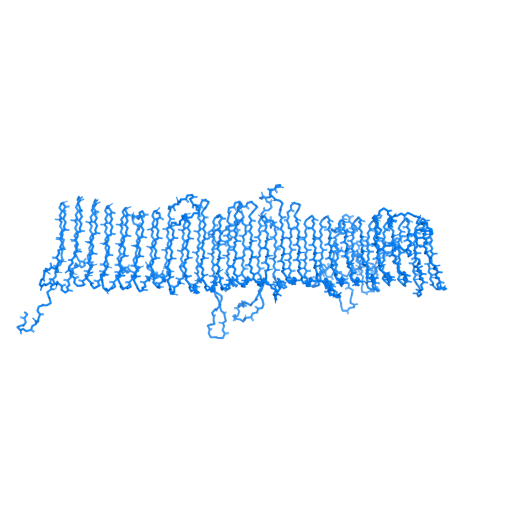58 PHE A O 1
ATOM 3227 N N . LEU A 1 459 ? 24.206 -3.529 -13.630 1.00 87.94 459 LEU A N 1
ATOM 3228 C CA . LEU A 1 459 ? 24.297 -4.985 -13.579 1.00 87.94 459 LEU A CA 1
ATOM 3229 C C . LEU A 1 459 ? 25.526 -5.407 -12.770 1.00 87.94 459 LEU A C 1
ATOM 3231 O O . LEU A 1 459 ? 26.500 -4.661 -12.662 1.00 87.94 459 LEU A O 1
ATOM 3235 N N . LYS A 1 460 ? 25.481 -6.612 -12.204 1.00 89.12 460 LYS A N 1
ATOM 3236 C CA . LYS A 1 460 ? 26.599 -7.215 -11.483 1.00 89.12 460 LYS A CA 1
ATOM 3237 C C . LYS A 1 460 ? 27.756 -7.447 -12.449 1.00 89.12 460 LYS A C 1
ATOM 3239 O O . LYS A 1 460 ? 27.587 -8.095 -13.481 1.00 89.12 460 LYS A O 1
ATOM 3244 N N . SER A 1 461 ? 28.924 -6.927 -12.093 1.00 90.62 461 SER A N 1
ATOM 3245 C CA . SER A 1 461 ? 30.140 -7.036 -12.889 1.00 90.62 461 SER A CA 1
ATOM 3246 C C . SER A 1 461 ? 31.377 -7.231 -12.017 1.00 90.62 461 SER A C 1
ATOM 3248 O O . SER A 1 461 ? 31.357 -6.974 -10.810 1.00 90.62 461 SER A O 1
ATOM 3250 N N . ASN A 1 462 ? 32.453 -7.728 -12.626 1.00 89.38 462 ASN A N 1
ATOM 3251 C CA . ASN A 1 462 ? 33.764 -7.789 -11.985 1.00 89.38 462 ASN A CA 1
ATOM 3252 C C . ASN A 1 462 ? 34.466 -6.413 -12.003 1.00 89.38 462 ASN A C 1
ATOM 3254 O O . ASN A 1 462 ? 33.941 -5.423 -12.514 1.00 89.38 462 ASN A O 1
ATOM 3258 N N . SER A 1 463 ? 35.686 -6.340 -11.468 1.00 88.88 463 SER A N 1
ATOM 3259 C CA . SER A 1 463 ? 36.477 -5.100 -11.434 1.00 88.88 463 SER A CA 1
ATOM 3260 C C . SER A 1 463 ? 36.894 -4.580 -12.816 1.00 88.88 463 SER A C 1
ATOM 3262 O O . SER A 1 463 ? 37.214 -3.399 -12.936 1.00 88.88 463 SER A O 1
ATOM 3264 N N . GLN A 1 464 ? 36.878 -5.424 -13.853 1.00 86.94 464 GLN A N 1
ATOM 3265 C CA . GLN A 1 464 ? 37.078 -5.028 -15.250 1.00 86.94 464 GLN A CA 1
ATOM 3266 C C . GLN A 1 464 ? 35.777 -4.599 -15.955 1.00 86.94 464 GLN A C 1
ATOM 3268 O O . GLN A 1 464 ? 35.819 -4.233 -17.127 1.00 86.94 464 GLN A O 1
ATOM 3273 N N . GLY A 1 465 ? 34.627 -4.633 -15.271 1.00 83.69 465 GLY A N 1
ATOM 3274 C CA . GLY A 1 465 ? 33.325 -4.277 -15.841 1.00 83.69 465 GLY A CA 1
ATOM 3275 C C . GLY A 1 465 ? 32.665 -5.377 -16.681 1.00 83.69 465 GLY A C 1
ATOM 3276 O O . GLY A 1 465 ? 31.662 -5.109 -17.334 1.00 83.69 465 GLY A O 1
ATOM 3277 N N . GLN A 1 466 ? 33.184 -6.607 -16.663 1.00 87.75 466 GLN A N 1
ATOM 3278 C CA . GLN A 1 466 ? 32.585 -7.755 -17.354 1.00 87.75 466 GLN A CA 1
ATOM 3279 C C . GLN A 1 466 ? 31.388 -8.288 -16.561 1.00 87.75 466 GLN A C 1
ATOM 3281 O O . GLN A 1 466 ? 31.446 -8.359 -15.331 1.00 87.75 466 GLN A O 1
ATOM 3286 N N . LEU A 1 467 ? 30.312 -8.656 -17.258 1.00 89.19 467 LEU A N 1
ATOM 3287 C CA . LEU A 1 467 ? 29.052 -9.073 -16.644 1.00 89.19 467 LEU A CA 1
ATOM 3288 C C . LEU A 1 467 ? 29.192 -10.414 -15.916 1.00 89.19 467 LEU A C 1
ATOM 3290 O O . LEU A 1 467 ? 29.915 -11.309 -16.353 1.00 89.19 467 LEU A O 1
ATOM 3294 N N . LEU A 1 468 ? 28.465 -10.545 -14.808 1.00 89.62 468 LEU A N 1
ATOM 3295 C CA . LEU A 1 468 ? 28.395 -11.757 -14.000 1.00 89.62 468 LEU A CA 1
ATOM 3296 C C . LEU A 1 468 ? 26.962 -12.292 -13.967 1.00 89.62 468 LEU A C 1
ATOM 3298 O O . LEU A 1 468 ? 26.002 -11.531 -13.792 1.00 89.62 468 LEU A O 1
ATOM 3302 N N . ASP A 1 469 ? 26.828 -13.611 -14.087 1.00 87.25 469 ASP A N 1
ATOM 3303 C CA . ASP A 1 469 ? 25.564 -14.299 -13.835 1.00 87.25 469 ASP A CA 1
ATOM 3304 C C . ASP A 1 469 ? 25.316 -14.538 -12.330 1.00 87.25 469 ASP A C 1
ATOM 3306 O O . ASP A 1 469 ? 26.114 -14.174 -11.459 1.00 87.25 469 ASP A O 1
ATOM 3310 N N . SER A 1 470 ? 24.180 -15.155 -11.994 1.00 87.00 470 SER A N 1
ATOM 3311 C CA . SER A 1 470 ? 23.809 -15.470 -10.605 1.00 87.00 470 SER A CA 1
ATOM 3312 C C . SER A 1 470 ? 24.756 -16.449 -9.902 1.00 87.00 470 SER A C 1
ATOM 3314 O O . SER A 1 470 ? 24.702 -16.566 -8.681 1.00 87.00 470 SER A O 1
ATOM 3316 N N . SER A 1 471 ? 25.587 -17.164 -10.659 1.00 89.50 471 SER A N 1
ATOM 3317 C CA . SER A 1 471 ? 26.589 -18.108 -10.164 1.00 89.50 471 SER A CA 1
ATOM 3318 C C . SER A 1 471 ? 27.996 -17.505 -10.134 1.00 89.50 471 SER A C 1
ATOM 3320 O O . SER A 1 471 ? 28.958 -18.249 -9.972 1.00 89.50 471 SER A O 1
ATOM 3322 N N . ASP A 1 472 ? 28.122 -16.181 -10.287 1.00 90.88 472 ASP A N 1
ATOM 3323 C CA . ASP A 1 472 ? 29.399 -15.458 -10.328 1.00 90.88 472 ASP A CA 1
ATOM 3324 C C . ASP A 1 472 ? 30.328 -15.889 -11.473 1.00 90.88 472 ASP A C 1
ATOM 3326 O O . ASP A 1 472 ? 31.547 -15.722 -11.405 1.00 90.88 472 ASP A O 1
ATOM 3330 N N . ARG A 1 473 ? 29.755 -16.412 -12.563 1.00 91.12 473 ARG A N 1
ATOM 3331 C CA . ARG A 1 473 ? 30.501 -16.734 -13.782 1.00 91.12 473 ARG A CA 1
ATOM 3332 C C . ARG A 1 473 ? 30.473 -15.549 -14.732 1.00 91.12 473 ARG A C 1
ATOM 3334 O O . ARG A 1 473 ? 29.451 -14.871 -14.855 1.00 91.12 473 ARG A O 1
ATOM 3341 N N . LEU A 1 474 ? 31.591 -15.323 -15.417 1.00 92.12 474 LEU A N 1
ATOM 3342 C CA . LEU A 1 474 ? 31.691 -14.268 -16.415 1.00 92.12 474 LEU A CA 1
ATOM 3343 C C . LEU A 1 474 ? 30.856 -14.627 -17.638 1.00 92.12 474 LEU A C 1
ATOM 3345 O O . LEU A 1 474 ? 30.965 -15.726 -18.187 1.00 92.12 474 LEU A O 1
ATOM 3349 N N . ILE A 1 475 ? 30.040 -13.670 -18.058 1.00 88.94 475 ILE A N 1
ATOM 3350 C CA . ILE A 1 475 ? 29.237 -13.762 -19.265 1.00 88.94 475 ILE A CA 1
ATOM 3351 C C . ILE A 1 475 ? 29.507 -12.565 -20.171 1.00 88.94 475 ILE A C 1
ATOM 3353 O O . ILE A 1 475 ? 29.780 -11.456 -19.709 1.00 88.94 475 ILE A O 1
ATOM 3357 N N . ASP A 1 476 ? 29.422 -12.785 -21.477 1.00 84.25 476 ASP A N 1
ATOM 3358 C CA . ASP A 1 476 ? 29.308 -11.695 -22.431 1.00 84.25 476 ASP A CA 1
ATOM 3359 C C . ASP A 1 476 ? 27.891 -11.094 -22.414 1.00 84.25 476 ASP A C 1
ATOM 3361 O O . ASP A 1 476 ? 26.975 -11.554 -21.727 1.00 84.25 476 ASP A O 1
ATOM 3365 N N . VAL A 1 477 ? 27.697 -10.047 -23.206 1.00 71.94 477 VAL A N 1
ATOM 3366 C CA . VAL A 1 477 ? 26.434 -9.296 -23.316 1.00 71.94 477 VAL A CA 1
ATOM 3367 C C . VAL A 1 477 ? 25.279 -10.111 -23.887 1.00 71.94 477 VAL A C 1
ATOM 3369 O O . VAL A 1 477 ? 24.113 -9.764 -23.709 1.00 71.94 477 VAL A O 1
ATOM 3372 N N . ASN A 1 478 ? 25.598 -11.213 -24.562 1.00 73.38 478 ASN A N 1
ATOM 3373 C CA . ASN A 1 478 ? 24.618 -12.137 -25.087 1.00 73.38 478 ASN A CA 1
ATOM 3374 C C . ASN A 1 478 ? 24.273 -13.205 -24.053 1.00 73.38 478 ASN A C 1
ATOM 3376 O O . ASN A 1 478 ? 23.332 -13.945 -24.303 1.00 73.38 478 ASN A O 1
ATOM 3380 N N . SER A 1 479 ? 24.940 -13.260 -22.894 1.00 82.19 479 SER A N 1
ATOM 3381 C CA . SER A 1 479 ? 24.847 -14.321 -21.879 1.00 82.19 479 SER A CA 1
ATOM 3382 C C . SER A 1 479 ? 25.585 -15.620 -22.249 1.00 82.19 479 SER A C 1
ATOM 3384 O O . SER A 1 479 ? 25.155 -16.706 -21.856 1.00 82.19 479 SER A O 1
ATOM 3386 N N . PHE A 1 480 ? 26.669 -15.563 -23.028 1.00 87.25 480 PHE A N 1
ATOM 3387 C CA . PHE A 1 480 ? 27.594 -16.698 -23.198 1.00 87.25 480 PHE A CA 1
ATOM 3388 C C . PHE A 1 480 ? 28.734 -16.641 -22.190 1.00 87.25 480 PHE A C 1
ATOM 3390 O O . PHE A 1 480 ? 29.189 -15.559 -21.844 1.00 87.25 480 PHE A O 1
ATOM 3397 N N . LEU A 1 481 ? 29.205 -17.799 -21.729 1.00 90.06 481 LEU A N 1
ATOM 3398 C CA . LEU A 1 481 ? 30.318 -17.884 -20.792 1.00 90.06 481 LEU A CA 1
ATOM 3399 C C . LEU A 1 481 ? 31.611 -17.395 -21.443 1.00 90.06 481 LEU A C 1
ATOM 3401 O O . LEU A 1 481 ? 31.954 -17.810 -22.552 1.00 90.06 481 LEU A O 1
ATOM 3405 N N . ILE A 1 482 ? 32.344 -16.555 -20.717 1.00 92.12 482 ILE A N 1
ATOM 3406 C CA . ILE A 1 482 ? 33.668 -16.068 -21.111 1.00 92.12 482 ILE A CA 1
ATOM 3407 C C . ILE A 1 482 ? 34.680 -16.240 -19.975 1.00 92.12 482 ILE A C 1
ATOM 3409 O O . ILE A 1 482 ? 34.310 -16.397 -18.815 1.00 92.12 482 ILE A O 1
ATOM 3413 N N . ASN A 1 483 ? 35.971 -16.190 -20.293 1.00 90.25 483 ASN A N 1
ATOM 3414 C CA . ASN A 1 483 ? 37.027 -15.986 -19.302 1.00 90.25 483 ASN A CA 1
ATOM 3415 C C . ASN A 1 483 ? 37.342 -14.490 -19.114 1.00 90.25 483 ASN A C 1
ATOM 3417 O O . ASN A 1 483 ? 36.743 -13.617 -19.743 1.00 90.25 483 ASN A O 1
ATOM 3421 N N . SER A 1 484 ? 38.333 -14.188 -18.269 1.00 88.62 484 SER A N 1
ATOM 3422 C CA . SER A 1 484 ? 38.810 -12.820 -18.024 1.00 88.62 484 SER A CA 1
ATOM 3423 C C . SER A 1 484 ? 39.323 -12.108 -19.277 1.00 88.62 484 SER A C 1
ATOM 3425 O O . SER A 1 484 ? 39.239 -10.886 -19.353 1.00 88.62 484 SER A O 1
ATOM 3427 N N . ASP A 1 485 ? 39.808 -12.857 -20.269 1.00 88.12 485 ASP A N 1
ATOM 3428 C CA . ASP A 1 485 ? 40.294 -12.317 -21.543 1.00 88.12 485 ASP A CA 1
ATOM 3429 C C . ASP A 1 485 ? 39.156 -12.092 -22.557 1.00 88.12 485 ASP A C 1
ATOM 3431 O O . ASP A 1 485 ? 39.404 -11.646 -23.676 1.00 88.12 485 ASP A O 1
ATOM 3435 N N . GLY A 1 486 ? 37.908 -12.414 -22.192 1.00 84.81 486 GLY A N 1
ATOM 3436 C CA . GLY A 1 486 ? 36.740 -12.313 -23.067 1.00 84.81 486 GLY A CA 1
ATOM 3437 C C . GLY A 1 486 ? 36.600 -13.456 -24.075 1.00 84.81 486 GLY A C 1
ATOM 3438 O O . GLY A 1 486 ? 35.747 -13.380 -24.956 1.00 84.81 486 GLY A O 1
ATOM 3439 N N . LYS A 1 487 ? 37.412 -14.516 -23.971 1.00 88.81 487 LYS A N 1
ATOM 3440 C CA . LYS A 1 487 ? 37.275 -15.710 -24.817 1.00 88.81 487 LYS A CA 1
ATOM 3441 C C . LYS A 1 487 ? 36.153 -16.593 -24.304 1.00 88.81 487 LYS A C 1
ATOM 3443 O O . LYS A 1 487 ? 36.035 -16.768 -23.093 1.00 88.81 487 LYS A O 1
ATOM 3448 N N . TRP A 1 488 ? 35.381 -17.187 -25.211 1.00 91.38 488 TRP A N 1
ATOM 3449 C CA . TRP A 1 488 ? 34.350 -18.148 -24.833 1.00 91.38 488 TRP A CA 1
ATOM 3450 C C . TRP A 1 488 ? 34.949 -19.365 -24.129 1.00 91.38 488 TRP A C 1
ATOM 3452 O O . TRP A 1 488 ? 35.996 -19.876 -24.532 1.00 91.38 488 TRP A O 1
ATOM 3462 N N . VAL A 1 489 ? 34.267 -19.819 -23.081 1.00 91.88 489 VAL A N 1
ATOM 3463 C CA . VAL A 1 489 ? 34.672 -20.971 -22.268 1.00 91.88 489 VAL A CA 1
ATOM 3464 C C . VAL A 1 489 ? 33.551 -21.993 -22.144 1.00 91.88 489 VAL A C 1
ATOM 3466 O O . VAL A 1 489 ? 32.381 -21.689 -22.385 1.00 91.88 489 VAL A O 1
ATOM 3469 N N . ASP A 1 490 ? 33.910 -23.215 -21.767 1.00 89.81 490 ASP A N 1
ATOM 3470 C CA . ASP A 1 490 ? 32.954 -24.246 -21.389 1.00 89.81 490 ASP A CA 1
ATOM 3471 C C . ASP A 1 490 ? 32.381 -24.029 -19.969 1.00 89.81 490 ASP A C 1
ATOM 3473 O O . ASP A 1 490 ? 32.656 -23.036 -19.292 1.00 89.81 490 ASP A O 1
ATOM 3477 N N . ALA A 1 491 ? 31.564 -24.973 -19.491 1.00 87.12 491 ALA A N 1
ATOM 3478 C CA . ALA A 1 491 ? 30.955 -24.893 -18.162 1.00 87.12 491 ALA A CA 1
ATOM 3479 C C . ALA A 1 491 ? 31.964 -24.956 -16.995 1.00 87.12 491 ALA A C 1
ATOM 3481 O O . ALA A 1 491 ? 31.607 -24.563 -15.882 1.00 87.12 491 ALA A O 1
ATOM 3482 N N . ASN A 1 492 ? 33.188 -25.438 -17.235 1.00 87.69 492 ASN A N 1
ATOM 3483 C CA . ASN A 1 492 ? 34.268 -25.518 -16.251 1.00 87.69 492 ASN A CA 1
ATOM 3484 C C . ASN A 1 492 ? 35.180 -24.280 -16.283 1.00 87.69 492 ASN A C 1
ATOM 3486 O O . ASN A 1 492 ? 35.997 -24.108 -15.379 1.00 87.69 492 ASN A O 1
ATOM 3490 N N . GLY A 1 493 ? 35.017 -23.404 -17.281 1.00 86.25 493 GLY A N 1
ATOM 3491 C CA . GLY A 1 493 ? 35.845 -22.215 -17.474 1.00 86.25 493 GLY A CA 1
ATOM 3492 C C . GLY A 1 493 ? 37.045 -22.434 -18.398 1.00 86.25 493 GLY A C 1
ATOM 3493 O O . GLY A 1 493 ? 37.894 -21.545 -18.495 1.00 86.25 493 GLY A O 1
ATOM 3494 N N . ASP A 1 494 ? 37.116 -23.572 -19.093 1.00 91.19 494 ASP A N 1
ATOM 3495 C CA . ASP A 1 494 ? 38.188 -23.862 -20.042 1.00 91.19 494 ASP A CA 1
ATOM 3496 C C . ASP A 1 494 ? 37.903 -23.196 -21.404 1.00 91.19 494 ASP A C 1
ATOM 3498 O O . ASP A 1 494 ? 36.780 -23.301 -21.907 1.00 91.19 494 ASP A O 1
ATOM 3502 N N . PRO A 1 495 ? 38.880 -22.507 -22.034 1.00 90.75 495 PRO A N 1
ATOM 3503 C CA . PRO A 1 495 ? 38.694 -21.871 -23.338 1.00 90.75 495 PRO A CA 1
ATOM 3504 C C . PRO A 1 495 ? 38.234 -22.847 -24.419 1.00 90.75 495 PRO A C 1
ATOM 3506 O O . PRO A 1 495 ? 38.806 -23.924 -24.594 1.00 90.75 495 PRO A O 1
ATOM 3509 N N . LEU A 1 496 ? 37.231 -22.430 -25.187 1.00 88.50 496 LEU A N 1
ATOM 3510 C CA . LEU A 1 496 ? 36.746 -23.192 -26.327 1.00 88.50 496 LEU A CA 1
ATOM 3511 C C . LEU A 1 496 ? 37.731 -23.098 -27.514 1.00 88.50 496 LEU A C 1
ATOM 3513 O O . LEU A 1 496 ? 38.367 -22.056 -27.695 1.00 88.50 496 LEU A O 1
ATOM 3517 N N . PRO A 1 497 ? 37.862 -24.158 -28.338 1.00 87.06 497 PRO A N 1
ATOM 3518 C CA . PRO A 1 497 ? 38.596 -24.100 -29.602 1.00 87.06 497 PRO A CA 1
ATOM 3519 C C . PRO A 1 497 ? 38.038 -23.026 -30.543 1.00 87.06 497 PRO A C 1
ATOM 3521 O O . PRO A 1 497 ? 36.834 -22.762 -30.533 1.00 87.06 497 PRO A O 1
ATOM 3524 N N . ASP A 1 498 ? 38.893 -22.471 -31.404 1.00 69.81 498 ASP A N 1
ATOM 3525 C CA . ASP A 1 498 ? 38.460 -21.595 -32.496 1.00 69.81 498 ASP A CA 1
ATOM 3526 C C . ASP A 1 498 ? 37.420 -22.365 -33.349 1.00 69.81 498 ASP A C 1
ATOM 3528 O O . ASP A 1 498 ? 37.666 -23.508 -33.733 1.00 69.81 498 ASP A O 1
ATOM 3532 N N . ASP A 1 499 ? 36.234 -21.781 -33.558 1.00 75.38 499 ASP A N 1
ATOM 3533 C CA . ASP A 1 499 ? 35.036 -22.346 -34.227 1.00 75.38 499 ASP A CA 1
ATOM 3534 C C . ASP A 1 499 ? 34.080 -23.218 -33.385 1.00 75.38 499 ASP A C 1
ATOM 3536 O O . ASP A 1 499 ? 33.019 -23.627 -33.874 1.00 75.38 499 ASP A O 1
ATOM 3540 N N . ALA A 1 500 ? 34.378 -23.482 -32.112 1.00 80.06 500 ALA A N 1
ATOM 3541 C CA . ALA A 1 500 ? 33.415 -24.148 -31.237 1.00 80.06 500 ALA A CA 1
ATOM 3542 C C . ALA A 1 500 ? 32.220 -23.234 -30.906 1.00 80.06 500 ALA A C 1
ATOM 3544 O O . ALA A 1 500 ? 32.354 -22.021 -30.733 1.00 80.06 500 ALA A O 1
ATOM 3545 N N . GLN A 1 501 ? 31.028 -23.831 -30.800 1.00 80.75 501 GLN A N 1
ATOM 3546 C CA . GLN A 1 501 ? 29.819 -23.092 -30.436 1.00 80.75 501 GLN A CA 1
ATOM 3547 C C . GLN A 1 501 ? 29.920 -22.585 -28.987 1.00 80.75 501 GLN A C 1
ATOM 3549 O O . GLN A 1 501 ? 30.238 -23.380 -28.098 1.00 80.75 501 GLN A O 1
ATOM 3554 N N . PRO A 1 502 ? 29.622 -21.302 -28.725 1.00 82.94 502 PRO A N 1
ATOM 3555 C CA . PRO A 1 502 ? 29.700 -20.738 -27.386 1.00 82.94 502 PRO A CA 1
ATOM 3556 C C . PRO A 1 502 ? 28.716 -21.400 -26.419 1.00 82.94 502 PRO A C 1
ATOM 3558 O O . PRO A 1 502 ? 27.563 -21.681 -26.759 1.00 82.94 502 PRO A O 1
ATOM 3561 N N . VAL A 1 503 ? 29.158 -21.609 -25.178 1.00 86.31 503 VAL A N 1
ATOM 3562 C CA . VAL A 1 503 ? 28.324 -22.178 -24.113 1.00 86.31 503 VAL A CA 1
ATOM 3563 C C . VAL A 1 503 ? 27.542 -21.066 -23.416 1.00 86.31 503 VAL A C 1
ATOM 3565 O O . VAL A 1 503 ? 28.093 -20.024 -23.068 1.00 86.31 503 VAL A O 1
ATOM 3568 N N . ARG A 1 504 ? 26.238 -21.270 -23.201 1.00 83.56 504 ARG A N 1
ATOM 3569 C CA . ARG A 1 504 ? 25.386 -20.312 -22.478 1.00 83.56 504 ARG A CA 1
ATOM 3570 C C . ARG A 1 504 ? 25.704 -20.279 -20.981 1.00 83.56 504 ARG A C 1
ATOM 3572 O O . ARG A 1 504 ? 25.800 -21.321 -20.333 1.00 83.56 504 ARG A O 1
ATOM 3579 N N . GLY A 1 505 ? 25.800 -19.068 -20.441 1.00 83.81 505 GLY A N 1
ATOM 3580 C CA . GLY A 1 505 ? 25.786 -18.791 -19.007 1.00 83.81 505 GLY A CA 1
ATOM 3581 C C . GLY A 1 505 ? 24.369 -18.537 -18.486 1.00 83.81 505 GLY A C 1
ATOM 3582 O O . GLY A 1 505 ? 23.383 -18.952 -19.098 1.00 83.81 505 GLY A O 1
ATOM 3583 N N . GLY A 1 506 ? 24.265 -17.873 -17.332 1.00 81.94 506 GLY A N 1
ATOM 3584 C CA . GLY A 1 506 ? 22.997 -17.351 -16.812 1.00 81.94 506 GLY A CA 1
ATOM 3585 C C . GLY A 1 506 ? 22.674 -15.938 -17.314 1.00 81.94 506 GLY A C 1
ATOM 3586 O O . GLY A 1 506 ? 23.448 -15.337 -18.053 1.00 81.94 506 GLY A O 1
ATOM 3587 N N . ALA A 1 507 ? 21.527 -15.400 -16.891 1.00 79.69 507 ALA A N 1
ATOM 3588 C CA . ALA A 1 507 ? 21.169 -14.008 -17.156 1.00 79.69 507 ALA A CA 1
ATOM 3589 C C . ALA A 1 507 ? 21.996 -13.044 -16.275 1.00 79.69 507 ALA A C 1
ATOM 3591 O O . ALA A 1 507 ? 22.329 -13.401 -15.136 1.00 79.69 507 ALA A O 1
ATOM 3592 N N . PRO A 1 508 ? 22.290 -11.819 -16.751 1.00 81.19 508 PRO A N 1
ATOM 3593 C CA . PRO A 1 508 ? 22.920 -10.791 -15.931 1.00 81.19 508 PRO A CA 1
ATOM 3594 C C . PRO A 1 508 ? 22.095 -10.462 -14.682 1.00 81.19 508 PRO A C 1
ATOM 3596 O O . PRO A 1 508 ? 20.866 -10.387 -14.730 1.00 81.19 508 PRO A O 1
ATOM 3599 N N . VAL A 1 509 ? 22.768 -10.215 -13.558 1.00 83.50 509 VAL A N 1
ATOM 3600 C CA . VAL A 1 509 ? 22.101 -9.874 -12.291 1.00 83.50 509 VAL A CA 1
ATOM 3601 C C . VAL A 1 509 ? 21.929 -8.361 -12.163 1.00 83.50 509 VAL A C 1
ATOM 3603 O O . VAL A 1 509 ? 22.909 -7.623 -12.197 1.00 83.50 509 VAL A O 1
ATOM 3606 N N . ARG A 1 510 ? 20.699 -7.882 -11.951 1.00 86.19 510 ARG A N 1
ATOM 3607 C CA . ARG A 1 510 ? 20.412 -6.466 -11.657 1.00 86.19 510 ARG A CA 1
ATOM 3608 C C . ARG A 1 510 ? 20.860 -6.077 -10.243 1.00 86.19 510 ARG A C 1
ATOM 3610 O O . ARG A 1 510 ? 20.551 -6.778 -9.285 1.00 86.19 510 ARG A O 1
ATOM 3617 N N . LEU A 1 511 ? 21.500 -4.913 -10.113 1.00 86.06 511 LEU A N 1
ATOM 3618 C CA . LEU A 1 511 ? 21.841 -4.273 -8.836 1.00 86.06 511 LEU A CA 1
ATOM 3619 C C . LEU A 1 511 ? 20.927 -3.075 -8.525 1.00 86.06 511 LEU A C 1
ATOM 3621 O O . LEU A 1 511 ? 20.407 -2.971 -7.417 1.00 86.06 511 LEU A O 1
ATOM 3625 N N . SER A 1 512 ? 20.707 -2.185 -9.495 1.00 88.75 512 SER A N 1
ATOM 3626 C CA . SER A 1 512 ? 19.860 -0.982 -9.371 1.00 88.75 512 SER A CA 1
ATOM 3627 C C . SER A 1 512 ? 19.500 -0.420 -10.754 1.00 88.75 512 SER A C 1
ATOM 3629 O O . SER A 1 512 ? 19.932 -0.975 -11.763 1.00 88.75 512 SER A O 1
ATOM 3631 N N . GLY A 1 513 ? 18.717 0.661 -10.826 1.00 92.31 513 GLY A N 1
ATOM 3632 C CA . GLY A 1 513 ? 18.362 1.309 -12.089 1.00 92.31 513 GLY A CA 1
ATOM 3633 C C . GLY A 1 513 ? 16.967 0.979 -12.603 1.00 92.31 513 GLY A C 1
ATOM 3634 O O . GLY A 1 513 ? 16.300 0.064 -12.115 1.00 92.31 513 GLY A O 1
ATOM 3635 N N . GLY A 1 514 ? 16.528 1.717 -13.618 1.00 96.44 514 GLY A N 1
ATOM 3636 C CA . GLY A 1 514 ? 15.197 1.588 -14.192 1.00 96.44 514 GLY A CA 1
ATOM 3637 C C . GLY A 1 514 ? 15.056 0.366 -15.100 1.00 96.44 514 GLY A C 1
ATOM 3638 O O . GLY A 1 514 ? 15.819 0.188 -16.052 1.00 96.44 514 GLY A O 1
ATOM 3639 N N . THR A 1 515 ? 14.047 -0.466 -14.849 1.00 96.75 515 THR A N 1
ATOM 3640 C CA . THR A 1 515 ? 13.693 -1.598 -15.717 1.00 96.75 515 THR A CA 1
ATOM 3641 C C . THR A 1 515 ? 12.183 -1.690 -15.894 1.00 96.75 515 THR A C 1
ATOM 3643 O O . THR A 1 515 ? 11.446 -1.686 -14.909 1.00 96.75 515 THR A O 1
ATOM 3646 N N . LEU A 1 516 ? 11.733 -1.785 -17.146 1.00 98.50 516 LEU A N 1
ATOM 3647 C CA . LEU A 1 516 ? 10.331 -1.969 -17.522 1.00 98.50 516 LEU A CA 1
ATOM 3648 C C . LEU A 1 516 ? 10.165 -3.281 -18.292 1.00 98.50 516 LEU A C 1
ATOM 3650 O O . LEU A 1 516 ? 10.909 -3.538 -19.242 1.00 98.50 516 LEU A O 1
ATOM 3654 N N . ASN A 1 517 ? 9.165 -4.081 -17.938 1.00 97.56 517 ASN A N 1
ATOM 3655 C CA . ASN A 1 517 ? 8.852 -5.317 -18.652 1.00 97.56 517 ASN A CA 1
ATOM 3656 C C . ASN A 1 517 ? 7.345 -5.588 -18.672 1.00 97.56 517 ASN A C 1
ATOM 3658 O O . ASN A 1 517 ? 6.678 -5.419 -17.654 1.00 97.56 517 ASN A O 1
ATOM 3662 N N . ALA A 1 518 ? 6.816 -6.041 -19.805 1.00 97.81 518 ALA A N 1
ATOM 3663 C CA . ALA A 1 518 ? 5.407 -6.398 -19.930 1.00 97.81 518 ALA A CA 1
ATOM 3664 C C . ALA A 1 518 ? 5.239 -7.536 -20.931 1.00 97.81 518 ALA A C 1
ATOM 3666 O O . ALA A 1 518 ? 5.759 -7.403 -22.027 1.00 97.81 518 ALA A O 1
ATOM 3667 N N . GLY A 1 519 ? 4.504 -8.605 -20.604 1.00 95.75 519 GLY A N 1
ATOM 3668 C CA . GLY A 1 519 ? 4.340 -9.746 -21.523 1.00 95.75 519 GLY A CA 1
ATOM 3669 C C . GLY A 1 519 ? 3.775 -9.370 -22.903 1.00 95.75 519 GLY A C 1
ATOM 3670 O O . GLY A 1 519 ? 4.105 -10.005 -23.903 1.00 95.75 519 GLY A O 1
ATOM 3671 N N . GLY A 1 520 ? 2.965 -8.312 -22.963 1.00 97.25 520 GLY A N 1
ATOM 3672 C CA . GLY A 1 520 ? 2.481 -7.665 -24.178 1.00 97.25 520 GLY A CA 1
ATOM 3673 C C . GLY A 1 520 ? 3.261 -6.387 -24.498 1.00 97.25 520 GLY A C 1
ATOM 3674 O O . GLY A 1 520 ? 4.331 -6.440 -25.112 1.00 97.25 520 GLY A O 1
ATOM 3675 N N . THR A 1 521 ? 2.714 -5.224 -24.130 1.00 98.56 521 THR A N 1
ATOM 3676 C CA . THR A 1 521 ? 3.260 -3.915 -24.542 1.00 98.56 521 THR A CA 1
ATOM 3677 C C . THR A 1 521 ? 3.814 -3.116 -23.374 1.00 98.56 521 THR A C 1
ATOM 3679 O O . THR A 1 521 ? 3.165 -2.964 -22.341 1.00 98.56 521 THR A O 1
ATOM 3682 N N . VAL A 1 522 ? 4.966 -2.483 -23.595 1.00 98.88 522 VAL A N 1
ATOM 3683 C CA . VAL A 1 522 ? 5.411 -1.322 -22.820 1.00 98.88 522 VAL A CA 1
ATOM 3684 C C . VAL A 1 522 ? 5.099 -0.049 -23.608 1.00 98.88 522 VAL A C 1
ATOM 3686 O O . VAL A 1 522 ? 5.662 0.176 -24.682 1.00 98.88 522 VAL A O 1
ATOM 3689 N N . GLN A 1 523 ? 4.223 0.798 -23.068 1.00 98.81 523 GLN A N 1
ATOM 3690 C CA . GLN A 1 523 ? 3.812 2.068 -23.661 1.00 98.81 523 GLN A CA 1
ATOM 3691 C C . GLN A 1 523 ? 4.269 3.257 -22.809 1.00 98.81 523 GLN A C 1
ATOM 3693 O O . GLN A 1 523 ? 3.896 3.382 -21.646 1.00 98.81 523 GLN A O 1
ATOM 3698 N N . LEU A 1 524 ? 5.028 4.179 -23.404 1.00 98.88 524 LEU A N 1
ATOM 3699 C CA . LEU A 1 524 ? 5.474 5.421 -22.769 1.00 98.88 524 LEU A CA 1
ATOM 3700 C C . LEU A 1 524 ? 4.926 6.633 -23.523 1.00 98.88 524 LEU A C 1
ATOM 3702 O O . LEU A 1 524 ? 5.161 6.775 -24.725 1.00 98.88 524 LEU A O 1
ATOM 3706 N N . THR A 1 525 ? 4.241 7.537 -22.821 1.00 98.69 525 THR A N 1
ATOM 3707 C CA . THR A 1 525 ? 3.688 8.774 -23.399 1.00 98.69 525 THR A CA 1
ATOM 3708 C C . THR A 1 525 ? 4.109 10.002 -22.591 1.00 98.69 525 THR A C 1
ATOM 3710 O O . THR A 1 525 ? 3.934 10.042 -21.376 1.00 98.69 525 THR A O 1
ATOM 3713 N N . SER A 1 526 ? 4.650 11.030 -23.249 1.00 98.50 526 SER A N 1
ATOM 3714 C CA . SER A 1 526 ? 5.051 12.279 -22.592 1.00 98.50 526 SER A CA 1
ATOM 3715 C C . SER A 1 526 ? 4.732 13.519 -23.426 1.00 98.50 526 SER A C 1
ATOM 3717 O O . SER A 1 526 ? 5.067 13.589 -24.610 1.00 98.50 526 SER A O 1
ATOM 3719 N N . SER A 1 527 ? 4.161 14.538 -22.779 1.00 98.38 527 SER A N 1
ATOM 3720 C CA . SER A 1 527 ? 4.030 15.895 -23.340 1.00 98.38 527 SER A CA 1
ATOM 3721 C C . SER A 1 527 ? 5.356 16.670 -23.390 1.00 98.38 527 SER A C 1
ATOM 3723 O O . SER A 1 527 ? 5.411 17.764 -23.951 1.00 98.38 527 SER A O 1
ATOM 3725 N N . GLY A 1 528 ? 6.423 16.131 -22.803 1.00 98.19 528 GLY A N 1
ATOM 3726 C CA . GLY A 1 528 ? 7.758 16.712 -22.752 1.00 98.19 528 GLY A CA 1
ATOM 3727 C C . GLY A 1 528 ? 8.797 15.763 -23.338 1.00 98.19 528 GLY A C 1
ATOM 3728 O O . GLY A 1 528 ? 8.496 14.963 -24.225 1.00 98.19 528 GLY A O 1
ATOM 3729 N N . GLY A 1 529 ? 10.041 15.898 -22.886 1.00 97.94 529 GLY A N 1
ATOM 3730 C CA . GLY A 1 529 ? 11.139 15.015 -23.272 1.00 97.94 529 GLY A CA 1
ATOM 3731 C C . GLY A 1 529 ? 11.267 13.779 -22.379 1.00 97.94 529 GLY A C 1
ATOM 3732 O O . GLY A 1 529 ? 10.708 13.728 -21.277 1.00 97.94 529 GLY A O 1
ATOM 3733 N N . MET A 1 530 ? 12.012 12.784 -22.865 1.00 98.75 530 MET A N 1
ATOM 3734 C CA . MET A 1 530 ? 12.283 11.537 -22.146 1.00 98.75 530 MET A CA 1
ATOM 3735 C C . MET A 1 530 ? 13.783 11.245 -22.053 1.00 98.75 530 MET A C 1
ATOM 3737 O O . MET A 1 530 ? 14.509 11.392 -23.035 1.00 98.75 530 MET A O 1
ATOM 3741 N N . ASN A 1 531 ? 14.224 10.743 -20.901 1.00 98.50 531 ASN A N 1
ATOM 3742 C CA . ASN A 1 531 ? 15.569 10.208 -20.690 1.00 98.50 531 ASN A CA 1
ATOM 3743 C C . ASN A 1 531 ? 15.473 8.708 -20.403 1.00 98.50 531 ASN A C 1
ATOM 3745 O O . ASN A 1 531 ? 15.027 8.305 -19.332 1.00 98.50 531 ASN A O 1
ATOM 3749 N N . LEU A 1 532 ? 15.874 7.878 -21.362 1.00 98.62 532 LEU A N 1
ATOM 3750 C CA . LEU A 1 532 ? 15.728 6.425 -21.316 1.00 98.62 532 LEU A CA 1
ATOM 3751 C C . LEU A 1 532 ? 17.105 5.764 -21.221 1.00 98.62 532 LEU A C 1
ATOM 3753 O O . LEU A 1 532 ? 17.679 5.339 -22.225 1.00 98.62 532 LEU A O 1
ATOM 3757 N N . ALA A 1 533 ? 17.653 5.729 -20.006 1.00 97.88 533 ALA A N 1
ATOM 3758 C CA . ALA A 1 533 ? 18.976 5.176 -19.715 1.00 97.88 533 ALA A CA 1
ATOM 3759 C C . ALA A 1 533 ? 18.938 3.730 -19.193 1.00 97.88 533 ALA A C 1
ATOM 3761 O O . ALA A 1 533 ? 19.970 3.063 -19.173 1.00 97.88 533 ALA A O 1
ATOM 3762 N N . GLY A 1 534 ? 17.772 3.255 -18.754 1.00 96.12 534 GLY A N 1
ATOM 3763 C CA . GLY A 1 534 ? 17.583 1.902 -18.232 1.00 96.12 534 GLY A CA 1
ATOM 3764 C C . GLY A 1 534 ? 17.270 0.852 -19.294 1.00 96.12 534 GLY A C 1
ATOM 3765 O O . GLY A 1 534 ? 17.665 0.968 -20.455 1.00 96.12 534 GLY A O 1
ATOM 3766 N N . GLN A 1 535 ? 16.543 -0.185 -18.884 1.00 95.50 535 GLN A N 1
ATOM 3767 C CA . GLN A 1 535 ? 16.158 -1.298 -19.749 1.00 95.50 535 GLN A CA 1
ATOM 3768 C C . GLN A 1 535 ? 14.644 -1.363 -19.968 1.00 95.50 535 GLN A C 1
ATOM 3770 O O . GLN A 1 535 ? 13.869 -1.252 -19.019 1.00 95.50 535 GLN A O 1
ATOM 3775 N N . ILE A 1 536 ? 14.228 -1.606 -21.210 1.00 97.69 536 ILE A N 1
ATOM 3776 C CA . ILE A 1 536 ? 12.862 -2.016 -21.554 1.00 97.69 536 ILE A CA 1
ATOM 3777 C C . ILE A 1 536 ? 12.930 -3.379 -22.240 1.00 97.69 536 ILE A C 1
ATOM 3779 O O . ILE A 1 536 ? 13.662 -3.528 -23.217 1.00 97.69 536 ILE A O 1
ATOM 3783 N N . GLY A 1 537 ? 12.163 -4.345 -21.734 1.00 93.94 537 GLY A N 1
ATOM 3784 C CA . GLY A 1 537 ? 12.243 -5.745 -22.148 1.00 93.94 537 GLY A CA 1
ATOM 3785 C C . GLY A 1 537 ? 13.305 -6.485 -21.350 1.00 93.94 537 GLY A C 1
ATOM 3786 O O . GLY A 1 537 ? 14.492 -6.449 -21.684 1.00 93.94 537 GLY A O 1
ATOM 3787 N N . GLU A 1 538 ? 12.882 -7.125 -20.260 1.00 88.12 538 GLU A N 1
ATOM 3788 C CA . GLU A 1 538 ? 13.756 -7.968 -19.445 1.00 88.12 538 GLU A CA 1
ATOM 3789 C C . GLU A 1 538 ? 14.195 -9.177 -20.271 1.00 88.12 538 GLU A C 1
ATOM 3791 O O . GLU A 1 538 ? 13.411 -9.743 -21.031 1.00 88.12 538 GLU A O 1
ATOM 3796 N N . LEU A 1 539 ? 15.464 -9.557 -20.152 1.00 83.00 539 LEU A N 1
ATOM 3797 C CA . LEU A 1 539 ? 16.034 -10.616 -20.970 1.00 83.00 539 LEU A CA 1
ATOM 3798 C C . LEU A 1 539 ? 16.036 -11.922 -20.193 1.00 83.00 539 LEU A C 1
ATOM 3800 O O . LEU A 1 539 ? 16.520 -11.989 -19.065 1.00 83.00 539 LEU A O 1
ATOM 3804 N N . SER A 1 540 ? 15.520 -12.969 -20.823 1.00 80.12 540 SER A N 1
ATOM 3805 C CA . SER A 1 540 ? 15.524 -14.319 -20.273 1.00 80.12 540 SER A CA 1
ATOM 3806 C C . SER A 1 540 ? 16.065 -15.307 -21.297 1.00 80.12 540 SER A C 1
ATOM 3808 O O . SER A 1 540 ? 15.936 -15.113 -22.505 1.00 80.12 540 SER A O 1
ATOM 3810 N N . VAL A 1 541 ? 16.700 -16.373 -20.816 1.00 70.19 541 VAL A N 1
ATOM 3811 C CA . VAL A 1 541 ? 17.160 -17.461 -21.680 1.00 70.19 541 VAL A CA 1
ATOM 3812 C C . VAL A 1 541 ? 16.062 -18.516 -21.736 1.00 70.19 541 VAL A C 1
ATOM 3814 O O . VAL A 1 541 ? 15.786 -19.187 -20.744 1.00 70.19 541 VAL A O 1
ATOM 3817 N N . VAL A 1 542 ? 15.453 -18.676 -22.910 1.00 70.75 542 VAL A N 1
ATOM 3818 C CA . VAL A 1 542 ? 14.436 -19.698 -23.190 1.00 70.75 542 VAL A CA 1
ATOM 3819 C C . VAL A 1 542 ? 14.924 -20.536 -24.364 1.00 70.75 542 VAL A C 1
ATOM 3821 O O . VAL A 1 542 ? 15.312 -19.992 -25.393 1.00 70.75 542 VAL A O 1
ATOM 3824 N N . ALA A 1 543 ? 14.954 -21.863 -24.198 1.00 73.44 543 ALA A N 1
ATOM 3825 C CA . ALA A 1 543 ? 15.399 -22.805 -25.233 1.00 73.44 543 ALA A CA 1
ATOM 3826 C C . ALA A 1 543 ? 16.749 -22.425 -25.891 1.00 73.44 543 ALA A C 1
ATOM 3828 O O . ALA A 1 543 ? 16.911 -22.508 -27.104 1.00 73.44 543 ALA A O 1
ATOM 3829 N N . ASN A 1 544 ? 17.730 -22.010 -25.076 1.00 68.38 544 ASN A N 1
ATOM 3830 C CA . ASN A 1 544 ? 19.078 -21.592 -25.498 1.00 68.38 544 ASN A CA 1
ATOM 3831 C C . ASN A 1 544 ? 19.158 -20.248 -26.266 1.00 68.38 544 ASN A C 1
ATOM 3833 O O . ASN A 1 544 ? 20.243 -19.835 -26.689 1.00 68.38 544 ASN A O 1
ATOM 3837 N N . GLN A 1 545 ? 18.045 -19.521 -26.394 1.00 68.31 545 GLN A N 1
ATOM 3838 C CA . GLN A 1 545 ? 17.959 -18.212 -27.045 1.00 68.31 545 GLN A C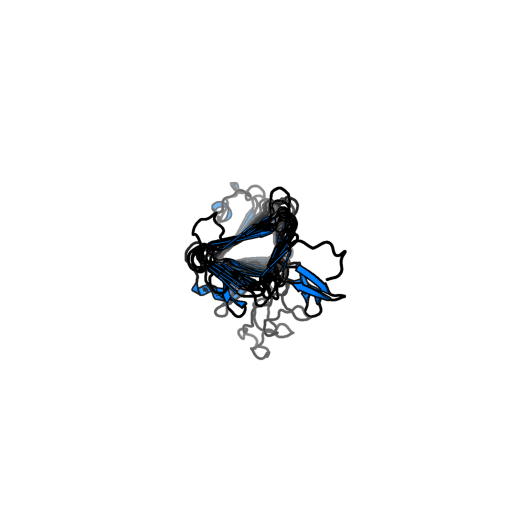A 1
ATOM 3839 C C . GLN A 1 545 ? 17.587 -17.110 -26.048 1.00 68.31 545 GLN A C 1
ATOM 3841 O O . GLN A 1 545 ? 16.803 -17.317 -25.119 1.00 68.31 545 GLN A O 1
ATOM 3846 N N . LEU A 1 546 ? 18.168 -15.928 -26.250 1.00 72.31 546 LEU A N 1
ATOM 3847 C CA . LEU A 1 546 ? 17.880 -14.747 -25.449 1.00 72.31 546 LEU A CA 1
ATOM 3848 C C . LEU A 1 546 ? 16.580 -14.117 -25.952 1.00 72.31 546 LEU A C 1
ATOM 3850 O O . LEU A 1 546 ? 16.518 -13.660 -27.089 1.00 72.31 546 LEU A O 1
ATOM 3854 N N . HIS A 1 547 ? 15.560 -14.097 -25.106 1.00 81.12 547 HIS A N 1
ATOM 3855 C CA . HIS A 1 547 ? 14.245 -13.560 -25.421 1.00 81.12 547 HIS A CA 1
ATOM 3856 C C . HIS A 1 547 ? 13.975 -12.315 -24.585 1.00 81.12 547 HIS A C 1
ATOM 3858 O O . HIS A 1 547 ? 14.241 -12.303 -23.379 1.00 81.12 547 HIS A O 1
ATOM 3864 N N . SER A 1 548 ? 13.413 -11.286 -25.220 1.00 89.56 548 SER A N 1
ATOM 3865 C CA . SER A 1 548 ? 12.779 -10.197 -24.480 1.00 89.56 548 SER A CA 1
ATOM 3866 C C . SER A 1 548 ? 11.452 -10.675 -23.913 1.00 89.56 548 SER A C 1
ATOM 3868 O O . SER A 1 548 ? 10.660 -11.292 -24.623 1.00 89.56 548 SER A O 1
ATOM 3870 N N . GLY A 1 549 ? 11.204 -10.359 -22.646 1.00 90.06 549 GLY A N 1
ATOM 3871 C CA . GLY A 1 549 ? 9.906 -10.529 -22.010 1.00 90.06 549 GLY A CA 1
ATOM 3872 C C . GLY A 1 549 ? 8.848 -9.543 -22.506 1.00 90.06 549 GLY A C 1
ATOM 3873 O O . GLY A 1 549 ? 7.695 -9.697 -22.121 1.00 90.06 549 GLY A O 1
ATOM 3874 N N . THR A 1 550 ? 9.227 -8.566 -23.343 1.00 97.06 550 THR A N 1
ATOM 3875 C CA . THR A 1 550 ? 8.321 -7.575 -23.929 1.00 97.06 550 THR A CA 1
ATOM 3876 C C . THR A 1 550 ? 8.116 -7.813 -25.414 1.00 97.06 550 THR A C 1
ATOM 3878 O O . THR A 1 550 ? 9.073 -7.755 -26.186 1.00 97.06 550 THR A O 1
ATOM 3881 N N . ALA A 1 551 ? 6.864 -8.002 -25.836 1.00 97.00 551 ALA A N 1
ATOM 3882 C CA . ALA A 1 551 ? 6.535 -8.175 -27.247 1.00 97.00 551 ALA A CA 1
ATOM 3883 C C . ALA A 1 551 ? 6.627 -6.857 -28.018 1.00 97.00 551 ALA A C 1
ATOM 3885 O O . ALA A 1 551 ? 7.252 -6.800 -29.078 1.00 97.00 551 ALA A O 1
ATOM 3886 N N . VAL A 1 552 ? 6.044 -5.786 -27.476 1.00 98.56 552 VAL A N 1
ATOM 3887 C CA . VAL A 1 552 ? 5.935 -4.498 -28.169 1.00 98.56 552 VAL A CA 1
ATOM 3888 C C . VAL A 1 552 ? 6.431 -3.348 -27.294 1.00 98.56 552 VAL A C 1
ATOM 3890 O O . VAL A 1 552 ? 6.062 -3.222 -26.130 1.00 98.56 552 VAL A O 1
ATOM 3893 N N . ILE A 1 553 ? 7.232 -2.455 -27.873 1.00 98.81 553 ILE A N 1
ATOM 3894 C CA . ILE A 1 553 ? 7.625 -1.180 -27.264 1.00 98.81 553 ILE A CA 1
ATOM 3895 C C . ILE A 1 553 ? 7.011 -0.038 -28.076 1.00 98.81 553 ILE A C 1
ATOM 3897 O O . ILE A 1 553 ? 7.259 0.079 -29.276 1.00 98.81 553 ILE A O 1
ATOM 3901 N N . GLN A 1 554 ? 6.245 0.837 -27.422 1.00 98.56 554 GLN A N 1
ATOM 3902 C CA . GLN A 1 554 ? 5.682 2.046 -28.027 1.00 98.56 554 GLN A CA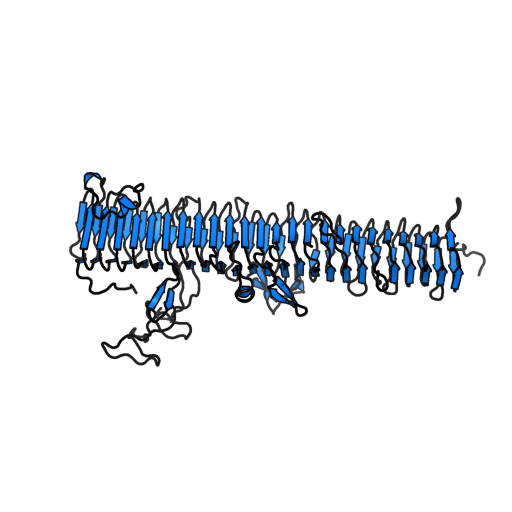 1
ATOM 3903 C C . GLN A 1 554 ? 6.057 3.281 -27.217 1.00 98.56 554 GLN A C 1
ATOM 3905 O O . GLN A 1 554 ? 5.675 3.420 -26.059 1.00 98.56 554 GLN A O 1
ATOM 3910 N N . ILE A 1 555 ? 6.766 4.218 -27.842 1.00 98.69 555 ILE A N 1
ATOM 3911 C CA . ILE A 1 555 ? 7.197 5.458 -27.189 1.00 98.69 555 ILE A CA 1
ATOM 3912 C C . ILE A 1 555 ? 6.705 6.655 -27.994 1.00 98.69 555 ILE A C 1
ATOM 3914 O O . ILE A 1 555 ? 6.886 6.716 -29.214 1.00 98.69 555 ILE A O 1
ATOM 3918 N N . ARG A 1 556 ? 6.058 7.601 -27.310 1.00 98.00 556 ARG A N 1
ATOM 3919 C CA . ARG A 1 556 ? 5.530 8.847 -27.873 1.00 98.00 556 ARG A CA 1
ATOM 3920 C C . ARG A 1 556 ? 5.922 10.024 -26.985 1.00 98.00 556 ARG A C 1
ATOM 3922 O O . ARG A 1 556 ? 5.425 10.151 -25.870 1.00 98.00 556 ARG A O 1
ATOM 3929 N N . ALA A 1 557 ? 6.782 10.899 -27.490 1.00 98.25 557 ALA A N 1
ATOM 3930 C CA . ALA A 1 557 ? 7.201 12.118 -26.808 1.00 98.25 557 ALA A CA 1
ATOM 3931 C C . ALA A 1 557 ? 6.974 13.349 -27.690 1.00 98.25 557 ALA A C 1
ATOM 3933 O O . ALA A 1 557 ? 7.228 13.315 -28.898 1.00 98.25 557 ALA A O 1
ATOM 3934 N N . ALA A 1 558 ? 6.527 14.452 -27.091 1.00 97.50 558 ALA A N 1
ATOM 3935 C CA . ALA A 1 558 ? 6.458 15.727 -27.799 1.00 97.50 558 ALA A CA 1
ATOM 3936 C C . ALA A 1 558 ? 7.815 16.467 -27.798 1.00 97.50 558 ALA A C 1
ATOM 3938 O O . ALA A 1 558 ? 8.196 17.096 -28.790 1.00 97.50 558 ALA A O 1
ATOM 3939 N N . GLY A 1 559 ? 8.559 16.376 -26.691 1.00 97.56 559 GLY A N 1
ATOM 3940 C CA . GLY A 1 559 ? 9.853 17.029 -26.484 1.00 97.56 559 GLY A CA 1
ATOM 3941 C C . GLY A 1 559 ? 11.040 16.268 -27.077 1.00 97.56 559 GLY A C 1
ATOM 3942 O O . GLY A 1 559 ? 10.883 15.400 -27.929 1.00 97.56 559 GLY A O 1
ATOM 3943 N N . GLN A 1 560 ? 12.256 16.638 -26.668 1.00 97.88 560 GLN A N 1
ATOM 3944 C CA . GLN A 1 560 ? 13.485 15.942 -27.066 1.00 97.88 560 GLN A CA 1
ATOM 3945 C C . GLN A 1 560 ? 13.642 14.668 -26.232 1.00 97.88 560 GLN A C 1
ATOM 3947 O O . GLN A 1 560 ? 13.568 14.732 -25.009 1.00 97.88 560 GLN A O 1
ATOM 3952 N N . SER A 1 561 ? 13.914 13.534 -26.877 1.00 98.56 561 SER A N 1
ATOM 3953 C CA . SER A 1 561 ? 14.151 12.264 -26.183 1.00 98.56 561 SER A CA 1
ATOM 3954 C C . SER A 1 561 ? 15.577 11.776 -26.388 1.00 98.56 561 SER A C 1
ATOM 3956 O O . SER A 1 561 ? 16.123 11.885 -27.490 1.00 98.56 561 SER A O 1
ATOM 3958 N N . THR A 1 562 ? 16.160 11.218 -25.331 1.00 98.62 562 THR A N 1
ATOM 3959 C CA . THR A 1 562 ? 17.478 10.583 -25.343 1.00 98.62 562 THR A CA 1
ATOM 3960 C C . THR A 1 562 ? 17.342 9.130 -24.911 1.00 98.62 562 THR A C 1
ATOM 3962 O O . THR A 1 562 ? 16.782 8.847 -23.855 1.00 98.62 562 THR A O 1
ATOM 3965 N N . VAL A 1 563 ? 17.877 8.215 -25.711 1.00 98.56 563 VAL A N 1
ATOM 3966 C CA . VAL A 1 563 ? 17.996 6.793 -25.389 1.00 98.56 563 VAL A CA 1
ATOM 3967 C C . VAL A 1 563 ? 19.476 6.484 -25.211 1.00 98.56 563 VAL A C 1
ATOM 3969 O O . VAL A 1 563 ? 20.265 6.657 -26.139 1.00 98.56 563 VAL A O 1
ATOM 3972 N N . SER A 1 564 ? 19.851 6.056 -24.012 1.00 97.06 564 SER A N 1
ATOM 3973 C CA . SER A 1 564 ? 21.221 5.663 -23.661 1.00 97.06 564 SER A CA 1
ATOM 3974 C C . SER A 1 564 ? 21.295 4.301 -22.973 1.00 97.06 564 SER A C 1
ATOM 3976 O O . SER A 1 564 ? 22.365 3.918 -22.513 1.00 97.06 564 SER A O 1
ATOM 3978 N N . GLY A 1 565 ? 20.158 3.610 -22.863 1.00 94.38 565 GLY A N 1
ATOM 3979 C CA . GLY A 1 565 ? 20.049 2.247 -22.359 1.00 94.38 565 GLY A CA 1
ATOM 3980 C C . GLY A 1 565 ? 19.607 1.260 -23.439 1.00 94.38 565 GLY A C 1
ATOM 3981 O O . GLY A 1 565 ? 19.734 1.529 -24.636 1.00 94.38 565 GLY A O 1
ATOM 3982 N N . ARG A 1 566 ? 19.062 0.115 -23.014 1.00 93.88 566 ARG A N 1
ATOM 3983 C CA . ARG A 1 566 ? 18.674 -0.990 -23.905 1.00 93.88 566 ARG A CA 1
ATOM 3984 C C . ARG A 1 566 ? 17.161 -1.138 -23.991 1.00 93.88 566 ARG A C 1
ATOM 3986 O O . ARG A 1 566 ? 16.498 -1.398 -22.993 1.00 93.88 566 ARG A O 1
ATOM 3993 N N . LEU A 1 567 ? 16.617 -1.027 -25.194 1.00 97.06 567 LEU A N 1
ATOM 3994 C CA . LEU A 1 567 ? 15.205 -1.243 -25.489 1.00 97.06 567 LEU A CA 1
ATOM 3995 C C . LEU A 1 567 ? 15.108 -2.454 -26.413 1.00 97.06 567 LEU A C 1
ATOM 3997 O O . LEU A 1 567 ? 15.534 -2.379 -27.562 1.00 97.06 567 LEU A O 1
ATOM 4001 N N . GLN A 1 568 ? 14.578 -3.571 -25.924 1.00 94.81 568 GLN A N 1
ATOM 4002 C CA . GLN A 1 568 ? 14.471 -4.793 -26.712 1.00 94.81 568 GLN A CA 1
ATOM 4003 C C . GLN A 1 568 ? 13.047 -5.339 -26.704 1.00 94.81 568 GLN A C 1
ATOM 4005 O O . GLN A 1 568 ? 12.476 -5.602 -25.649 1.00 94.81 568 GLN A O 1
ATOM 4010 N N . ALA A 1 569 ? 12.496 -5.549 -27.891 1.00 96.31 569 ALA A N 1
ATOM 4011 C CA . ALA A 1 569 ? 11.188 -6.144 -28.112 1.00 96.31 569 ALA A CA 1
ATOM 4012 C C . ALA A 1 569 ? 11.341 -7.504 -28.807 1.00 96.31 569 ALA A C 1
ATOM 4014 O O . ALA A 1 569 ? 12.265 -7.687 -29.596 1.00 96.31 569 ALA A O 1
ATOM 4015 N N . SER A 1 570 ? 10.443 -8.453 -28.545 1.00 95.00 570 SER A N 1
ATOM 4016 C CA . SER A 1 570 ? 10.399 -9.723 -29.283 1.00 95.00 570 SER A CA 1
ATOM 4017 C C . SER A 1 570 ? 9.606 -9.629 -30.591 1.00 95.00 570 SER A C 1
ATOM 4019 O O . SER A 1 570 ? 9.563 -10.600 -31.335 1.00 95.00 570 SER A O 1
ATOM 4021 N N . GLN A 1 571 ? 8.934 -8.501 -30.846 1.00 96.38 571 GLN A N 1
ATOM 4022 C CA . GLN A 1 571 ? 8.224 -8.215 -32.096 1.00 96.38 571 GLN A CA 1
ATOM 4023 C C . GLN A 1 571 ? 8.609 -6.825 -32.600 1.00 96.38 571 GLN A C 1
ATOM 4025 O O . GLN A 1 571 ? 9.484 -6.700 -33.449 1.00 96.38 571 GLN A O 1
ATOM 4030 N N . THR A 1 572 ? 8.014 -5.761 -32.051 1.00 97.75 572 THR A N 1
ATOM 4031 C CA . THR A 1 572 ? 8.125 -4.399 -32.602 1.00 97.75 572 THR A CA 1
ATOM 4032 C C . THR A 1 572 ? 8.601 -3.381 -31.567 1.00 97.75 572 THR A C 1
ATOM 4034 O O . THR A 1 572 ? 8.087 -3.333 -30.451 1.00 97.75 572 THR A O 1
ATOM 4037 N N . ALA A 1 573 ? 9.510 -2.492 -31.966 1.00 98.31 573 ALA A N 1
ATOM 4038 C CA . ALA A 1 573 ? 9.883 -1.285 -31.237 1.00 98.31 573 ALA A CA 1
ATOM 4039 C C . ALA A 1 573 ? 9.605 -0.034 -32.090 1.00 98.31 573 ALA A C 1
ATOM 4041 O O . ALA A 1 573 ? 10.244 0.181 -33.116 1.00 98.31 573 ALA A O 1
ATOM 4042 N N . ASP A 1 574 ? 8.664 0.809 -31.660 1.00 98.00 574 ASP A N 1
ATOM 4043 C CA . ASP A 1 574 ? 8.264 2.040 -32.353 1.00 98.00 574 ASP A CA 1
ATOM 4044 C C . ASP A 1 574 ? 8.430 3.265 -31.440 1.00 98.00 574 ASP A C 1
ATOM 4046 O O . ASP A 1 574 ? 7.644 3.500 -30.514 1.00 98.00 574 ASP A O 1
ATOM 4050 N N . ILE A 1 575 ? 9.461 4.063 -31.720 1.00 98.31 575 ILE A N 1
ATOM 4051 C CA . ILE A 1 575 ? 9.947 5.141 -30.860 1.00 98.31 575 ILE A CA 1
ATOM 4052 C C . ILE A 1 575 ? 9.838 6.471 -31.594 1.00 98.31 575 ILE A C 1
ATOM 4054 O O . ILE A 1 575 ? 10.544 6.717 -32.571 1.00 98.31 575 ILE A O 1
ATOM 4058 N N . ARG A 1 576 ? 8.974 7.365 -31.104 1.00 97.50 576 ARG A N 1
ATOM 4059 C CA . ARG A 1 576 ? 8.692 8.647 -31.761 1.00 97.50 576 ARG A CA 1
ATOM 4060 C C . ARG A 1 576 ? 8.830 9.822 -30.813 1.00 97.50 576 ARG A C 1
ATOM 4062 O O . ARG A 1 576 ? 8.243 9.827 -29.733 1.00 97.50 576 ARG A O 1
ATOM 4069 N N . SER A 1 577 ? 9.552 10.841 -31.267 1.00 97.56 577 SER A N 1
ATOM 4070 C CA . SER A 1 577 ? 9.829 12.059 -30.513 1.00 97.56 577 SER A CA 1
ATOM 4071 C C . SER A 1 577 ? 9.764 13.287 -31.424 1.00 97.56 577 SER A C 1
ATOM 4073 O O . SER A 1 577 ? 10.620 13.469 -32.293 1.00 97.56 577 SER A O 1
ATOM 4075 N N . THR A 1 578 ? 8.735 14.128 -31.282 1.00 94.31 578 THR A N 1
ATOM 4076 C CA . THR A 1 578 ? 8.443 15.148 -32.307 1.00 94.31 578 THR A CA 1
ATOM 4077 C C . THR A 1 578 ? 9.459 16.285 -32.365 1.00 94.31 578 THR A C 1
ATOM 4079 O O . THR A 1 578 ? 9.750 16.753 -33.464 1.00 94.31 578 THR A O 1
ATOM 4082 N N . ALA A 1 579 ? 10.040 16.715 -31.237 1.00 95.44 579 ALA A N 1
ATOM 4083 C CA . ALA A 1 579 ? 11.095 17.736 -31.260 1.00 95.44 579 ALA A CA 1
ATOM 4084 C C . ALA A 1 579 ? 12.441 17.149 -31.722 1.00 95.44 579 ALA A C 1
ATOM 4086 O O . ALA A 1 579 ? 13.141 17.743 -32.541 1.00 95.44 579 ALA A O 1
ATOM 4087 N N . GLY A 1 580 ? 12.768 15.940 -31.264 1.00 97.44 580 GLY A N 1
ATOM 4088 C CA . GLY A 1 580 ? 13.954 15.208 -31.696 1.00 97.44 580 GLY A CA 1
ATOM 4089 C C . GLY A 1 580 ? 14.207 13.947 -30.881 1.00 97.44 580 GLY A C 1
ATOM 4090 O O . GLY A 1 580 ? 13.707 13.801 -29.764 1.00 97.44 580 GLY A O 1
ATOM 4091 N N . LEU A 1 581 ? 14.976 13.028 -31.459 1.00 98.56 581 LEU A N 1
ATOM 4092 C CA . LEU A 1 581 ? 15.353 11.744 -30.879 1.00 98.56 581 LEU A CA 1
ATOM 4093 C C . LEU A 1 581 ? 16.864 11.562 -31.008 1.00 98.56 581 LEU A C 1
ATOM 4095 O O . LEU A 1 581 ? 17.407 11.647 -32.108 1.00 98.56 581 LEU A O 1
ATOM 4099 N N . LYS A 1 582 ? 17.535 11.297 -29.889 1.00 98.50 582 LYS A N 1
ATOM 4100 C CA . LYS A 1 582 ? 18.956 10.963 -29.845 1.00 98.50 582 LYS A CA 1
ATOM 4101 C C . LYS A 1 582 ? 19.141 9.566 -29.260 1.00 98.50 582 LYS A C 1
ATOM 4103 O O . LYS A 1 582 ? 18.844 9.356 -28.090 1.00 98.50 582 LYS A O 1
ATOM 4108 N N . LEU A 1 583 ? 19.669 8.638 -30.049 1.00 98.19 583 LEU A N 1
ATOM 4109 C CA . LEU A 1 583 ? 20.219 7.376 -29.561 1.00 98.19 583 LEU A CA 1
ATOM 4110 C C . LEU A 1 583 ? 21.722 7.575 -29.357 1.00 98.19 583 LEU A C 1
ATOM 4112 O O . LEU A 1 583 ? 22.434 7.792 -30.336 1.00 98.19 583 LEU A O 1
ATOM 4116 N N . THR A 1 584 ? 22.192 7.576 -28.109 1.00 97.44 584 THR A N 1
ATOM 4117 C CA . THR A 1 584 ? 23.616 7.787 -27.790 1.00 97.44 584 THR A CA 1
ATOM 4118 C C . THR A 1 584 ? 24.444 6.553 -28.136 1.00 97.44 584 THR A C 1
ATOM 4120 O O . THR A 1 584 ? 23.886 5.492 -28.389 1.00 97.44 584 THR A O 1
ATOM 4123 N N . THR A 1 585 ? 25.772 6.659 -28.087 1.00 93.75 585 THR A N 1
ATOM 4124 C CA . THR A 1 585 ? 26.691 5.531 -28.331 1.00 93.75 585 THR A CA 1
ATOM 4125 C C . THR A 1 585 ? 26.454 4.311 -27.434 1.00 93.75 585 THR A C 1
ATOM 4127 O O . THR A 1 585 ? 26.737 3.198 -27.855 1.00 93.75 585 THR A O 1
ATOM 4130 N N . ALA A 1 586 ? 25.923 4.505 -26.223 1.00 90.19 586 ALA A N 1
ATOM 4131 C CA . ALA A 1 586 ? 25.564 3.421 -25.302 1.00 90.19 586 ALA A CA 1
ATOM 4132 C C . ALA A 1 586 ? 24.142 2.872 -25.531 1.00 90.19 586 ALA A C 1
ATOM 4134 O O . ALA A 1 586 ? 23.765 1.854 -24.958 1.00 90.19 586 ALA A O 1
ATOM 4135 N N . GLY A 1 587 ? 23.328 3.567 -26.329 1.00 94.38 587 GLY A N 1
ATOM 4136 C CA . GLY A 1 587 ? 21.943 3.207 -26.577 1.00 94.38 587 GLY A CA 1
ATOM 4137 C C . GLY A 1 587 ? 21.805 2.080 -27.599 1.00 94.38 587 GLY A C 1
ATOM 4138 O O . GLY A 1 587 ? 22.417 2.118 -28.668 1.00 94.38 587 GLY A O 1
ATOM 4139 N N . ALA A 1 588 ? 20.934 1.118 -27.300 1.00 94.94 588 ALA A N 1
ATOM 4140 C CA . ALA A 1 588 ? 20.614 0.011 -28.193 1.00 94.94 588 ALA A CA 1
ATOM 4141 C C . ALA A 1 588 ? 19.100 -0.201 -28.296 1.00 94.94 588 ALA A C 1
ATOM 4143 O O . ALA A 1 588 ? 18.407 -0.288 -27.281 1.00 94.94 588 ALA A O 1
ATOM 4144 N N . ILE A 1 589 ? 18.595 -0.318 -29.524 1.00 97.06 589 ILE A N 1
ATOM 4145 C CA . ILE A 1 589 ? 17.204 -0.671 -29.823 1.00 97.06 589 ILE A CA 1
ATOM 4146 C C . ILE A 1 589 ? 17.201 -1.941 -30.668 1.00 97.06 589 ILE A C 1
ATOM 4148 O O . ILE A 1 589 ? 17.824 -1.973 -31.727 1.00 97.06 589 ILE A O 1
ATOM 4152 N N . LEU A 1 590 ? 16.509 -2.981 -30.209 1.00 94.75 590 LEU A N 1
ATOM 4153 C CA . LEU A 1 590 ? 16.410 -4.256 -30.914 1.00 94.75 590 LEU A CA 1
ATOM 4154 C C . LEU A 1 590 ? 14.959 -4.732 -30.987 1.00 94.75 590 LEU A C 1
ATOM 4156 O O . LEU A 1 590 ? 14.202 -4.603 -30.024 1.00 94.75 590 LEU A O 1
ATOM 4160 N N . ALA A 1 591 ? 14.596 -5.304 -32.124 1.00 95.44 591 ALA A N 1
ATOM 4161 C CA . ALA A 1 591 ? 13.298 -5.909 -32.382 1.00 95.44 591 ALA A CA 1
ATOM 4162 C C . ALA A 1 591 ? 13.470 -7.116 -33.317 1.00 95.44 591 ALA A C 1
ATOM 4164 O O . ALA A 1 591 ? 14.550 -7.316 -33.868 1.00 95.44 591 ALA A O 1
ATOM 4165 N N . THR A 1 592 ? 12.420 -7.908 -33.512 1.00 93.25 592 THR A N 1
ATOM 4166 C CA . THR A 1 592 ? 12.431 -8.988 -34.512 1.00 93.25 592 THR A CA 1
ATOM 4167 C C . THR A 1 592 ? 11.762 -8.497 -35.792 1.00 93.25 592 THR A C 1
ATOM 4169 O O . THR A 1 592 ? 12.416 -8.391 -36.827 1.00 93.25 592 THR A O 1
ATOM 4172 N N . ASP A 1 593 ? 10.513 -8.046 -35.708 1.00 95.88 593 ASP A N 1
ATOM 4173 C CA . ASP A 1 593 ? 9.716 -7.662 -36.876 1.00 95.88 593 ASP A CA 1
ATOM 4174 C C . ASP A 1 593 ? 10.014 -6.229 -37.349 1.00 95.88 593 ASP A C 1
ATOM 4176 O O . ASP A 1 593 ? 10.197 -5.971 -38.537 1.00 95.88 593 ASP A O 1
ATOM 4180 N N . LEU A 1 594 ? 10.047 -5.260 -36.427 1.00 97.25 594 LEU A N 1
ATOM 4181 C CA . LEU A 1 594 ? 10.197 -3.848 -36.786 1.00 97.25 594 LEU A CA 1
ATOM 4182 C C . LEU A 1 594 ? 10.906 -3.038 -35.703 1.00 97.25 594 LEU A C 1
ATOM 4184 O O . LEU A 1 594 ? 10.414 -2.935 -34.580 1.00 97.25 594 LEU A O 1
ATOM 4188 N N . ALA A 1 595 ? 11.966 -2.329 -36.086 1.00 98.00 595 ALA A N 1
ATOM 4189 C CA . ALA A 1 595 ? 12.500 -1.197 -35.333 1.00 98.00 595 ALA A CA 1
ATOM 4190 C C . ALA A 1 595 ? 12.249 0.118 -36.095 1.00 98.00 595 ALA A C 1
ATOM 4192 O O . ALA A 1 595 ? 12.892 0.406 -37.107 1.00 98.00 595 ALA A O 1
ATOM 4193 N N . HIS A 1 596 ? 11.313 0.938 -35.608 1.00 98.06 596 HIS A N 1
ATOM 4194 C CA . HIS A 1 596 ? 10.974 2.246 -36.179 1.00 98.06 596 HIS A CA 1
ATOM 4195 C C . HIS A 1 596 ? 11.364 3.383 -35.238 1.00 98.06 596 HIS A C 1
ATOM 4197 O O . HIS A 1 596 ? 10.908 3.452 -34.098 1.00 98.06 596 HIS A O 1
ATOM 4203 N N . LEU A 1 597 ? 12.188 4.307 -35.732 1.00 98.19 597 LEU A N 1
ATOM 4204 C CA . LEU A 1 597 ? 12.583 5.521 -35.023 1.00 98.19 597 LEU A CA 1
ATOM 4205 C C . LEU A 1 597 ? 12.076 6.747 -35.782 1.00 98.19 597 LEU A C 1
ATOM 4207 O O . LEU A 1 597 ? 12.344 6.894 -36.974 1.00 98.19 597 LEU A O 1
ATOM 4211 N N . LEU A 1 598 ? 11.401 7.662 -35.086 1.00 97.62 598 LEU A N 1
ATOM 4212 C CA . LEU A 1 598 ? 10.986 8.960 -35.612 1.00 97.62 598 LEU A CA 1
ATOM 4213 C C . LEU A 1 598 ? 11.469 10.102 -34.718 1.00 97.62 598 LEU A C 1
ATOM 4215 O O . LEU A 1 598 ? 11.163 10.143 -33.527 1.00 97.62 598 LEU A O 1
ATOM 4219 N N . GLY A 1 599 ? 12.166 11.067 -35.315 1.00 97.50 599 GLY A N 1
ATOM 4220 C CA . GLY A 1 599 ? 12.623 12.282 -34.643 1.00 97.50 599 GLY A CA 1
ATOM 4221 C C . GLY A 1 599 ? 12.316 13.545 -35.444 1.00 97.50 599 GLY A C 1
ATOM 4222 O O . GLY A 1 599 ? 12.386 13.531 -36.672 1.00 97.50 599 GLY A O 1
ATOM 4223 N N . GLY A 1 600 ? 12.051 14.665 -34.763 1.00 96.06 600 GLY A N 1
ATOM 4224 C CA . GLY A 1 600 ? 12.137 15.992 -35.388 1.00 96.06 600 GLY A CA 1
ATOM 4225 C C . GLY A 1 600 ? 13.505 16.183 -36.052 1.00 96.06 600 GLY A C 1
ATOM 4226 O O . GLY A 1 600 ? 13.623 16.293 -37.272 1.00 96.06 600 GLY A O 1
ATOM 4227 N N . THR A 1 601 ? 14.550 16.079 -35.234 1.00 97.44 601 THR A N 1
ATOM 4228 C CA . THR A 1 601 ? 15.901 15.681 -35.650 1.00 97.44 601 THR A CA 1
ATOM 4229 C C . THR A 1 601 ? 16.211 14.303 -35.070 1.00 97.44 601 THR A C 1
ATOM 4231 O O . THR A 1 601 ? 16.020 14.099 -33.872 1.00 97.44 601 THR A O 1
ATOM 4234 N N . LEU A 1 602 ? 16.675 13.365 -35.896 1.00 98.31 602 LEU A N 1
ATOM 4235 C CA . LEU A 1 602 ? 17.094 12.027 -35.472 1.00 98.31 602 LEU A CA 1
ATOM 4236 C C . LEU A 1 602 ? 18.625 11.934 -35.462 1.00 98.31 602 LEU A C 1
ATOM 4238 O O . LEU A 1 602 ? 19.260 12.096 -36.499 1.00 98.31 602 LEU A O 1
ATOM 4242 N N . GLN A 1 603 ? 19.217 11.656 -34.303 1.00 98.31 603 GLN A N 1
ATOM 4243 C CA . GLN A 1 603 ? 20.643 11.360 -34.149 1.00 98.31 603 GLN A CA 1
ATOM 4244 C C . GLN A 1 603 ? 20.812 9.904 -33.722 1.00 98.31 603 GLN A C 1
ATOM 4246 O O . GLN A 1 603 ? 20.384 9.524 -32.634 1.00 98.31 603 GLN A O 1
ATOM 4251 N N . LEU A 1 604 ? 21.435 9.103 -34.579 1.00 97.94 604 LEU A N 1
ATOM 4252 C CA . LEU A 1 604 ? 21.765 7.706 -34.337 1.00 97.94 604 LEU A CA 1
ATOM 4253 C C . LEU A 1 604 ? 23.277 7.581 -34.120 1.00 97.94 604 LEU A C 1
ATOM 4255 O O . LEU A 1 604 ? 24.036 7.482 -35.083 1.00 97.94 604 LEU A O 1
ATOM 4259 N N . GLU A 1 605 ? 23.709 7.613 -32.861 1.00 97.06 605 GLU A N 1
ATOM 4260 C CA . GLU A 1 605 ? 25.103 7.381 -32.449 1.00 97.06 605 GLU A CA 1
ATOM 4261 C C . GLU A 1 605 ? 25.323 5.950 -31.929 1.00 97.06 605 GLU A C 1
ATOM 4263 O O . GLU A 1 605 ? 26.446 5.459 -31.972 1.00 97.06 605 GLU A O 1
ATOM 4268 N N . GLY A 1 606 ? 24.263 5.295 -31.443 1.00 94.81 606 GLY A N 1
ATOM 4269 C CA . GLY A 1 606 ? 24.275 3.918 -30.934 1.00 94.81 606 GLY A CA 1
ATOM 4270 C C . GLY A 1 606 ? 23.866 2.876 -31.968 1.00 94.81 606 GLY A C 1
ATOM 4271 O O . GLY A 1 606 ? 24.173 3.004 -33.153 1.00 94.81 606 GLY A O 1
ATOM 4272 N N . TYR A 1 607 ? 23.146 1.849 -31.519 1.00 95.44 607 TYR A N 1
ATOM 4273 C CA . TYR A 1 607 ? 22.745 0.725 -32.360 1.00 95.44 607 TYR A CA 1
ATOM 4274 C C . TYR A 1 607 ? 21.232 0.564 -32.479 1.00 95.44 607 TYR A C 1
ATOM 4276 O O . TYR A 1 607 ? 20.509 0.565 -31.483 1.00 95.44 607 TYR A O 1
ATOM 4284 N N . VAL A 1 608 ? 20.760 0.324 -33.698 1.00 97.00 608 VAL A N 1
ATOM 4285 C CA . VAL A 1 608 ? 19.398 -0.134 -33.970 1.00 97.00 608 VAL A CA 1
ATOM 4286 C C . VAL A 1 608 ? 19.427 -1.383 -34.847 1.00 97.00 608 VAL A C 1
ATOM 4288 O O . VAL A 1 608 ? 20.115 -1.410 -35.866 1.00 97.00 608 VAL A O 1
ATOM 4291 N N . GLY A 1 609 ? 18.682 -2.414 -34.454 1.00 94.62 609 GLY A N 1
ATOM 4292 C CA . GLY A 1 609 ? 18.634 -3.690 -35.162 1.00 94.62 609 GLY A CA 1
ATOM 4293 C C .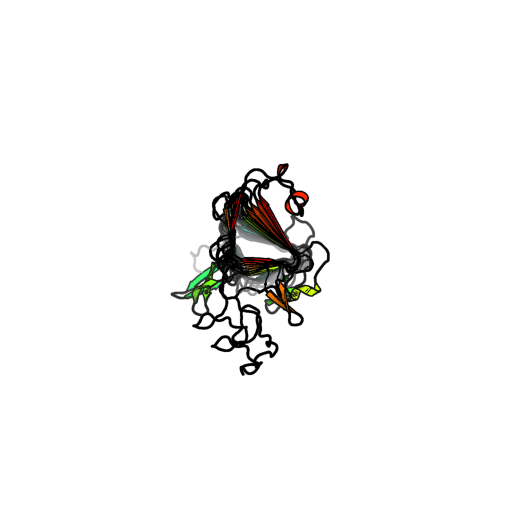 GLY A 1 609 ? 17.230 -4.275 -35.253 1.00 94.62 609 GLY A C 1
ATOM 4294 O O . GLY A 1 609 ? 16.461 -4.165 -34.296 1.00 94.62 609 GLY A O 1
ATOM 4295 N N . SER A 1 610 ? 16.916 -4.920 -36.377 1.00 94.94 610 SER A N 1
ATOM 4296 C CA . SER A 1 610 ? 15.728 -5.771 -36.511 1.00 94.94 610 SER A CA 1
ATOM 4297 C C . SER A 1 610 ? 15.995 -6.976 -37.405 1.00 94.94 610 SER A C 1
ATOM 4299 O O . SER A 1 610 ? 16.671 -6.819 -38.420 1.00 94.94 610 SER A O 1
ATOM 4301 N N . ASP A 1 611 ? 15.426 -8.137 -37.074 1.00 90.94 611 ASP A N 1
ATOM 4302 C CA . ASP A 1 611 ? 15.521 -9.351 -37.907 1.00 90.94 611 ASP A CA 1
ATOM 4303 C C . ASP A 1 611 ? 14.843 -9.181 -39.278 1.00 90.94 611 ASP A C 1
ATOM 4305 O O . ASP A 1 611 ? 15.306 -9.753 -40.260 1.00 90.94 611 ASP A O 1
ATOM 4309 N N . ASP A 1 612 ? 13.803 -8.348 -39.367 1.00 93.56 612 ASP A N 1
ATOM 4310 C CA . ASP A 1 612 ? 13.082 -8.061 -40.612 1.00 93.56 612 ASP A CA 1
ATOM 4311 C C . ASP A 1 612 ? 13.268 -6.601 -41.072 1.00 93.56 612 ASP A C 1
ATOM 4313 O O . ASP A 1 612 ? 13.980 -6.343 -42.043 1.00 93.56 612 ASP A O 1
ATOM 4317 N N . LEU A 1 613 ? 12.724 -5.601 -40.364 1.00 95.31 613 LEU A N 1
ATOM 4318 C CA . LEU A 1 613 ? 12.649 -4.229 -40.891 1.00 95.31 613 LEU A CA 1
ATOM 4319 C C . LEU A 1 613 ? 13.196 -3.154 -39.941 1.00 95.31 613 LEU A C 1
ATOM 4321 O O . LEU A 1 613 ? 12.749 -3.004 -38.806 1.00 95.31 613 LEU A O 1
ATOM 4325 N N . VAL A 1 614 ? 14.102 -2.308 -40.443 1.00 97.38 614 VAL A N 1
ATOM 4326 C CA . VAL A 1 614 ? 14.509 -1.064 -39.762 1.00 97.38 614 VAL A CA 1
ATOM 4327 C C . VAL A 1 614 ? 14.012 0.148 -40.538 1.00 97.38 614 VAL A C 1
ATOM 4329 O O . VAL A 1 614 ? 14.254 0.267 -41.737 1.00 97.38 614 VAL A O 1
ATOM 4332 N N . ILE A 1 615 ? 13.361 1.092 -39.853 1.00 97.56 615 ILE A N 1
ATOM 4333 C CA . ILE A 1 615 ? 12.941 2.373 -40.433 1.00 97.56 615 ILE A CA 1
ATOM 4334 C C . ILE A 1 615 ? 13.466 3.536 -39.593 1.00 97.56 615 ILE A C 1
ATOM 4336 O O . ILE A 1 615 ? 13.143 3.675 -38.414 1.00 97.56 615 ILE A O 1
ATOM 4340 N N . LEU A 1 616 ? 14.210 4.436 -40.232 1.00 97.75 616 LEU A N 1
ATOM 4341 C CA . LEU A 1 616 ? 14.672 5.699 -39.663 1.00 97.75 616 LEU A CA 1
ATOM 4342 C C . LEU A 1 616 ? 13.905 6.851 -40.312 1.00 97.75 616 LEU A C 1
ATOM 4344 O O . LEU A 1 616 ? 13.976 7.050 -41.521 1.00 97.75 616 LEU A O 1
ATOM 4348 N N . SER A 1 617 ? 13.154 7.611 -39.522 1.00 96.75 617 SER A N 1
ATOM 4349 C CA . SER A 1 617 ? 12.323 8.727 -39.980 1.00 96.75 617 SER A CA 1
ATOM 4350 C C . SER A 1 617 ? 12.746 10.043 -39.323 1.00 96.75 617 SER A C 1
ATOM 4352 O O . SER A 1 617 ? 12.806 10.154 -38.099 1.00 96.75 617 SER A O 1
ATOM 4354 N N . GLY A 1 618 ? 13.009 11.065 -40.133 1.00 96.50 618 GLY A N 1
ATOM 4355 C CA . GLY A 1 618 ? 13.390 12.403 -39.689 1.00 96.50 618 GLY A CA 1
ATOM 4356 C C . GLY A 1 618 ? 12.476 13.464 -40.287 1.00 96.50 618 GLY A C 1
ATOM 4357 O O . GLY A 1 618 ? 12.267 13.491 -41.499 1.00 96.50 618 GLY A O 1
ATOM 4358 N N . VAL A 1 619 ? 11.946 14.367 -39.463 1.00 96.12 619 VAL A N 1
ATOM 4359 C CA . VAL A 1 619 ? 11.157 15.501 -39.977 1.00 96.12 619 VAL A CA 1
ATOM 4360 C C . VAL A 1 619 ? 12.073 16.516 -40.658 1.00 96.12 619 VAL A C 1
ATOM 4362 O O . VAL A 1 619 ? 11.798 16.963 -41.764 1.00 96.12 619 VAL A O 1
ATOM 4365 N N . GLN A 1 620 ? 13.188 16.860 -40.009 1.00 96.25 620 GLN A N 1
ATOM 4366 C CA . GLN A 1 620 ? 14.131 17.886 -40.467 1.00 96.25 620 GLN A CA 1
ATOM 4367 C C . GLN A 1 620 ? 15.480 17.294 -40.869 1.00 96.25 620 GLN A C 1
ATOM 4369 O O . GLN A 1 620 ? 16.078 17.721 -41.856 1.00 96.25 620 GLN A O 1
ATOM 4374 N N . SER A 1 621 ? 15.995 16.339 -40.095 1.00 96.62 621 SER A N 1
ATOM 4375 C CA . SER A 1 621 ? 17.274 15.705 -40.404 1.00 96.62 621 SER A CA 1
ATOM 4376 C C . SER A 1 621 ? 17.439 14.340 -39.742 1.00 96.62 621 SER A C 1
ATOM 4378 O O . SER A 1 621 ? 16.841 14.064 -38.699 1.00 96.62 621 SER A O 1
ATOM 4380 N N . ILE A 1 622 ? 18.277 13.507 -40.359 1.00 98.06 622 ILE A N 1
ATOM 4381 C CA . ILE A 1 622 ? 18.803 12.264 -39.794 1.00 98.06 622 ILE A CA 1
ATOM 4382 C C . ILE A 1 622 ? 20.332 12.324 -39.852 1.00 98.06 622 ILE A C 1
ATOM 4384 O O . ILE A 1 622 ? 20.911 12.510 -40.923 1.00 98.06 622 ILE A O 1
ATOM 4388 N N . GLY A 1 623 ? 20.988 12.157 -38.709 1.00 97.38 623 GLY A N 1
ATOM 4389 C CA . GLY A 1 623 ? 22.433 11.987 -38.597 1.00 97.38 623 GLY A CA 1
ATOM 4390 C C . GLY A 1 623 ? 22.765 10.592 -38.085 1.00 97.38 623 GLY A C 1
ATOM 4391 O O . GLY A 1 623 ? 22.287 10.214 -37.020 1.00 97.38 623 GLY A O 1
ATOM 4392 N N . VAL A 1 624 ? 23.591 9.849 -38.818 1.00 97.25 624 VAL A N 1
ATOM 4393 C CA . VAL A 1 624 ? 24.036 8.500 -38.452 1.00 97.25 624 VAL A CA 1
ATOM 4394 C C . VAL A 1 624 ? 25.548 8.497 -38.276 1.00 97.25 624 VAL A C 1
ATOM 4396 O O . VAL A 1 624 ? 26.293 8.759 -39.222 1.00 97.25 624 VAL A O 1
ATOM 4399 N N . THR A 1 625 ? 25.983 8.206 -37.055 1.00 95.50 625 THR A N 1
ATOM 4400 C CA . THR A 1 625 ? 27.381 7.917 -36.699 1.00 95.50 625 THR A CA 1
ATOM 4401 C C . THR A 1 625 ? 27.535 6.562 -36.012 1.00 95.50 625 THR A C 1
ATOM 4403 O O . THR A 1 625 ? 28.649 6.079 -35.870 1.00 95.50 625 THR A O 1
ATOM 4406 N N . GLY A 1 626 ? 26.424 5.963 -35.577 1.00 94.06 626 GLY A N 1
ATOM 4407 C CA . GLY A 1 626 ? 26.348 4.601 -35.066 1.00 94.06 626 GLY A CA 1
ATOM 4408 C C . GLY A 1 626 ? 25.975 3.598 -36.154 1.00 94.06 626 GLY A C 1
ATOM 4409 O O . GLY A 1 626 ? 26.345 3.755 -37.315 1.00 94.06 626 GLY A O 1
ATOM 4410 N N . THR A 1 627 ? 25.223 2.566 -35.784 1.00 94.06 627 THR A N 1
ATOM 4411 C CA . THR A 1 627 ? 24.904 1.431 -36.658 1.00 94.06 627 THR A CA 1
ATOM 4412 C C . THR A 1 627 ? 23.400 1.172 -36.723 1.00 94.06 627 THR A C 1
ATOM 4414 O O . THR A 1 627 ? 22.729 1.101 -35.696 1.00 94.06 627 THR A O 1
ATOM 4417 N N . ALA A 1 628 ? 22.880 0.990 -37.935 1.00 95.31 628 ALA A N 1
ATOM 4418 C CA . ALA A 1 628 ? 21.554 0.446 -38.194 1.00 95.31 628 ALA A CA 1
ATOM 4419 C C . ALA A 1 628 ? 21.675 -0.832 -39.031 1.00 95.31 628 ALA A C 1
ATOM 4421 O O . ALA A 1 628 ? 22.254 -0.782 -40.117 1.00 95.31 628 ALA A O 1
ATOM 4422 N N . GLN A 1 629 ? 21.133 -1.950 -38.539 1.00 94.44 629 GLN A N 1
ATOM 4423 C CA . GLN A 1 629 ? 21.164 -3.242 -39.235 1.00 94.44 629 GLN A CA 1
ATOM 4424 C C . GLN A 1 629 ? 19.773 -3.848 -39.370 1.00 94.44 629 GLN A C 1
ATOM 4426 O O . GLN A 1 629 ? 19.029 -3.937 -38.397 1.00 94.44 629 GLN A O 1
ATOM 4431 N N . SER A 1 630 ? 19.445 -4.318 -40.564 1.00 93.69 630 SER A N 1
ATOM 4432 C CA . SER A 1 630 ? 18.228 -5.083 -40.817 1.00 93.69 630 SER A CA 1
ATOM 4433 C C . SER A 1 630 ? 18.562 -6.453 -41.406 1.00 93.69 630 SER A C 1
ATOM 4435 O O . SER A 1 630 ? 19.404 -6.561 -42.295 1.00 93.69 630 SER A O 1
ATOM 4437 N N . GLY A 1 631 ? 17.883 -7.500 -40.945 1.00 90.25 631 GLY A N 1
ATOM 4438 C CA . GLY A 1 631 ? 17.991 -8.828 -41.546 1.00 90.25 631 GLY A CA 1
ATOM 4439 C C . GLY A 1 631 ? 17.298 -8.958 -42.909 1.00 90.25 631 GLY A C 1
ATOM 4440 O O . GLY A 1 631 ? 17.589 -9.925 -43.609 1.00 90.25 631 GLY A O 1
ATOM 4441 N N . ALA A 1 632 ? 16.484 -7.980 -43.330 1.00 90.56 632 ALA A N 1
ATOM 4442 C CA . ALA A 1 632 ? 15.903 -7.895 -44.671 1.00 90.56 632 ALA A CA 1
ATOM 4443 C C . ALA A 1 632 ? 16.024 -6.476 -45.263 1.00 90.56 632 ALA A C 1
ATOM 4445 O O . ALA A 1 632 ? 16.946 -6.207 -46.039 1.00 90.56 632 ALA A O 1
ATOM 4446 N N . GLU A 1 633 ? 15.132 -5.545 -44.904 1.00 93.00 633 GLU A N 1
ATOM 4447 C CA . GLU A 1 633 ? 15.094 -4.186 -45.465 1.00 93.00 633 GLU A CA 1
ATOM 4448 C C . GLU A 1 633 ? 15.388 -3.071 -44.441 1.00 93.00 633 GLU A C 1
ATOM 4450 O O . GLU A 1 633 ? 14.807 -3.000 -43.356 1.00 93.00 633 GLU A O 1
ATOM 4455 N N . LEU A 1 634 ? 16.227 -2.108 -44.838 1.00 95.00 634 LEU A N 1
ATOM 4456 C CA . LEU A 1 634 ? 16.469 -0.865 -44.104 1.00 95.00 634 LEU A CA 1
ATOM 4457 C C . LEU A 1 634 ? 15.938 0.339 -44.891 1.00 95.00 634 LEU A C 1
ATOM 4459 O O . LEU A 1 634 ? 16.318 0.572 -46.039 1.00 95.00 634 LEU A O 1
ATOM 4463 N N . ARG A 1 635 ? 15.093 1.156 -44.257 1.00 95.44 635 ARG A N 1
ATOM 4464 C CA . ARG A 1 635 ? 14.489 2.359 -44.851 1.00 95.44 635 ARG A CA 1
ATOM 4465 C C . ARG A 1 635 ? 14.893 3.618 -44.095 1.00 95.44 635 ARG A C 1
ATOM 4467 O O . ARG A 1 635 ? 14.819 3.673 -42.871 1.00 95.44 635 ARG A O 1
ATOM 4474 N N . VAL A 1 636 ? 15.263 4.664 -44.824 1.00 95.88 636 VAL A N 1
ATOM 4475 C CA . VAL A 1 636 ? 15.624 5.977 -44.278 1.00 95.88 636 VAL A CA 1
ATOM 4476 C C . VAL A 1 636 ? 14.807 7.052 -44.982 1.00 95.88 636 VAL A C 1
ATOM 4478 O O . VAL A 1 636 ? 14.977 7.276 -46.179 1.00 95.88 636 VAL A O 1
ATOM 4481 N N . HIS A 1 637 ? 13.930 7.734 -44.246 1.00 94.88 637 HIS A N 1
ATOM 4482 C CA . HIS A 1 637 ? 13.048 8.780 -44.763 1.00 94.88 637 HIS A CA 1
ATOM 4483 C C . HIS A 1 637 ? 13.300 10.106 -44.042 1.00 94.88 637 HIS A C 1
ATOM 4485 O O . HIS A 1 637 ? 13.077 10.207 -42.839 1.00 94.88 637 HIS A O 1
ATOM 4491 N N . SER A 1 638 ? 13.714 11.147 -44.764 1.00 95.00 638 SER A N 1
ATOM 4492 C CA . SER A 1 638 ? 13.883 12.496 -44.205 1.00 95.00 638 SER A CA 1
ATOM 4493 C C . SER A 1 638 ? 13.023 13.519 -44.941 1.00 95.00 638 SER A C 1
ATOM 4495 O O . SER A 1 638 ? 12.888 13.451 -46.163 1.00 95.00 638 SER A O 1
ATOM 4497 N N . GLY A 1 639 ? 12.437 14.462 -44.202 1.00 94.94 639 GLY A N 1
ATOM 4498 C CA . GLY A 1 639 ? 11.419 15.384 -44.719 1.00 94.94 639 GLY A CA 1
ATOM 4499 C C . GLY A 1 639 ? 9.994 14.850 -44.571 1.00 94.94 639 GLY A C 1
ATOM 4500 O O . GLY A 1 639 ? 9.091 15.309 -45.268 1.00 94.94 639 GLY A O 1
ATOM 4501 N N . VAL A 1 640 ? 9.780 13.853 -43.707 1.00 94.44 640 VAL A N 1
ATOM 4502 C CA . VAL A 1 640 ? 8.436 13.341 -43.393 1.00 94.44 640 VAL A CA 1
ATOM 4503 C C . VAL A 1 640 ? 7.696 14.317 -42.473 1.00 94.44 640 VAL A C 1
ATOM 4505 O O . VAL A 1 640 ? 8.324 15.084 -41.748 1.00 94.44 640 VAL A O 1
ATOM 4508 N N . SER A 1 641 ? 6.361 14.287 -42.429 1.00 91.12 641 SER A N 1
ATOM 4509 C CA . SER A 1 641 ? 5.627 15.065 -41.417 1.00 91.12 641 SER A CA 1
ATOM 4510 C C . SER A 1 641 ? 5.481 14.281 -40.114 1.00 91.12 641 SER A C 1
ATOM 4512 O O . SER A 1 641 ? 5.173 13.090 -40.120 1.00 91.12 641 SER A O 1
ATOM 4514 N N . ALA A 1 642 ? 5.623 14.978 -38.982 1.00 84.44 642 ALA A N 1
ATOM 4515 C CA . ALA A 1 642 ? 5.348 14.427 -37.653 1.00 84.44 642 ALA A CA 1
ATOM 4516 C C . ALA A 1 642 ? 3.892 13.939 -37.494 1.00 84.44 642 ALA A C 1
ATOM 4518 O O . ALA A 1 642 ? 3.618 13.108 -36.633 1.00 84.44 642 ALA A O 1
ATOM 4519 N N . GLY A 1 643 ? 2.968 14.446 -38.320 1.00 85.88 643 GLY A N 1
ATOM 4520 C CA . GLY A 1 643 ? 1.560 14.044 -38.345 1.00 85.88 643 GLY A CA 1
ATOM 4521 C C . GLY A 1 643 ? 1.232 12.916 -39.328 1.00 85.88 643 GLY A C 1
ATOM 4522 O O . GLY A 1 643 ? 0.055 12.640 -39.544 1.00 85.88 643 GLY A O 1
ATOM 4523 N N . TRP A 1 644 ? 2.226 12.295 -39.974 1.00 91.38 644 TRP A N 1
ATOM 4524 C CA . TRP A 1 644 ? 1.971 11.155 -40.855 1.00 91.38 644 TRP A CA 1
ATOM 4525 C C . TRP A 1 644 ? 1.376 9.969 -40.093 1.00 91.38 644 TRP A C 1
ATOM 4527 O O . TRP A 1 644 ? 1.782 9.633 -38.980 1.00 91.38 644 TRP A O 1
ATOM 4537 N N . THR A 1 645 ? 0.423 9.301 -40.738 1.00 89.62 645 THR A N 1
ATOM 4538 C CA . THR A 1 645 ? -0.143 8.036 -40.257 1.00 89.62 645 THR A CA 1
ATOM 4539 C C . THR A 1 645 ? 0.909 6.925 -40.272 1.00 89.62 645 THR A C 1
ATOM 4541 O O . THR A 1 645 ? 1.893 7.000 -41.010 1.00 89.62 645 THR A O 1
ATOM 4544 N N . ASN A 1 646 ? 0.678 5.841 -39.521 1.00 87.50 646 ASN A N 1
ATOM 4545 C CA . ASN A 1 646 ? 1.548 4.660 -39.572 1.00 87.50 646 ASN A CA 1
ATOM 4546 C C . ASN A 1 646 ? 1.697 4.138 -41.006 1.00 87.50 646 ASN A C 1
ATOM 4548 O O . ASN A 1 646 ? 2.806 3.869 -41.439 1.00 87.50 646 ASN A O 1
ATOM 4552 N N . THR A 1 647 ? 0.616 4.090 -41.784 1.00 86.31 647 THR A N 1
ATOM 4553 C CA . THR A 1 647 ? 0.664 3.657 -43.188 1.00 86.31 647 THR A CA 1
ATOM 4554 C C . THR A 1 647 ? 1.605 4.513 -44.038 1.00 86.31 647 THR A C 1
ATOM 4556 O O . THR A 1 647 ? 2.314 3.992 -44.893 1.00 86.31 647 THR A O 1
ATOM 4559 N N . GLN A 1 648 ? 1.638 5.827 -43.801 1.00 90.44 648 GLN A N 1
ATOM 4560 C CA . GLN A 1 648 ? 2.546 6.736 -44.504 1.00 90.44 648 GLN A CA 1
ATOM 4561 C C . GLN A 1 648 ? 3.990 6.606 -44.009 1.00 90.44 648 GLN A C 1
ATOM 4563 O O . GLN A 1 648 ? 4.904 6.637 -44.820 1.00 90.44 648 GLN A O 1
ATOM 4568 N N . LEU A 1 649 ? 4.210 6.444 -42.701 1.00 88.38 649 LEU A N 1
ATOM 4569 C CA . LEU A 1 649 ? 5.553 6.305 -42.122 1.00 88.38 649 LEU A CA 1
ATOM 4570 C C . LEU A 1 649 ? 6.212 4.964 -42.459 1.00 88.38 649 LEU A C 1
ATOM 4572 O O . LEU A 1 649 ? 7.418 4.914 -42.687 1.00 88.38 649 LEU A O 1
ATOM 4576 N N . LEU A 1 650 ? 5.414 3.898 -42.519 1.00 87.62 650 LEU A N 1
ATOM 4577 C CA . LEU A 1 650 ? 5.856 2.533 -42.800 1.00 87.62 650 LEU A CA 1
ATOM 4578 C C . LEU A 1 650 ? 5.838 2.201 -44.301 1.00 87.62 650 LEU A C 1
ATOM 4580 O O . LEU A 1 650 ? 6.120 1.066 -44.682 1.00 87.62 650 LEU A O 1
ATOM 4584 N N . THR A 1 651 ? 5.508 3.167 -45.167 1.00 84.69 651 THR A N 1
ATOM 4585 C CA . THR A 1 651 ? 5.551 2.972 -46.621 1.00 84.69 651 THR A CA 1
ATOM 4586 C C . THR A 1 651 ? 6.970 2.657 -47.090 1.00 84.69 651 THR A C 1
ATOM 4588 O O . THR A 1 651 ? 7.949 3.107 -46.502 1.00 84.69 651 THR A O 1
ATOM 4591 N N . SER A 1 652 ? 7.104 1.890 -48.167 1.00 76.31 652 SER A N 1
ATOM 4592 C CA . SER A 1 652 ? 8.411 1.472 -48.681 1.00 76.31 652 SER A CA 1
ATOM 4593 C C . SER A 1 652 ? 9.062 2.477 -49.638 1.00 76.31 652 SER A C 1
ATOM 4595 O O . SER A 1 652 ? 10.180 2.252 -50.103 1.00 76.31 652 SER A O 1
ATOM 4597 N N . SER A 1 653 ? 8.324 3.518 -50.032 1.00 78.50 653 SER A N 1
ATOM 4598 C CA . SER A 1 653 ? 8.720 4.429 -51.112 1.00 78.50 653 SER A CA 1
ATOM 4599 C C . SER A 1 653 ? 7.880 5.717 -51.083 1.00 78.50 653 SER A C 1
ATOM 4601 O O . SER A 1 653 ? 6.976 5.888 -51.907 1.00 78.50 653 SER A O 1
ATOM 4603 N N . PRO A 1 654 ? 8.141 6.642 -50.137 1.00 86.50 654 PRO A N 1
ATOM 4604 C CA . PRO A 1 654 ? 7.514 7.957 -50.176 1.00 86.50 654 PRO A CA 1
ATOM 4605 C C . PRO A 1 654 ? 7.950 8.704 -51.445 1.00 86.50 654 PRO A C 1
ATOM 4607 O O . PRO A 1 654 ? 9.117 8.688 -51.835 1.00 86.50 654 PRO A O 1
ATOM 4610 N N . THR A 1 655 ? 7.004 9.356 -52.113 1.00 84.00 655 THR A N 1
ATOM 4611 C CA . THR A 1 655 ? 7.278 10.173 -53.304 1.00 84.00 655 THR A CA 1
ATOM 4612 C C . THR A 1 655 ? 7.978 11.474 -52.915 1.00 84.00 655 THR A C 1
ATOM 4614 O O . THR A 1 655 ? 7.737 12.020 -51.839 1.00 84.00 655 THR A O 1
ATOM 4617 N N . ALA A 1 656 ? 8.793 12.032 -53.814 1.00 77.00 656 ALA A N 1
ATOM 4618 C CA . ALA A 1 656 ? 9.468 13.312 -53.575 1.00 77.00 656 ALA A CA 1
ATOM 4619 C C . ALA A 1 656 ? 8.487 14.443 -53.215 1.00 77.00 656 ALA A C 1
ATOM 4621 O O . ALA A 1 656 ? 8.795 15.279 -52.379 1.00 77.00 656 ALA A O 1
ATOM 4622 N N . THR A 1 657 ? 7.277 14.434 -53.785 1.00 83.88 657 THR A N 1
ATOM 4623 C CA . THR A 1 657 ? 6.213 15.405 -53.478 1.00 83.88 657 THR A CA 1
ATOM 4624 C C . THR A 1 657 ? 5.593 15.236 -52.093 1.00 83.88 657 THR A C 1
ATOM 4626 O O . THR A 1 657 ? 4.943 16.155 -51.604 1.00 83.88 657 THR A O 1
ATOM 4629 N N . GLN A 1 658 ? 5.734 14.060 -51.475 1.00 87.62 658 GLN A N 1
ATOM 4630 C CA . GLN A 1 658 ? 5.286 13.826 -50.102 1.00 87.62 658 GLN A CA 1
ATOM 4631 C C . GLN A 1 658 ? 6.319 14.329 -49.088 1.00 87.62 658 GLN A C 1
ATOM 4633 O O . GLN A 1 658 ? 5.935 14.697 -47.982 1.00 87.62 658 GLN A O 1
ATOM 4638 N N . LEU A 1 659 ? 7.602 14.375 -49.455 1.00 90.75 659 LEU A N 1
ATOM 4639 C CA . LEU A 1 659 ? 8.678 14.841 -48.585 1.00 90.75 659 LEU A CA 1
ATOM 4640 C C . LEU A 1 659 ? 8.847 16.364 -48.690 1.00 90.75 659 LEU A C 1
ATOM 4642 O O . LEU A 1 659 ? 8.819 16.934 -49.777 1.00 90.75 659 LEU A O 1
ATOM 4646 N N . ALA A 1 660 ? 9.049 17.030 -47.555 1.00 88.75 660 ALA A N 1
ATOM 4647 C CA . ALA A 1 660 ? 9.233 18.475 -47.476 1.00 88.75 660 ALA A CA 1
ATOM 4648 C C . ALA A 1 660 ? 10.556 18.810 -46.773 1.00 88.75 660 ALA A C 1
ATOM 4650 O O . ALA A 1 660 ? 10.655 18.754 -45.548 1.00 88.75 660 ALA A O 1
ATOM 4651 N N . GLY A 1 661 ? 11.582 19.173 -47.548 1.00 85.94 661 GLY A N 1
ATOM 4652 C CA . GLY A 1 661 ? 12.928 19.382 -47.011 1.00 85.94 661 GLY A CA 1
ATOM 4653 C C . GLY A 1 661 ? 13.534 18.081 -46.473 1.00 85.94 661 GLY A C 1
ATOM 4654 O O . GLY A 1 661 ? 13.234 17.003 -46.972 1.00 85.94 661 GLY A O 1
ATOM 4655 N N . GLY A 1 662 ? 14.388 18.161 -45.455 1.00 90.50 662 GLY A N 1
ATOM 4656 C CA . GLY A 1 662 ? 14.942 16.964 -44.824 1.00 90.50 662 GLY A CA 1
ATOM 4657 C C . GLY A 1 662 ? 16.299 16.543 -45.376 1.00 90.50 662 GLY A C 1
ATOM 4658 O O . GLY A 1 662 ? 16.459 16.291 -46.572 1.00 90.50 662 GLY A O 1
ATOM 4659 N N . THR A 1 663 ? 17.286 16.433 -44.491 1.00 95.56 663 THR A N 1
ATOM 4660 C CA . THR A 1 663 ? 18.628 15.954 -44.841 1.00 95.56 663 THR A CA 1
ATOM 4661 C C . THR A 1 663 ? 18.933 14.613 -44.186 1.00 95.56 663 THR A C 1
ATOM 4663 O O . THR A 1 663 ? 18.389 14.280 -43.131 1.00 95.56 663 THR A O 1
ATOM 4666 N N . VAL A 1 664 ? 19.797 13.821 -44.814 1.00 96.25 664 VAL A N 1
ATOM 4667 C CA . VAL A 1 664 ? 20.383 12.613 -44.218 1.00 96.25 664 VAL A CA 1
ATOM 4668 C C . VAL A 1 664 ? 21.898 12.721 -44.328 1.00 96.25 664 VAL A C 1
ATOM 4670 O O . VAL A 1 664 ? 22.420 13.005 -45.403 1.00 96.25 664 VAL A O 1
ATOM 4673 N N . THR A 1 665 ? 22.608 12.519 -43.220 1.00 95.62 665 THR A N 1
ATOM 4674 C CA . THR A 1 665 ? 24.076 12.492 -43.179 1.00 95.62 665 THR A CA 1
ATOM 4675 C C . THR A 1 665 ? 24.554 11.218 -42.498 1.00 95.62 665 THR A C 1
ATOM 4677 O O . THR A 1 665 ? 24.213 10.990 -41.340 1.00 95.62 665 THR A O 1
ATOM 4680 N N . VAL A 1 666 ? 25.381 10.429 -43.182 1.00 93.44 666 VAL A N 1
ATOM 4681 C CA . VAL A 1 666 ? 26.071 9.262 -42.607 1.00 93.44 666 VAL A CA 1
ATOM 4682 C C . VAL A 1 666 ? 27.564 9.574 -42.568 1.00 93.44 666 VAL A C 1
ATOM 4684 O O . VAL A 1 666 ? 28.156 9.885 -43.603 1.00 93.44 666 VAL A O 1
ATOM 4687 N N . ARG A 1 667 ? 28.167 9.584 -41.375 1.00 90.56 667 ARG A N 1
ATOM 4688 C CA . ARG A 1 667 ? 29.558 10.027 -41.175 1.00 90.56 667 ARG A CA 1
ATOM 4689 C C . ARG A 1 667 ? 30.212 9.382 -39.961 1.00 90.56 667 ARG A C 1
ATOM 4691 O O . ARG A 1 667 ? 29.506 8.843 -39.121 1.00 90.56 667 ARG A O 1
ATOM 4698 N N . GLY A 1 668 ? 31.534 9.508 -39.831 1.00 77.88 668 GLY A N 1
ATOM 4699 C CA . GLY A 1 668 ? 32.253 9.093 -38.622 1.00 77.88 668 GLY A CA 1
ATOM 4700 C C . GLY A 1 668 ? 32.142 7.592 -38.379 1.00 77.88 668 GLY A C 1
ATOM 4701 O O . GLY A 1 668 ? 31.803 7.182 -37.276 1.00 77.88 668 GLY A O 1
ATOM 4702 N N . SER A 1 669 ? 32.359 6.801 -39.433 1.00 79.75 669 SER A N 1
ATOM 4703 C CA . SER A 1 669 ? 32.155 5.344 -39.457 1.00 79.75 669 SER A CA 1
ATOM 4704 C C . SER A 1 669 ? 30.711 4.872 -39.228 1.00 79.75 669 SER A C 1
ATOM 4706 O O . SER A 1 669 ? 30.494 3.723 -38.859 1.00 79.75 669 SER A O 1
ATOM 4708 N N . GLY A 1 670 ? 29.715 5.731 -39.479 1.00 88.06 670 GLY A N 1
ATOM 4709 C CA . GLY A 1 670 ? 28.307 5.337 -39.447 1.00 88.06 670 GLY A CA 1
ATOM 4710 C C . GLY A 1 670 ? 27.988 4.208 -40.436 1.00 88.06 670 GLY A C 1
ATOM 4711 O O . GLY A 1 670 ? 28.482 4.213 -41.567 1.00 88.06 670 GLY A O 1
ATOM 4712 N N . VAL A 1 671 ? 27.144 3.265 -40.013 1.00 90.81 671 VAL A N 1
ATOM 4713 C CA . VAL A 1 671 ? 26.810 2.043 -40.757 1.00 90.81 671 VAL A CA 1
ATOM 4714 C C . VAL A 1 671 ? 25.308 1.950 -41.003 1.00 90.81 671 VAL A C 1
ATOM 4716 O O . VAL A 1 671 ? 24.511 1.995 -40.066 1.00 90.81 671 VAL A O 1
ATOM 4719 N N . LEU A 1 672 ? 24.934 1.775 -42.268 1.00 92.75 672 LEU A N 1
ATOM 4720 C CA . LEU A 1 672 ? 23.626 1.289 -42.694 1.00 92.75 672 LEU A CA 1
ATOM 4721 C C . LEU A 1 672 ? 23.837 -0.061 -43.380 1.00 92.75 672 LEU A C 1
ATOM 4723 O O . LEU A 1 672 ? 24.521 -0.127 -44.404 1.00 92.75 672 LEU A O 1
ATOM 4727 N N . ASP A 1 673 ? 23.268 -1.119 -42.819 1.00 91.50 673 ASP A N 1
ATOM 4728 C CA . ASP A 1 673 ? 23.461 -2.484 -43.304 1.00 91.50 673 ASP A CA 1
ATOM 4729 C C . ASP A 1 673 ? 22.124 -3.218 -43.402 1.00 91.50 673 ASP A C 1
ATOM 4731 O O . ASP A 1 673 ? 21.242 -3.055 -42.553 1.00 91.50 673 ASP A O 1
ATOM 4735 N N . ALA A 1 674 ? 21.964 -4.004 -44.457 1.00 90.38 674 ALA A N 1
ATOM 4736 C CA . ALA A 1 674 ? 20.786 -4.832 -44.672 1.00 90.38 674 ALA A CA 1
ATOM 4737 C C . ALA A 1 674 ? 21.157 -6.097 -45.454 1.00 90.38 674 ALA A C 1
ATOM 4739 O O . ALA A 1 674 ? 22.166 -6.111 -46.160 1.00 90.38 674 ALA A O 1
ATOM 4740 N N . THR A 1 675 ? 20.349 -7.152 -45.378 1.00 87.44 675 THR A N 1
ATOM 4741 C CA . THR A 1 675 ? 20.558 -8.329 -46.243 1.00 87.44 675 THR A CA 1
ATOM 4742 C C . THR A 1 675 ? 20.038 -8.079 -47.659 1.00 87.44 675 THR A C 1
ATOM 4744 O O . THR A 1 675 ? 20.740 -8.365 -48.627 1.00 87.44 675 THR A O 1
ATOM 4747 N N . ASP A 1 676 ? 18.839 -7.500 -47.795 1.00 87.81 676 ASP A N 1
ATOM 4748 C CA . ASP A 1 676 ? 18.157 -7.397 -49.090 1.00 87.81 676 ASP A CA 1
ATOM 4749 C C . ASP A 1 676 ? 18.297 -6.008 -49.715 1.00 87.81 676 ASP A C 1
ATOM 4751 O O . ASP A 1 676 ? 18.747 -5.862 -50.854 1.00 87.81 676 ASP A O 1
ATOM 4755 N N . ALA A 1 677 ? 17.868 -4.962 -49.001 1.00 89.31 677 ALA A N 1
ATOM 4756 C CA . ALA A 1 677 ? 17.803 -3.621 -49.573 1.00 89.31 677 ALA A CA 1
ATOM 4757 C C . ALA A 1 677 ? 17.960 -2.503 -48.543 1.00 89.31 677 ALA A C 1
ATOM 4759 O O . ALA A 1 677 ? 17.389 -2.536 -47.455 1.00 89.31 677 ALA A O 1
ATOM 4760 N N . ILE A 1 678 ? 18.654 -1.443 -48.964 1.00 91.75 678 ILE A N 1
ATOM 4761 C CA . ILE A 1 678 ? 18.706 -0.157 -48.268 1.00 91.75 678 ILE A CA 1
ATOM 4762 C C . ILE A 1 678 ? 18.013 0.888 -49.142 1.00 91.75 678 ILE A C 1
ATOM 4764 O O . ILE A 1 678 ? 18.434 1.142 -50.273 1.00 91.75 678 ILE A O 1
ATOM 4768 N N . ARG A 1 679 ? 16.951 1.514 -48.626 1.00 91.25 679 ARG A N 1
ATOM 4769 C CA . ARG A 1 679 ? 16.193 2.565 -49.320 1.00 91.25 679 ARG A CA 1
ATOM 4770 C C . ARG A 1 679 ? 16.333 3.890 -48.596 1.00 91.25 679 ARG A C 1
ATOM 4772 O O . ARG A 1 679 ? 15.957 4.008 -47.435 1.00 91.25 679 ARG A O 1
ATOM 4779 N N . ILE A 1 680 ? 16.833 4.904 -49.296 1.00 91.94 680 ILE A N 1
ATOM 4780 C CA . ILE A 1 680 ? 17.017 6.251 -48.751 1.00 91.94 680 ILE A CA 1
ATOM 4781 C C . ILE A 1 680 ? 16.175 7.223 -49.575 1.00 91.94 680 ILE A C 1
ATOM 4783 O O . ILE A 1 680 ? 16.371 7.347 -50.782 1.00 91.94 680 ILE A O 1
ATOM 4787 N N . ALA A 1 681 ? 15.250 7.919 -48.919 1.00 91.44 681 ALA A N 1
ATOM 4788 C CA . ALA A 1 681 ? 14.411 8.950 -49.516 1.00 91.44 681 ALA A CA 1
ATOM 4789 C C . ALA A 1 681 ? 14.516 10.241 -48.695 1.00 91.44 681 ALA A C 1
ATOM 4791 O O . ALA A 1 681 ? 14.225 10.261 -47.497 1.00 91.44 681 ALA A O 1
ATOM 4792 N N . THR A 1 682 ? 14.941 11.329 -49.333 1.00 91.75 682 THR A N 1
ATOM 4793 C CA . THR A 1 682 ? 15.081 12.642 -48.692 1.00 91.75 682 THR A CA 1
ATOM 4794 C C . THR A 1 682 ? 14.402 13.707 -49.543 1.00 91.75 682 THR A C 1
ATOM 4796 O O . THR A 1 682 ? 14.421 13.626 -50.771 1.00 91.75 682 THR A O 1
ATOM 4799 N N . GLY A 1 683 ? 13.776 14.699 -48.909 1.00 89.88 683 GLY A N 1
ATOM 4800 C CA . GLY A 1 683 ? 13.185 15.829 -49.632 1.00 89.88 683 GLY A CA 1
ATOM 4801 C C . GLY A 1 683 ? 14.176 16.961 -49.937 1.00 89.88 683 GLY A C 1
ATOM 4802 O O . GLY A 1 683 ? 13.802 17.899 -50.638 1.00 89.88 683 GLY A O 1
ATOM 4803 N N . ALA A 1 684 ? 15.422 16.906 -49.436 1.00 90.75 684 ALA A N 1
ATOM 4804 C CA . ALA A 1 684 ? 16.479 17.864 -49.784 1.00 90.75 684 ALA A CA 1
ATOM 4805 C C . ALA A 1 684 ? 17.807 17.205 -50.194 1.00 90.75 684 ALA A C 1
ATOM 4807 O O . ALA A 1 684 ? 18.149 17.218 -51.374 1.00 90.75 684 ALA A O 1
ATOM 4808 N N . SER A 1 685 ? 18.595 16.679 -49.248 1.00 91.31 685 SER A N 1
ATOM 4809 C CA . SER A 1 685 ? 19.946 16.175 -49.548 1.00 91.31 685 SER A CA 1
ATOM 4810 C C . SER A 1 685 ? 20.326 14.917 -48.770 1.00 91.31 685 SER A C 1
ATOM 4812 O O . SER A 1 685 ? 19.843 14.662 -47.666 1.00 91.31 685 SER A O 1
ATOM 4814 N N . PHE A 1 686 ? 21.207 14.118 -49.371 1.00 92.38 686 PHE A N 1
ATOM 4815 C CA . PHE A 1 686 ? 21.872 12.972 -48.756 1.00 92.38 686 PHE A CA 1
ATOM 4816 C C . PHE A 1 686 ? 23.387 13.173 -48.852 1.00 92.38 686 PHE A C 1
ATOM 4818 O O . PHE A 1 686 ? 23.898 13.492 -49.925 1.00 92.38 686 PHE A O 1
ATOM 4825 N N . SER A 1 687 ? 24.091 13.015 -47.732 1.00 92.50 687 SER A N 1
ATOM 4826 C CA . SER A 1 687 ? 25.547 13.134 -47.635 1.00 92.50 687 SER A CA 1
ATOM 4827 C C . SER A 1 687 ? 26.139 11.880 -46.997 1.00 92.50 687 SER A C 1
ATOM 4829 O O . SER A 1 687 ? 25.689 11.449 -45.933 1.00 92.50 687 SER A O 1
ATOM 4831 N N . LEU A 1 688 ? 27.157 11.315 -47.644 1.00 91.00 688 LEU A N 1
ATOM 4832 C CA . LEU A 1 688 ? 27.864 10.111 -47.219 1.00 91.00 688 LEU A CA 1
ATOM 4833 C C . LEU A 1 688 ? 29.354 10.439 -47.079 1.00 91.00 688 LEU A C 1
ATOM 4835 O O . LEU A 1 688 ? 29.988 10.856 -48.050 1.00 91.00 688 LEU A O 1
ATOM 4839 N N . ALA A 1 689 ? 29.904 10.295 -45.874 1.00 87.12 689 ALA A N 1
ATOM 4840 C CA . ALA A 1 689 ? 31.333 10.486 -45.641 1.00 87.12 689 ALA A CA 1
ATOM 4841 C C . ALA A 1 689 ? 32.155 9.321 -46.217 1.00 87.12 689 ALA A C 1
ATOM 4843 O O . ALA A 1 689 ? 31.655 8.209 -46.360 1.00 87.12 689 ALA A O 1
ATOM 4844 N N . ALA A 1 690 ? 33.433 9.570 -46.516 1.00 79.44 690 ALA A N 1
ATOM 4845 C CA . ALA A 1 690 ? 34.320 8.574 -47.126 1.00 79.44 690 ALA A CA 1
ATOM 4846 C C . ALA A 1 690 ? 34.564 7.330 -46.248 1.00 79.44 690 ALA A C 1
ATOM 4848 O O . ALA A 1 690 ? 34.938 6.285 -46.767 1.00 79.44 690 ALA A O 1
ATOM 4849 N N . ASP A 1 691 ? 34.371 7.453 -44.935 1.00 80.62 691 ASP A N 1
ATOM 4850 C CA . ASP A 1 691 ? 34.553 6.401 -43.935 1.00 80.62 691 ASP A CA 1
ATOM 4851 C C . ASP A 1 691 ? 33.235 5.732 -43.502 1.00 80.62 691 ASP A C 1
ATOM 4853 O O . ASP A 1 691 ? 33.253 4.854 -42.646 1.00 80.62 691 ASP A O 1
ATOM 4857 N N . ALA A 1 692 ? 32.093 6.143 -44.059 1.00 79.50 692 ALA A N 1
ATOM 4858 C CA . ALA A 1 692 ? 30.792 5.550 -43.765 1.00 79.50 692 ALA A CA 1
ATOM 4859 C C . ALA A 1 692 ? 30.535 4.283 -44.598 1.00 79.50 692 ALA A C 1
ATOM 4861 O O . ALA A 1 692 ? 30.990 4.167 -45.737 1.00 79.50 692 ALA A O 1
ATOM 4862 N N . VAL A 1 693 ? 29.750 3.352 -44.050 1.00 79.25 693 VAL A N 1
ATOM 4863 C CA . VAL A 1 693 ? 29.399 2.087 -44.710 1.00 79.25 693 VAL A CA 1
ATOM 4864 C C . VAL A 1 693 ? 27.909 2.063 -45.026 1.00 79.25 693 VAL A C 1
ATOM 4866 O O . VAL A 1 693 ? 27.067 2.191 -44.141 1.00 79.25 693 VAL A O 1
ATOM 4869 N N . VAL A 1 694 ? 27.590 1.867 -46.304 1.00 81.25 694 VAL A N 1
ATOM 4870 C CA . VAL A 1 694 ? 26.241 1.544 -46.780 1.00 81.25 694 VAL A CA 1
ATOM 4871 C C . VAL A 1 694 ? 26.378 0.302 -47.645 1.00 81.25 694 VAL A C 1
ATOM 4873 O O . VAL A 1 694 ? 26.886 0.383 -48.762 1.00 81.25 694 VAL A O 1
ATOM 4876 N N . SER A 1 695 ? 26.003 -0.854 -47.109 1.00 77.25 695 SER A N 1
ATOM 4877 C CA . SER A 1 695 ? 26.234 -2.142 -47.764 1.00 77.25 695 SER A CA 1
ATOM 4878 C C . SER A 1 695 ? 25.016 -3.041 -47.600 1.00 77.25 695 SER A C 1
ATOM 4880 O O . SER A 1 695 ? 24.551 -3.193 -46.482 1.00 77.25 695 SER A O 1
ATOM 4882 N N . PRO A 1 696 ? 24.508 -3.666 -48.670 1.00 65.81 696 PRO A N 1
ATOM 4883 C CA . PRO A 1 696 ? 23.557 -4.758 -48.562 1.00 65.81 696 PRO A CA 1
ATOM 4884 C C . PRO A 1 696 ? 24.310 -6.106 -48.541 1.00 65.81 696 PRO A C 1
ATOM 4886 O O . PRO A 1 696 ? 24.228 -6.868 -49.498 1.00 65.81 696 PRO A O 1
ATOM 4889 N N . ASN A 1 697 ? 25.171 -6.350 -47.543 1.00 59.19 697 ASN A N 1
ATOM 4890 C CA . ASN A 1 697 ? 25.962 -7.599 -47.458 1.00 59.19 697 ASN A CA 1
ATOM 4891 C C . ASN A 1 697 ? 26.015 -8.161 -46.028 1.00 59.19 697 ASN A C 1
ATOM 4893 O O . ASN A 1 697 ? 27.009 -8.786 -45.641 1.00 59.19 697 ASN A O 1
ATOM 4897 N N . LEU A 1 698 ? 24.976 -7.922 -45.228 1.00 59.72 698 LEU A N 1
ATOM 4898 C CA . LEU A 1 698 ? 24.908 -8.443 -43.869 1.00 59.72 698 LEU A CA 1
ATOM 4899 C C . LEU A 1 698 ? 24.949 -9.984 -43.896 1.00 59.72 698 LEU A C 1
ATOM 4901 O O . LEU A 1 698 ? 24.114 -10.624 -44.530 1.00 59.72 698 LEU A O 1
ATOM 4905 N N . SER A 1 699 ? 25.916 -10.598 -43.206 1.00 50.22 699 SER A N 1
ATOM 4906 C CA . SER A 1 699 ? 25.945 -12.058 -43.011 1.00 50.22 699 SER A CA 1
ATOM 4907 C C . SER A 1 699 ? 25.184 -12.502 -41.755 1.00 50.22 699 SER A C 1
ATOM 4909 O O . SER A 1 699 ? 24.704 -13.633 -41.701 1.00 50.22 699 SER A O 1
ATOM 4911 N N . SER A 1 700 ? 25.072 -11.623 -40.752 1.00 49.25 700 SER A N 1
ATOM 4912 C CA . SER A 1 700 ? 24.225 -11.770 -39.563 1.00 49.25 700 SER A CA 1
ATOM 4913 C C . SER A 1 700 ? 24.097 -10.441 -38.805 1.00 49.25 700 SER A C 1
ATOM 4915 O O . SER A 1 700 ? 24.992 -9.593 -38.859 1.00 49.25 700 SER A O 1
ATOM 4917 N N . ILE A 1 701 ? 22.994 -10.264 -38.071 1.00 51.59 701 ILE A N 1
ATOM 4918 C CA . ILE A 1 701 ? 22.800 -9.125 -37.163 1.00 51.59 701 ILE A CA 1
ATOM 4919 C C . ILE A 1 701 ? 23.789 -9.255 -36.008 1.00 51.59 701 ILE A C 1
ATOM 4921 O O . ILE A 1 701 ? 23.807 -10.263 -35.298 1.00 51.59 701 ILE A O 1
ATOM 4925 N N . ARG A 1 702 ? 24.624 -8.234 -35.808 1.00 55.09 702 ARG A N 1
ATOM 4926 C CA . ARG A 1 702 ? 25.544 -8.200 -34.671 1.00 55.09 702 ARG A CA 1
ATOM 4927 C C . ARG A 1 702 ? 24.825 -7.578 -33.487 1.00 55.09 702 ARG A C 1
ATOM 4929 O O . ARG A 1 702 ? 24.644 -6.368 -33.445 1.00 55.09 702 ARG A O 1
ATOM 4936 N N . THR A 1 703 ? 24.456 -8.379 -32.492 1.00 52.25 703 THR A N 1
ATOM 4937 C CA . THR A 1 703 ? 24.030 -7.824 -31.202 1.00 52.25 703 THR A CA 1
ATOM 4938 C C . THR A 1 703 ? 25.191 -7.007 -30.616 1.00 52.25 703 THR A C 1
ATOM 4940 O O . THR A 1 703 ? 26.279 -7.566 -30.452 1.00 52.25 703 THR A O 1
ATOM 4943 N N . PRO A 1 704 ? 25.013 -5.708 -30.321 1.00 44.59 704 PRO A N 1
ATOM 4944 C CA . PRO A 1 704 ? 26.077 -4.877 -29.762 1.00 44.59 704 PRO A CA 1
ATOM 4945 C C . PRO A 1 704 ? 26.525 -5.377 -28.397 1.00 44.59 704 PRO A C 1
ATOM 4947 O O . PRO A 1 704 ? 25.693 -5.858 -27.621 1.00 44.59 704 PRO A O 1
ATOM 4950 N N . VAL A 1 705 ? 27.825 -5.194 -28.146 1.00 38.09 705 VAL A N 1
ATOM 4951 C CA . VAL A 1 705 ? 28.484 -5.287 -26.834 1.00 38.09 705 VAL A CA 1
ATOM 4952 C C . VAL A 1 705 ? 28.016 -4.153 -25.936 1.00 38.09 705 VAL A C 1
ATOM 4954 O O . VAL A 1 705 ? 28.031 -2.999 -26.419 1.00 38.09 705 VAL A O 1
#